Protein AF-A0A9X9M558-F1 (afdb_monomer)

Solvent-accessible surface area (backbone atoms only — not comparable to full-atom values): 21340 Å² total; per-residue (Å²): 109,69,67,60,51,50,54,50,50,53,50,52,51,49,55,50,48,53,51,50,51,54,44,50,54,36,48,49,54,39,53,52,56,47,53,54,50,52,54,50,49,53,53,50,49,52,51,60,71,68,50,74,46,72,89,72,91,48,74,64,57,51,51,52,35,50,52,53,50,54,51,51,54,52,51,51,64,68,45,49,63,54,56,56,48,50,55,52,39,47,51,58,35,47,75,68,45,95,45,72,70,60,46,53,55,52,51,57,50,53,49,53,49,53,50,54,50,51,52,46,51,54,51,51,52,52,42,52,52,41,40,54,51,50,56,63,69,71,53,79,89,80,86,86,81,84,85,82,89,82,88,77,90,79,82,85,87,84,88,78,92,80,84,87,84,90,79,86,71,81,79,79,77,68,63,68,64,56,48,56,54,51,54,53,50,53,48,53,52,40,54,50,50,53,50,51,52,52,52,47,52,54,56,50,45,58,60,75,65,39,72,67,83,79,58,88,50,60,69,87,85,59,62,70,60,50,50,54,52,52,49,51,61,64,48,43,63,62,53,49,53,51,49,53,51,40,48,52,54,46,49,54,52,35,54,49,29,53,75,71,74,42,93,35,62,70,56,53,49,53,50,51,51,52,52,53,51,50,53,54,50,52,50,54,51,49,55,51,52,54,47,51,53,51,45,49,51,41,28,52,50,44,53,54,50,52,51,53,50,51,54,51,52,50,54,53,52,53,59,73,70,52,85,92,79,79,90,51,72,69,58,50,54,52,51,54,48,53,54,49,52,50,52,52,55,58,58,66,43,49,67,57,52,54,52,49,52,56,50,50,52,56,53,53,58,65,72,76,110

Secondary structure (DSSP, 8-state):
-HHHHHHHHHHHHHHHHHHHHHHHHHHHHHHHHHHHHHHHHHHHHHHHHTS--S--SSHHHHHHHHHHHHHHHHHHHHHHHHHHHHHHHHHHHHHH---HHHHHHHHHHHHHHHHHHHHHHHHHHHHHHHHHHHHHHSPPP---------------------------PPPPP-HHHHHHHHHHHHHHHHHHHHHHHHHHHHHHHHHHT-GGGG---SSS--HHHHHHHHHHHHHHHHHHHHHHHHHHHHHHHHHHHHHTT---HHHHHHHHHHHHHHHHHHHHHHHHHHHHHHHHHHHHHHHHHHHHHHHHHHHHHHHHTS-S----HHHHHHHHHHHHHHHHHHHHHHHHHHHHHHHHHHHHHHT--

Nearest PDB structures (foldseek):
  1ez3-assembly1_A  TM=4.288E-01  e=7.092E-01  Rattus norvegicus
  7udb-assembly1_B  TM=4.944E-01  e=1.568E+00  Rattus norvegicus

Mean predicted aligned error: 18.72 Å

InterPro domains:
  IPR002017 Spectrin repeat [PF00435] (193-293)
  IPR002017 Spectrin repeat [PF00435] (297-367)
  IPR018159 Spectrin/alpha-actinin [SM00150] (28-132)
  IPR018159 Spectrin/alpha-actinin [SM00150] (188-293)
  IPR018159 Spectrin/alpha-actinin [cd00176] (193-368)

Organism: Gulo gulo (NCBI:txid48420)

pLDDT: mean 82.55, std 18.07, range [26.67, 98.12]

Radius of gyration: 36.72 Å; Cα contacts (8 Å, |Δi|>4): 139; chains: 1; bounding box: 103×46×117 Å

Structure (mmCIF, N/CA/C/O backbone):
data_AF-A0A9X9M558-F1
#
_entry.id   AF-A0A9X9M558-F1
#
loop_
_atom_site.group_PDB
_atom_site.id
_atom_site.type_symbol
_atom_site.label_atom_id
_atom_site.label_alt_id
_atom_site.label_comp_id
_atom_site.label_asym_id
_atom_site.label_entity_id
_atom_site.label_seq_id
_atom_site.pdbx_PDB_ins_code
_atom_site.Cartn_x
_atom_site.Cartn_y
_atom_site.Cartn_z
_atom_site.occupancy
_atom_site.B_iso_or_equiv
_atom_site.auth_seq_id
_atom_site.auth_comp_id
_atom_site.auth_asym_id
_atom_site.auth_atom_id
_atom_site.pdbx_PDB_model_num
ATOM 1 N N . VAL A 1 1 ? -34.429 27.704 -10.337 1.00 68.56 1 VAL A N 1
ATOM 2 C CA . VAL A 1 1 ? -33.846 27.998 -9.000 1.00 68.56 1 VAL A CA 1
ATOM 3 C C . VAL A 1 1 ? -33.357 26.745 -8.273 1.00 68.56 1 VAL A C 1
ATOM 5 O O . VAL A 1 1 ? -32.168 26.669 -8.003 1.00 68.56 1 VAL A O 1
ATOM 8 N N . LEU A 1 2 ? -34.208 25.760 -7.941 1.00 75.81 2 LEU A N 1
ATOM 9 C CA . LEU A 1 2 ? -33.757 24.517 -7.278 1.00 75.81 2 LEU A CA 1
ATOM 10 C C . LEU A 1 2 ? -32.889 23.634 -8.190 1.00 75.81 2 LEU A C 1
ATOM 12 O O . LEU A 1 2 ? -31.827 23.192 -7.762 1.00 75.81 2 LEU A O 1
ATOM 16 N N . GLY A 1 3 ? -33.292 23.455 -9.453 1.00 80.00 3 GLY A N 1
ATOM 17 C CA . GLY A 1 3 ? -32.504 22.712 -10.446 1.00 80.00 3 GLY A CA 1
ATOM 18 C C . GLY A 1 3 ? -31.113 23.311 -10.682 1.00 80.00 3 GLY A C 1
ATOM 19 O O . GLY A 1 3 ? -30.128 22.586 -10.673 1.00 80.00 3 GLY A O 1
ATOM 20 N N . ASP A 1 4 ? -31.010 24.639 -10.778 1.00 84.50 4 ASP A N 1
ATOM 21 C CA . ASP A 1 4 ? -29.728 25.335 -10.987 1.00 84.50 4 ASP A CA 1
ATOM 22 C C . ASP A 1 4 ? -28.789 25.209 -9.778 1.00 84.50 4 ASP A C 1
ATOM 24 O O . ASP A 1 4 ? -27.574 25.060 -9.929 1.00 84.50 4 ASP A O 1
ATOM 28 N N . ARG A 1 5 ? -29.351 25.234 -8.560 1.00 83.88 5 ARG A N 1
ATOM 29 C CA . ARG A 1 5 ? -28.598 24.975 -7.325 1.00 83.88 5 ARG A CA 1
ATOM 30 C C . ARG A 1 5 ? -28.096 23.535 -7.284 1.00 83.88 5 ARG A C 1
ATOM 32 O O . ARG A 1 5 ? -26.929 23.326 -6.976 1.00 83.88 5 ARG A O 1
ATOM 39 N N . TRP A 1 6 ? -28.938 22.568 -7.647 1.00 76.94 6 TRP A N 1
ATOM 40 C CA . TRP A 1 6 ? -28.555 21.157 -7.696 1.00 76.94 6 TRP A CA 1
ATOM 41 C C . TRP A 1 6 ? -27.460 20.891 -8.736 1.00 76.94 6 TRP A C 1
ATOM 43 O O . TRP A 1 6 ? -26.433 20.309 -8.407 1.00 76.94 6 TRP A O 1
ATOM 53 N N . ALA A 1 7 ? -27.604 21.426 -9.951 1.00 83.50 7 ALA A N 1
ATOM 54 C CA . ALA A 1 7 ? -26.580 21.335 -10.992 1.00 83.50 7 ALA A CA 1
ATOM 55 C C . ALA A 1 7 ? -25.252 21.996 -10.579 1.00 83.50 7 ALA A C 1
ATOM 57 O O . ALA A 1 7 ? -24.176 21.544 -10.965 1.00 83.50 7 ALA A O 1
ATOM 58 N N . SER A 1 8 ? -25.303 23.065 -9.782 1.00 87.38 8 SER A N 1
ATOM 59 C CA . SER A 1 8 ? -24.098 23.711 -9.248 1.00 87.38 8 SER A CA 1
ATOM 60 C C . SER A 1 8 ? -23.417 22.871 -8.167 1.00 87.38 8 SER A C 1
ATOM 62 O O . SER A 1 8 ? -22.192 22.814 -8.148 1.00 87.38 8 SER A O 1
ATOM 64 N N . ILE A 1 9 ? -24.185 22.177 -7.320 1.00 84.75 9 ILE A N 1
ATOM 65 C CA . ILE A 1 9 ? -23.642 21.219 -6.346 1.00 84.75 9 ILE A CA 1
ATOM 66 C C . ILE A 1 9 ? -22.991 20.040 -7.075 1.00 84.75 9 ILE A C 1
ATOM 68 O O . ILE A 1 9 ? -21.848 19.723 -6.775 1.00 84.75 9 ILE A O 1
ATOM 72 N N . CYS A 1 10 ? -23.664 19.442 -8.065 1.00 76.44 10 CYS A N 1
ATOM 73 C CA . CYS A 1 10 ? -23.103 18.331 -8.841 1.00 76.44 10 CYS A CA 1
ATOM 74 C C . CYS A 1 10 ? -21.777 18.711 -9.513 1.00 76.44 10 CYS A C 1
ATOM 76 O O . CYS A 1 10 ? -20.799 17.986 -9.355 1.00 76.44 10 CYS A O 1
ATOM 78 N N . ARG A 1 11 ? -21.720 19.874 -10.180 1.00 86.31 11 ARG A N 1
ATOM 79 C CA . ARG A 1 11 ? -20.477 20.382 -10.785 1.00 86.31 11 ARG A CA 1
ATOM 80 C C . ARG A 1 11 ? -19.382 20.609 -9.748 1.00 86.31 11 ARG A C 1
ATOM 82 O O . ARG A 1 11 ? -18.264 20.161 -9.942 1.00 86.31 11 ARG A O 1
ATOM 89 N N . TRP A 1 12 ? -19.708 21.237 -8.618 1.00 93.44 12 TRP A N 1
ATOM 90 C CA . TRP A 1 12 ? -18.735 21.447 -7.545 1.00 93.44 12 TRP A CA 1
ATOM 91 C C . TRP A 1 12 ? -18.178 20.125 -7.003 1.00 93.44 12 TRP A C 1
ATOM 93 O O . TRP A 1 12 ? -16.981 20.023 -6.746 1.00 93.44 12 TRP A O 1
ATOM 103 N N . THR A 1 13 ? -19.028 19.111 -6.832 1.00 74.50 13 THR A N 1
ATOM 104 C CA . THR A 1 13 ? -18.607 17.784 -6.372 1.00 74.50 13 THR A CA 1
ATOM 105 C C . THR A 1 13 ? -17.692 17.104 -7.388 1.00 74.50 13 THR A C 1
ATOM 107 O O . THR A 1 13 ? -16.673 16.546 -6.988 1.00 74.50 13 THR A O 1
ATOM 110 N N . GLU A 1 14 ? -18.017 17.181 -8.678 1.00 76.25 14 GLU A N 1
ATOM 111 C CA . GLU A 1 14 ? -17.196 16.637 -9.764 1.00 76.25 14 GLU A CA 1
ATOM 112 C C . GLU A 1 14 ? -15.833 17.341 -9.848 1.00 76.25 14 GLU A C 1
ATOM 114 O O . GLU A 1 14 ? -14.796 16.683 -9.767 1.00 76.25 14 GLU A O 1
ATOM 119 N N . ASP A 1 15 ? -15.816 18.676 -9.868 1.00 85.25 15 ASP A N 1
ATOM 120 C CA . ASP A 1 15 ? -14.586 19.478 -9.867 1.00 85.25 15 ASP A CA 1
ATOM 121 C C . ASP A 1 15 ? -13.716 19.167 -8.639 1.00 85.25 15 ASP A C 1
ATOM 123 O O . ASP A 1 15 ? -12.489 19.040 -8.720 1.00 85.25 15 ASP A O 1
ATOM 127 N N . ARG A 1 16 ? -14.351 19.014 -7.468 1.00 84.69 16 ARG A N 1
ATOM 128 C CA . ARG A 1 16 ? -13.657 18.673 -6.224 1.00 84.69 16 ARG A CA 1
ATOM 129 C C . ARG A 1 16 ? -13.074 17.265 -6.271 1.00 84.69 16 ARG A C 1
ATOM 131 O O . ARG A 1 16 ? -11.982 17.070 -5.736 1.00 84.69 16 ARG A O 1
ATOM 138 N N . TRP A 1 17 ? -13.774 16.312 -6.881 1.00 82.50 17 TRP A N 1
ATOM 139 C CA . TRP A 1 17 ? -13.306 14.941 -7.060 1.00 82.50 17 TRP A CA 1
ATOM 140 C C . TRP A 1 17 ? -12.100 14.877 -8.003 1.00 82.50 17 TRP A C 1
ATOM 142 O O . TRP A 1 17 ? -11.081 14.299 -7.624 1.00 82.50 17 TRP A O 1
ATOM 152 N N . VAL A 1 18 ? -12.150 15.562 -9.152 1.00 81.00 18 VAL A N 1
ATOM 153 C CA . VAL A 1 18 ? -11.015 15.659 -10.091 1.00 81.00 18 VAL A CA 1
ATOM 154 C C . VAL A 1 18 ? -9.789 16.269 -9.405 1.00 81.00 18 VAL A C 1
ATOM 156 O O . VAL A 1 18 ? -8.688 15.731 -9.504 1.00 81.00 18 VAL A O 1
ATOM 159 N N . LEU A 1 19 ? -9.976 17.346 -8.633 1.00 86.62 19 LEU A N 1
ATOM 160 C CA . LEU A 1 19 ? -8.891 17.958 -7.861 1.00 86.62 19 LEU A CA 1
ATOM 161 C C . LEU A 1 19 ? -8.289 16.988 -6.831 1.00 86.62 19 LEU A C 1
ATOM 163 O O . LEU A 1 19 ? -7.077 16.966 -6.640 1.00 86.62 19 LEU A O 1
ATOM 167 N N . LEU A 1 20 ? -9.118 16.201 -6.137 1.00 84.94 20 LEU A N 1
ATOM 168 C CA . LEU A 1 20 ? -8.628 15.221 -5.163 1.00 84.94 20 LEU A CA 1
ATOM 169 C C . LEU A 1 20 ? -7.838 14.093 -5.834 1.00 84.94 20 LEU A C 1
ATOM 171 O O . LEU A 1 20 ? -6.818 13.680 -5.285 1.00 84.94 20 LEU A O 1
ATOM 175 N N . GLN A 1 21 ? -8.264 13.630 -7.010 1.00 80.94 21 GLN A N 1
ATOM 176 C CA . GLN A 1 21 ? -7.512 12.641 -7.782 1.00 80.94 21 GLN A CA 1
ATOM 177 C C . GLN A 1 21 ? -6.162 13.183 -8.263 1.00 80.94 21 GLN A C 1
ATOM 179 O O . GLN A 1 21 ? -5.150 12.496 -8.126 1.00 80.94 21 GLN A O 1
ATOM 184 N N . ASP A 1 22 ? -6.123 14.418 -8.767 1.00 86.19 22 ASP A N 1
ATOM 185 C CA . ASP A 1 22 ? -4.879 15.075 -9.183 1.00 86.19 22 ASP A CA 1
ATOM 186 C C . ASP A 1 22 ? -3.894 15.216 -8.008 1.00 86.19 22 ASP A C 1
ATOM 188 O O . ASP A 1 22 ? -2.726 14.831 -8.108 1.00 86.19 22 ASP A O 1
ATOM 192 N N . VAL A 1 23 ? -4.384 15.671 -6.849 1.00 86.94 23 VAL A N 1
ATOM 193 C CA . VAL A 1 23 ? -3.590 15.750 -5.612 1.00 86.94 23 VAL A CA 1
ATOM 194 C C . VAL A 1 23 ? -3.079 14.372 -5.187 1.00 86.94 23 VAL A C 1
ATOM 196 O O . VAL A 1 23 ? -1.909 14.247 -4.827 1.00 86.94 23 VAL A O 1
ATOM 199 N N . LEU A 1 24 ? -3.922 13.335 -5.232 1.00 83.56 24 LEU A N 1
ATOM 200 C CA . LEU A 1 24 ? -3.533 11.972 -4.865 1.00 83.56 24 LEU A CA 1
ATOM 201 C C . LEU A 1 24 ? -2.411 11.447 -5.770 1.00 83.56 24 LEU A C 1
ATOM 203 O O . LEU A 1 24 ? -1.428 10.900 -5.271 1.00 83.56 24 LEU A O 1
ATOM 207 N N . LEU A 1 25 ? -2.524 11.653 -7.082 1.00 88.00 25 LEU A N 1
ATOM 208 C CA . LEU A 1 25 ? -1.517 11.226 -8.052 1.00 88.00 25 LEU A CA 1
ATOM 209 C C . LEU A 1 25 ? -0.175 11.935 -7.826 1.00 88.00 25 LEU A C 1
ATOM 211 O O . LEU A 1 25 ? 0.877 11.290 -7.805 1.00 88.00 25 LEU A O 1
ATOM 215 N N . LYS A 1 26 ? -0.200 13.256 -7.622 1.00 89.25 26 LYS A N 1
ATOM 216 C CA . LYS A 1 26 ? 1.002 14.048 -7.312 1.00 89.25 26 LYS A CA 1
ATOM 217 C C . LYS A 1 26 ? 1.643 13.600 -6.001 1.00 89.25 26 LYS A C 1
ATOM 219 O O . LYS A 1 26 ? 2.861 13.435 -5.936 1.00 89.25 26 LYS A O 1
ATOM 224 N N . TRP A 1 27 ? 0.826 13.315 -4.986 1.00 91.81 27 TRP A N 1
ATOM 225 C CA . TRP A 1 27 ? 1.288 12.799 -3.699 1.00 91.81 27 TRP A CA 1
ATOM 226 C C . TRP A 1 27 ? 1.989 11.448 -3.832 1.00 91.81 27 TRP A C 1
ATOM 228 O O . TRP A 1 27 ? 3.066 11.246 -3.267 1.00 91.81 27 TRP A O 1
ATOM 238 N N . GLN A 1 28 ? 1.393 10.521 -4.582 1.00 87.31 28 GLN A N 1
ATOM 239 C CA . GLN A 1 28 ? 1.962 9.196 -4.819 1.00 87.31 28 GLN A CA 1
ATOM 240 C C . GLN A 1 28 ? 3.313 9.291 -5.529 1.00 87.31 28 GLN A C 1
ATOM 242 O O . GLN A 1 28 ? 4.288 8.727 -5.040 1.00 87.31 28 GLN A O 1
ATOM 247 N N . ARG A 1 29 ? 3.397 10.072 -6.615 1.00 88.69 29 ARG A N 1
ATOM 248 C CA . ARG A 1 29 ? 4.648 10.284 -7.363 1.00 88.69 29 ARG A CA 1
ATOM 249 C C . ARG A 1 29 ? 5.754 10.871 -6.491 1.00 88.69 29 ARG A C 1
ATOM 251 O O . ARG A 1 29 ? 6.890 10.410 -6.553 1.00 88.69 29 ARG A O 1
ATOM 258 N N . PHE A 1 30 ? 5.423 11.866 -5.667 1.00 90.38 30 PHE A N 1
ATOM 259 C CA . PHE A 1 30 ? 6.372 12.437 -4.715 1.00 90.38 30 PHE A CA 1
ATOM 260 C C . PHE A 1 30 ? 6.850 11.387 -3.702 1.00 90.38 30 PHE A C 1
ATOM 262 O O . PHE A 1 30 ? 8.052 11.228 -3.516 1.00 90.38 30 PHE A O 1
ATOM 269 N N . THR A 1 31 ? 5.926 10.639 -3.091 1.00 88.31 31 THR A N 1
ATOM 270 C CA . THR A 1 31 ? 6.239 9.642 -2.048 1.00 88.31 31 THR A CA 1
ATOM 271 C C . THR A 1 31 ? 7.061 8.466 -2.592 1.00 88.31 31 THR A C 1
ATOM 273 O O . THR A 1 31 ? 7.954 7.958 -1.919 1.00 88.31 31 THR A O 1
ATOM 276 N N . GLU A 1 32 ? 6.809 8.034 -3.826 1.00 89.12 32 GLU A N 1
ATOM 277 C CA . GLU A 1 32 ? 7.578 6.961 -4.462 1.00 89.12 32 GLU A CA 1
ATOM 278 C C . GLU A 1 32 ? 9.037 7.378 -4.702 1.00 89.12 32 GLU A C 1
ATOM 280 O O . GLU A 1 32 ? 9.964 6.712 -4.232 1.00 89.12 32 GLU A O 1
ATOM 285 N N . GLU A 1 33 ? 9.252 8.521 -5.360 1.00 89.69 33 GLU A N 1
ATOM 286 C CA . GLU A 1 33 ? 10.595 9.073 -5.578 1.00 89.69 33 GLU A CA 1
ATOM 287 C C . GLU A 1 33 ? 11.306 9.356 -4.249 1.00 89.69 33 GLU A C 1
ATOM 289 O O . GLU A 1 33 ? 12.504 9.097 -4.101 1.00 89.69 33 GLU A O 1
ATOM 294 N N . GLN A 1 34 ? 10.548 9.828 -3.257 1.00 90.56 34 GLN A N 1
ATOM 295 C CA . GLN A 1 34 ? 11.010 10.072 -1.899 1.00 90.56 34 GLN A CA 1
ATOM 296 C C . GLN A 1 34 ? 11.592 8.796 -1.272 1.00 90.56 34 GLN A C 1
ATOM 298 O O . GLN A 1 34 ? 12.735 8.799 -0.797 1.00 90.56 34 GLN A O 1
ATOM 303 N N . CYS A 1 35 ? 10.823 7.705 -1.251 1.00 91.94 35 CYS A N 1
ATOM 304 C CA . CYS A 1 35 ? 11.255 6.434 -0.677 1.00 91.94 35 CYS A CA 1
ATOM 305 C C . CYS A 1 35 ? 12.500 5.885 -1.386 1.00 91.94 35 CYS A C 1
ATOM 307 O O . CYS A 1 35 ? 13.457 5.478 -0.720 1.00 91.94 35 CYS A O 1
ATOM 309 N N . LEU A 1 36 ? 12.514 5.922 -2.721 1.00 92.19 36 LEU A N 1
ATOM 310 C CA . LEU A 1 36 ? 13.630 5.431 -3.530 1.00 92.19 36 LEU A CA 1
ATOM 311 C C . LEU A 1 36 ? 14.921 6.214 -3.270 1.00 92.19 36 LEU A C 1
ATOM 313 O O . LEU A 1 36 ? 15.993 5.621 -3.138 1.00 92.19 36 LEU A O 1
ATOM 317 N N . PHE A 1 37 ? 14.839 7.542 -3.178 1.00 93.75 37 PHE A N 1
ATOM 318 C CA . PHE A 1 37 ? 16.007 8.367 -2.884 1.00 93.75 37 PHE A CA 1
ATOM 319 C C . PHE A 1 37 ? 16.487 8.187 -1.441 1.00 93.75 37 PHE A C 1
ATOM 321 O O . PHE A 1 37 ? 17.693 8.126 -1.217 1.00 93.75 37 PHE A O 1
ATOM 328 N N . SER A 1 38 ? 15.575 8.022 -0.475 1.00 94.75 38 SER A N 1
ATOM 329 C CA . SER A 1 38 ? 15.938 7.775 0.931 1.00 94.75 38 SER A CA 1
ATOM 330 C C . SER A 1 38 ? 16.719 6.474 1.090 1.00 94.75 38 SER A C 1
ATOM 332 O O . SER A 1 38 ? 17.771 6.456 1.726 1.00 94.75 38 SER A O 1
ATOM 334 N N . ALA A 1 39 ? 16.220 5.392 0.483 1.00 93.44 39 ALA A N 1
ATOM 335 C CA . ALA A 1 39 ? 16.871 4.087 0.515 1.00 93.44 39 ALA A CA 1
ATOM 336 C C . ALA A 1 39 ? 18.257 4.140 -0.142 1.00 93.44 39 ALA A C 1
ATOM 338 O O . ALA A 1 39 ? 19.228 3.636 0.421 1.00 93.44 39 ALA A O 1
ATOM 339 N N . TRP A 1 40 ? 18.358 4.815 -1.291 1.00 96.81 40 TRP A N 1
ATOM 340 C CA . TRP A 1 40 ? 19.627 5.029 -1.979 1.00 96.81 40 TRP A CA 1
ATOM 341 C C . TRP A 1 40 ? 20.615 5.840 -1.131 1.00 96.81 40 TRP A C 1
ATOM 343 O O . TRP A 1 40 ? 21.777 5.458 -1.030 1.00 96.81 40 TRP A O 1
ATOM 353 N N . LEU A 1 41 ? 20.174 6.924 -0.480 1.00 95.19 41 LEU A N 1
ATOM 354 C CA . LEU A 1 41 ? 21.033 7.713 0.406 1.00 95.19 41 LEU A CA 1
ATOM 355 C C . LEU A 1 41 ? 21.594 6.849 1.535 1.00 95.19 41 LEU A C 1
ATOM 357 O O . LEU A 1 41 ? 22.801 6.858 1.751 1.00 95.19 41 LEU A O 1
ATOM 361 N N . SER A 1 42 ? 20.742 6.063 2.197 1.00 95.25 42 SER A N 1
ATOM 362 C CA . SER A 1 42 ? 21.168 5.167 3.277 1.00 95.25 42 SER A CA 1
ATOM 363 C C . SER A 1 42 ? 22.194 4.137 2.793 1.00 95.25 42 SER A C 1
ATOM 365 O O . SER A 1 42 ? 23.211 3.917 3.447 1.00 95.25 42 SER A O 1
ATOM 367 N N . GLU A 1 43 ? 21.980 3.548 1.612 1.00 96.44 43 GLU A N 1
ATOM 368 C CA . GLU A 1 43 ? 22.932 2.616 0.997 1.00 96.44 43 GLU A CA 1
ATOM 369 C C . GLU A 1 43 ? 24.298 3.278 0.746 1.00 96.44 43 GLU A C 1
ATOM 371 O O . GLU A 1 43 ? 25.345 2.687 1.026 1.00 96.44 43 GLU A O 1
ATOM 376 N N . LYS A 1 44 ? 24.311 4.513 0.227 1.00 94.31 44 LYS A N 1
ATOM 377 C CA . LYS A 1 44 ? 25.555 5.231 -0.086 1.00 94.31 44 LYS A CA 1
ATOM 378 C C . LYS A 1 44 ? 26.263 5.750 1.159 1.00 94.31 44 LYS A C 1
ATOM 380 O O . LYS A 1 44 ? 27.488 5.665 1.218 1.00 94.31 44 LYS A O 1
ATOM 385 N N . GLU A 1 45 ? 25.526 6.216 2.162 1.00 95.06 45 GLU A N 1
ATOM 386 C CA . GLU A 1 45 ? 26.063 6.551 3.484 1.00 95.06 45 GLU A CA 1
ATOM 387 C C . GLU A 1 45 ? 26.785 5.342 4.095 1.00 95.06 45 GLU A C 1
ATOM 389 O O . GLU A 1 45 ? 27.948 5.451 4.493 1.00 95.06 45 GLU A O 1
ATOM 394 N N . ASP A 1 46 ? 26.159 4.163 4.068 1.00 94.06 46 ASP A N 1
ATOM 395 C CA . ASP A 1 46 ? 26.774 2.916 4.527 1.00 94.06 46 ASP A CA 1
ATOM 396 C C . ASP A 1 46 ? 27.987 2.502 3.690 1.00 94.06 46 ASP A C 1
ATOM 398 O O . ASP A 1 46 ? 28.985 2.021 4.235 1.00 94.06 46 ASP A O 1
ATOM 402 N N . ALA A 1 47 ? 27.930 2.680 2.369 1.00 92.81 47 ALA A N 1
ATOM 403 C CA . ALA A 1 47 ? 29.047 2.374 1.485 1.0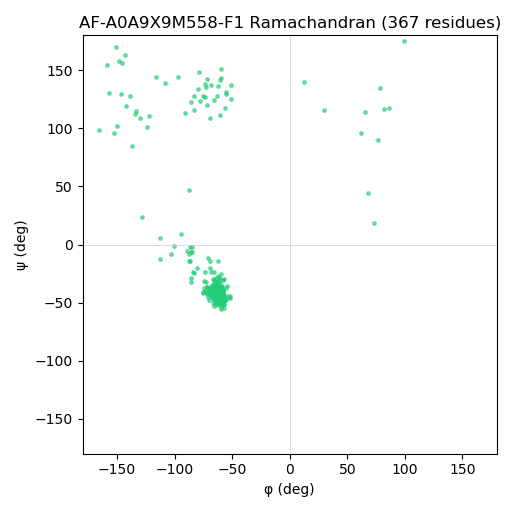0 92.81 47 ALA A CA 1
ATOM 404 C C . ALA A 1 47 ? 30.266 3.256 1.792 1.00 92.81 47 ALA A C 1
ATOM 406 O O . ALA A 1 47 ? 31.370 2.725 1.919 1.00 92.81 47 ALA A O 1
ATOM 407 N N . VAL A 1 48 ? 30.073 4.568 1.986 1.00 92.75 48 VAL A N 1
ATOM 408 C CA . VAL A 1 48 ? 31.146 5.492 2.396 1.00 92.75 48 VAL A CA 1
ATOM 409 C C . VAL A 1 48 ? 31.700 5.106 3.769 1.00 92.75 48 VAL A C 1
ATOM 411 O O . VAL A 1 48 ? 32.914 5.117 3.959 1.00 92.75 48 VAL A O 1
ATOM 414 N N . ASN A 1 49 ? 30.846 4.704 4.716 1.00 90.06 49 ASN A N 1
ATOM 415 C CA . ASN A 1 49 ? 31.268 4.275 6.057 1.00 90.06 49 ASN A CA 1
ATOM 416 C C . ASN A 1 49 ? 32.179 3.039 6.047 1.00 90.06 49 ASN A C 1
ATOM 418 O O . ASN A 1 49 ? 32.989 2.872 6.956 1.00 90.06 49 ASN A O 1
ATOM 422 N N . LYS A 1 50 ? 32.038 2.171 5.040 1.00 90.06 50 LYS A N 1
ATOM 423 C CA . LYS A 1 50 ? 32.799 0.920 4.898 1.00 90.06 50 LYS A CA 1
ATOM 424 C C . LYS A 1 50 ? 34.117 1.087 4.136 1.00 90.06 50 LYS A C 1
ATOM 426 O O . LYS A 1 50 ? 34.860 0.113 4.008 1.00 90.06 50 LYS A O 1
ATOM 431 N N . ILE A 1 51 ? 34.408 2.270 3.591 1.00 88.75 51 ILE A N 1
ATOM 432 C CA . ILE A 1 51 ? 35.676 2.515 2.897 1.00 88.75 51 ILE A CA 1
ATOM 433 C C . ILE A 1 51 ? 36.797 2.618 3.928 1.00 88.75 51 ILE A C 1
ATOM 435 O O . ILE A 1 51 ? 36.737 3.411 4.863 1.00 88.75 51 ILE A O 1
ATOM 439 N N . HIS A 1 52 ? 37.843 1.821 3.725 1.00 82.81 52 HIS A N 1
ATOM 440 C CA . HIS A 1 52 ? 39.061 1.895 4.520 1.00 82.81 52 HIS A CA 1
ATOM 441 C C . HIS A 1 52 ? 39.818 3.170 4.150 1.00 82.81 52 HIS A C 1
ATOM 443 O O . HIS A 1 52 ? 40.163 3.341 2.977 1.00 82.81 52 HIS A O 1
ATOM 449 N N . THR A 1 53 ? 40.040 4.068 5.113 1.00 82.25 53 THR A N 1
ATOM 450 C CA . THR A 1 53 ? 40.652 5.389 4.873 1.00 82.25 53 THR A CA 1
ATOM 451 C C . THR A 1 53 ? 42.039 5.566 5.491 1.00 82.25 53 THR A C 1
ATOM 453 O O . THR A 1 53 ? 42.729 6.524 5.145 1.00 82.25 53 THR A O 1
ATOM 456 N N . THR A 1 54 ? 42.483 4.668 6.375 1.00 80.50 54 THR A N 1
ATOM 457 C CA . THR A 1 54 ? 43.777 4.751 7.079 1.00 80.50 54 THR A CA 1
ATOM 458 C C . THR A 1 54 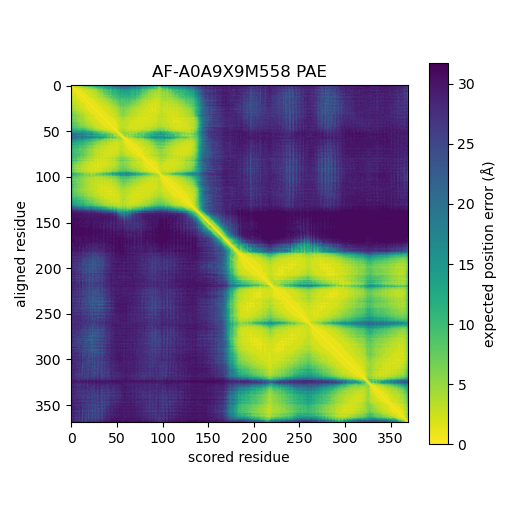? 44.344 3.358 7.355 1.00 80.50 54 THR A C 1
ATOM 460 O O . THR A 1 54 ? 43.591 2.402 7.420 1.00 80.50 54 THR A O 1
ATOM 463 N N . GLY A 1 55 ? 45.659 3.215 7.563 1.00 77.44 55 GLY A N 1
ATOM 464 C CA . GLY A 1 55 ? 46.248 1.926 7.968 1.00 77.44 55 GLY A CA 1
ATOM 465 C C . GLY A 1 55 ? 46.178 0.844 6.884 1.00 77.44 55 GLY A C 1
ATOM 466 O O . GLY A 1 55 ? 45.782 -0.288 7.159 1.00 77.44 55 GLY A O 1
ATOM 467 N N . PHE A 1 56 ? 46.508 1.208 5.644 1.00 82.62 56 PHE A N 1
ATOM 468 C CA . PHE A 1 56 ? 46.578 0.280 4.513 1.00 82.62 56 PHE A CA 1
ATOM 469 C C . PHE A 1 56 ? 47.742 -0.696 4.676 1.00 82.62 56 PHE A C 1
ATOM 471 O O . PHE A 1 56 ? 48.842 -0.288 5.053 1.00 82.62 56 PHE A O 1
ATOM 478 N N . LYS A 1 57 ? 47.503 -1.975 4.378 1.00 78.81 57 LYS A N 1
ATOM 479 C CA . LYS A 1 57 ? 48.519 -3.035 4.459 1.00 78.81 57 LYS A CA 1
ATOM 480 C C . LYS A 1 57 ? 49.355 -3.139 3.189 1.00 78.81 57 LYS A C 1
ATOM 482 O O . LYS A 1 57 ? 50.531 -3.483 3.262 1.00 78.81 57 LYS A O 1
ATOM 487 N N . ASP A 1 58 ? 48.754 -2.835 2.042 1.00 79.56 58 ASP A N 1
ATOM 488 C CA . ASP A 1 58 ? 49.403 -2.880 0.736 1.00 79.56 58 ASP A CA 1
ATOM 489 C C . ASP A 1 58 ? 48.795 -1.868 -0.253 1.00 79.56 58 ASP A C 1
ATOM 491 O O . ASP A 1 58 ? 47.760 -1.240 -0.010 1.00 79.56 58 ASP A O 1
ATOM 495 N N . GLN A 1 59 ? 49.461 -1.698 -1.397 1.00 78.75 59 GLN A N 1
ATOM 496 C CA . GLN A 1 59 ? 49.029 -0.794 -2.464 1.00 78.75 59 GLN A CA 1
ATOM 497 C C . GLN A 1 59 ? 47.702 -1.232 -3.117 1.00 78.75 59 GLN A C 1
ATOM 499 O O . GLN A 1 59 ? 46.984 -0.395 -3.668 1.00 78.75 59 GLN A O 1
ATOM 504 N N . SER A 1 60 ? 47.344 -2.518 -3.049 1.00 82.50 60 SER A N 1
ATOM 505 C CA . SER A 1 60 ? 46.092 -3.033 -3.614 1.00 82.50 60 SER A CA 1
ATOM 506 C C . SER A 1 60 ? 44.875 -2.585 -2.796 1.00 82.50 60 SER A C 1
ATOM 508 O O . SER A 1 60 ? 43.852 -2.220 -3.378 1.00 82.50 60 SER A O 1
ATOM 510 N N . GLU A 1 61 ? 45.000 -2.511 -1.465 1.00 84.00 61 GLU A N 1
ATOM 511 C CA . GLU A 1 61 ? 43.957 -1.987 -0.576 1.00 84.00 61 GLU A CA 1
ATOM 512 C C . GLU A 1 61 ? 43.696 -0.499 -0.847 1.00 84.00 61 GLU A C 1
ATOM 514 O O . GLU A 1 61 ? 42.543 -0.070 -0.915 1.00 84.00 61 GLU A O 1
ATOM 519 N N . VAL A 1 62 ? 44.758 0.278 -1.085 1.00 83.56 62 VAL A N 1
ATOM 520 C CA . VAL A 1 62 ? 44.664 1.696 -1.463 1.00 83.56 62 VAL A CA 1
ATOM 521 C C . VAL A 1 62 ? 43.941 1.862 -2.803 1.00 83.56 62 VAL A C 1
ATOM 523 O O . VAL A 1 62 ? 43.018 2.672 -2.913 1.00 83.56 62 VAL A O 1
ATOM 526 N N . LEU A 1 63 ? 44.312 1.072 -3.817 1.00 83.12 63 LEU A N 1
ATOM 527 C CA . LEU A 1 63 ? 43.671 1.100 -5.137 1.00 83.12 63 LEU A CA 1
ATOM 528 C C . LEU A 1 63 ? 42.193 0.685 -5.071 1.00 83.12 63 LEU A C 1
ATOM 530 O O . LEU A 1 63 ? 41.350 1.331 -5.690 1.00 83.12 63 LEU A O 1
ATOM 534 N N . SER A 1 64 ? 41.864 -0.337 -4.280 1.00 87.00 64 SER A N 1
ATOM 535 C CA . SER A 1 64 ? 40.486 -0.776 -4.019 1.00 87.00 64 SER A CA 1
ATOM 536 C C . SER A 1 64 ? 39.651 0.327 -3.354 1.00 87.00 64 SER A C 1
ATOM 538 O O . SER A 1 64 ? 38.531 0.607 -3.791 1.00 87.00 64 SER A O 1
ATOM 540 N N . SER A 1 65 ? 40.197 1.020 -2.349 1.00 86.69 65 SER A N 1
ATOM 541 C CA . SER A 1 65 ? 39.530 2.166 -1.717 1.00 86.69 65 SER A CA 1
ATOM 542 C C . SER A 1 65 ? 39.341 3.347 -2.680 1.00 86.69 65 SER A C 1
ATOM 544 O O . SER A 1 65 ? 38.264 3.946 -2.697 1.00 86.69 65 SER A O 1
ATOM 546 N N . LEU A 1 66 ? 40.327 3.650 -3.534 1.00 87.25 66 LEU A N 1
ATOM 547 C CA . LEU A 1 66 ? 40.211 4.685 -4.573 1.00 87.25 66 LEU A CA 1
ATOM 548 C C . LEU A 1 66 ? 39.144 4.347 -5.623 1.00 87.25 66 LEU A C 1
ATOM 550 O O . LEU A 1 66 ? 38.354 5.215 -5.994 1.00 87.25 66 LEU A O 1
ATOM 554 N N . GLN A 1 67 ? 39.074 3.091 -6.073 1.00 88.00 67 GLN A N 1
ATOM 555 C CA . GLN A 1 67 ? 38.049 2.634 -7.016 1.00 88.00 67 GLN A CA 1
ATOM 556 C C . GLN A 1 67 ? 36.639 2.764 -6.426 1.00 88.00 67 GLN A C 1
ATOM 558 O O . GLN A 1 67 ? 35.737 3.270 -7.096 1.00 88.00 67 GLN A O 1
ATOM 563 N N . LYS A 1 68 ? 36.451 2.377 -5.156 1.00 91.62 68 LYS A N 1
ATOM 564 C CA . LYS A 1 68 ? 35.172 2.542 -4.445 1.00 91.62 68 LYS A CA 1
ATOM 565 C C . LYS A 1 68 ? 34.779 4.015 -4.314 1.00 91.62 68 LYS A C 1
ATOM 567 O O . LYS A 1 68 ? 33.626 4.351 -4.567 1.00 91.62 68 LYS A O 1
ATOM 572 N N . LEU A 1 69 ? 35.724 4.902 -3.984 1.00 90.69 69 LEU A N 1
ATOM 573 C CA . LEU A 1 69 ? 35.470 6.347 -3.932 1.00 90.69 69 LEU A CA 1
ATOM 574 C C . LEU A 1 69 ? 35.072 6.924 -5.294 1.00 90.69 69 LEU A C 1
ATOM 576 O O . LEU A 1 69 ? 34.121 7.700 -5.373 1.00 90.69 69 LEU A O 1
ATOM 580 N N . ALA A 1 70 ? 35.777 6.552 -6.364 1.00 88.44 70 ALA A N 1
ATOM 581 C CA . ALA A 1 70 ? 35.479 7.027 -7.713 1.00 88.44 70 ALA A CA 1
ATOM 582 C C . ALA A 1 70 ? 34.088 6.573 -8.187 1.00 88.44 70 ALA A C 1
ATOM 584 O O . ALA A 1 70 ? 33.341 7.365 -8.773 1.00 88.44 70 ALA A O 1
ATOM 585 N N . ALA A 1 71 ? 33.713 5.327 -7.882 1.00 90.69 71 ALA A N 1
ATOM 586 C CA . ALA A 1 71 ? 32.374 4.809 -8.139 1.00 90.69 71 ALA A CA 1
ATOM 587 C C . ALA A 1 71 ? 31.304 5.604 -7.371 1.00 90.69 71 ALA A C 1
ATOM 589 O O . ALA A 1 71 ? 30.347 6.076 -7.978 1.00 90.69 71 ALA A O 1
ATOM 590 N N . LEU A 1 72 ? 31.504 5.848 -6.069 1.00 92.62 72 LEU A N 1
ATOM 591 C CA . LEU A 1 72 ? 30.561 6.632 -5.263 1.00 92.62 72 LEU A CA 1
ATOM 592 C C . LEU A 1 72 ? 30.433 8.078 -5.748 1.00 92.62 72 LEU A C 1
ATOM 594 O O . LEU A 1 72 ? 29.321 8.589 -5.838 1.00 92.62 72 LEU A O 1
ATOM 598 N N . LYS A 1 73 ? 31.538 8.726 -6.132 1.00 91.50 73 LYS A N 1
ATOM 599 C CA . LYS A 1 73 ? 31.505 10.081 -6.700 1.00 91.50 73 LYS A CA 1
ATOM 600 C C . LYS A 1 73 ? 30.691 10.131 -7.996 1.00 91.50 73 LYS A C 1
ATOM 602 O O . LYS A 1 73 ? 29.910 11.054 -8.201 1.00 91.50 73 LYS A O 1
ATOM 607 N N . THR A 1 74 ? 30.846 9.116 -8.844 1.00 91.94 74 THR A N 1
ATOM 608 C CA . THR A 1 74 ? 30.084 8.982 -10.093 1.00 91.94 74 THR A CA 1
ATOM 609 C C . THR A 1 74 ? 28.596 8.756 -9.824 1.00 91.94 74 THR A C 1
ATOM 611 O O . THR A 1 74 ? 27.750 9.341 -10.498 1.00 91.94 74 THR A O 1
ATOM 614 N N . ASP A 1 75 ? 28.267 7.926 -8.834 1.00 91.69 75 ASP A N 1
ATOM 615 C CA . ASP A 1 75 ? 26.885 7.662 -8.438 1.00 91.69 75 ASP A CA 1
ATOM 616 C C . ASP A 1 75 ? 26.203 8.917 -7.882 1.00 91.69 75 ASP A C 1
ATOM 618 O O . ASP A 1 75 ? 25.055 9.187 -8.235 1.00 91.69 75 ASP A O 1
ATOM 622 N N . LEU A 1 76 ? 26.905 9.700 -7.055 1.00 91.75 76 LEU A N 1
ATOM 623 C CA . LEU A 1 76 ? 26.401 10.975 -6.540 1.00 91.75 76 LEU A CA 1
ATOM 624 C C . LEU A 1 76 ? 26.131 11.962 -7.677 1.00 91.75 76 LEU A C 1
ATOM 626 O O . LEU A 1 76 ? 25.038 12.516 -7.751 1.00 91.75 76 LEU A O 1
ATOM 630 N N . GLU A 1 77 ? 27.059 12.132 -8.618 1.00 90.62 77 GLU A N 1
ATOM 631 C CA . GLU A 1 77 ? 26.843 13.062 -9.733 1.00 90.62 77 GLU A CA 1
ATOM 632 C C . GLU A 1 77 ? 25.589 12.692 -10.545 1.00 90.62 77 GLU A C 1
ATOM 634 O O . GLU A 1 77 ? 24.749 13.540 -10.844 1.00 90.62 77 GLU A O 1
ATOM 639 N N . LYS A 1 78 ? 25.385 11.395 -10.808 1.00 90.12 78 LYS A N 1
ATOM 640 C CA . LYS A 1 78 ? 24.190 10.896 -11.509 1.00 90.12 78 LYS A CA 1
ATOM 641 C C . LYS A 1 78 ? 22.896 11.082 -10.718 1.00 90.12 78 LYS A C 1
ATOM 643 O O . LYS A 1 78 ? 21.829 11.182 -11.324 1.00 90.12 78 LYS A O 1
ATOM 648 N N . LYS A 1 79 ? 22.958 11.072 -9.384 1.00 92.81 79 LYS A N 1
ATOM 649 C CA . LYS A 1 79 ? 21.773 11.148 -8.519 1.00 92.81 79 LYS A CA 1
ATOM 650 C C . LYS A 1 79 ? 21.339 12.586 -8.216 1.00 92.81 79 LYS A C 1
ATOM 652 O O . LYS A 1 79 ? 20.196 12.787 -7.812 1.00 92.81 79 LYS A O 1
ATOM 657 N N . LYS A 1 80 ? 22.182 13.589 -8.486 1.00 90.88 80 LYS A N 1
ATOM 658 C CA . LYS A 1 80 ? 21.872 15.015 -8.276 1.00 90.88 80 LYS A CA 1
ATOM 659 C C . LYS A 1 80 ? 20.558 15.449 -8.941 1.00 90.88 80 LYS A C 1
ATOM 661 O O . LYS A 1 80 ? 19.704 16.029 -8.281 1.00 90.88 80 LYS A O 1
ATOM 666 N N . GLN A 1 81 ? 20.330 15.039 -10.191 1.00 91.19 81 GLN A N 1
ATOM 667 C CA . GLN A 1 81 ? 19.084 15.318 -10.925 1.00 91.19 81 GLN A CA 1
ATOM 668 C C . GLN A 1 81 ? 17.820 14.760 -10.240 1.00 91.19 81 GLN A C 1
ATOM 670 O O . GLN A 1 81 ? 16.718 15.263 -10.448 1.00 91.19 81 GLN A O 1
ATOM 675 N N . THR A 1 82 ? 17.947 13.704 -9.427 1.00 90.81 82 THR A N 1
ATOM 676 C CA . THR A 1 82 ? 16.814 13.144 -8.679 1.00 90.81 82 THR A CA 1
ATOM 677 C C . THR A 1 82 ? 16.408 14.060 -7.524 1.00 90.81 82 THR A C 1
ATOM 679 O O . THR A 1 82 ? 15.219 14.150 -7.231 1.00 90.81 82 THR A O 1
ATOM 682 N N . MET A 1 83 ? 17.352 14.788 -6.914 1.00 91.50 83 MET A N 1
ATOM 683 C CA . MET A 1 83 ? 17.031 15.818 -5.919 1.00 91.50 83 MET A CA 1
ATOM 684 C C . MET A 1 83 ? 16.239 16.964 -6.562 1.00 91.50 83 MET A C 1
ATOM 686 O O . MET A 1 83 ? 15.194 17.356 -6.049 1.00 91.50 83 MET A O 1
ATOM 690 N N . ASP A 1 84 ? 16.671 17.432 -7.737 1.00 92.00 84 ASP A N 1
ATOM 691 C CA . ASP A 1 84 ? 15.957 18.475 -8.486 1.00 92.00 84 ASP A CA 1
ATOM 692 C C . ASP A 1 84 ? 14.538 18.018 -8.865 1.00 92.00 84 ASP A C 1
ATOM 694 O O . ASP A 1 84 ? 13.563 18.763 -8.718 1.00 92.00 84 ASP A O 1
ATOM 698 N N . LYS A 1 85 ? 14.397 16.749 -9.275 1.00 93.31 85 LYS A N 1
ATOM 699 C CA . LYS A 1 85 ? 13.098 16.119 -9.535 1.00 93.31 85 LYS A CA 1
ATOM 700 C C . LYS A 1 85 ? 12.211 16.117 -8.286 1.00 93.31 85 LYS A C 1
ATOM 702 O O . LYS A 1 85 ? 11.050 16.509 -8.388 1.00 93.31 85 LYS A O 1
ATOM 707 N N . LEU A 1 86 ? 12.729 15.736 -7.116 1.00 94.25 86 LEU A N 1
ATOM 708 C CA . LEU A 1 86 ? 11.978 15.761 -5.853 1.00 94.25 86 LEU A CA 1
ATOM 709 C C . LEU A 1 86 ? 11.494 17.169 -5.492 1.00 94.25 86 LEU A C 1
ATOM 711 O O . LEU A 1 86 ? 10.331 17.333 -5.123 1.00 94.25 86 LEU A O 1
ATOM 715 N N . CYS A 1 87 ? 12.341 18.186 -5.667 1.00 93.25 87 CYS A N 1
ATOM 716 C CA . CYS A 1 87 ? 11.955 19.583 -5.477 1.00 93.25 87 CYS A CA 1
ATOM 717 C C . CYS A 1 87 ? 10.824 19.993 -6.432 1.00 93.25 87 CYS A C 1
ATOM 719 O O . CYS A 1 87 ? 9.853 20.613 -6.001 1.00 93.25 87 CYS A O 1
ATOM 721 N N . SER A 1 88 ? 10.907 19.608 -7.711 1.00 94.69 88 SER A N 1
ATOM 722 C CA . SER A 1 88 ? 9.864 19.915 -8.700 1.00 94.69 88 SER A CA 1
ATOM 723 C C . SER A 1 88 ? 8.527 19.227 -8.394 1.00 94.69 88 SER A C 1
ATOM 725 O O . SER A 1 88 ? 7.482 19.871 -8.456 1.00 94.69 88 SER A O 1
ATOM 727 N N . LEU A 1 89 ? 8.556 17.951 -7.986 1.00 93.31 89 LEU A N 1
ATOM 728 C CA . LEU A 1 89 ? 7.365 17.193 -7.594 1.00 93.31 89 LEU A CA 1
ATOM 729 C C . LEU A 1 89 ? 6.723 17.771 -6.333 1.00 93.31 89 LEU A C 1
ATOM 731 O O . LEU A 1 89 ? 5.500 17.855 -6.257 1.00 93.31 89 LEU A O 1
ATOM 735 N N . ASN A 1 90 ? 7.540 18.198 -5.366 1.00 92.94 90 ASN A N 1
ATOM 736 C CA . ASN A 1 90 ? 7.044 18.881 -4.182 1.00 92.94 90 ASN A CA 1
ATOM 737 C C . ASN A 1 90 ? 6.330 20.183 -4.564 1.00 92.94 90 ASN A C 1
ATOM 739 O O . ASN A 1 90 ? 5.198 20.394 -4.155 1.00 92.94 90 ASN A O 1
ATOM 743 N N . GLN A 1 91 ? 6.934 21.026 -5.406 1.00 93.19 91 GLN A N 1
ATOM 744 C CA . GLN A 1 91 ? 6.301 22.277 -5.839 1.00 93.19 91 GLN A CA 1
ATOM 745 C C . GLN A 1 91 ? 4.988 22.047 -6.602 1.00 93.19 91 GLN A C 1
ATOM 747 O O . GLN A 1 91 ? 4.000 22.731 -6.337 1.00 93.19 91 GLN A O 1
ATOM 752 N N . ASP A 1 92 ? 4.941 21.057 -7.496 1.00 91.56 92 ASP A N 1
ATOM 753 C CA . ASP A 1 92 ? 3.709 20.687 -8.204 1.00 91.56 92 ASP A CA 1
ATOM 754 C C . ASP A 1 92 ? 2.611 20.231 -7.223 1.00 91.56 92 ASP A C 1
ATOM 756 O O . ASP A 1 92 ? 1.467 20.690 -7.285 1.00 91.56 92 ASP A O 1
ATOM 760 N N . LEU A 1 93 ? 2.972 19.413 -6.233 1.00 90.56 93 LEU A N 1
ATOM 761 C CA . LEU A 1 93 ? 2.060 18.956 -5.187 1.00 90.56 93 LEU A CA 1
ATOM 762 C C . LEU A 1 93 ? 1.570 20.100 -4.284 1.00 90.56 93 LEU A C 1
ATOM 764 O O . LEU A 1 93 ? 0.373 20.193 -4.007 1.00 90.56 93 LEU A O 1
ATOM 768 N N . LEU A 1 94 ? 2.459 21.004 -3.865 1.00 90.88 94 LEU A N 1
ATOM 769 C CA . LEU A 1 94 ? 2.110 22.179 -3.063 1.00 90.88 94 LEU A CA 1
ATOM 770 C C . LEU A 1 94 ? 1.220 23.159 -3.825 1.00 90.88 94 LEU A C 1
ATOM 772 O O . LEU A 1 94 ? 0.322 23.750 -3.233 1.00 90.88 94 LEU A O 1
ATOM 776 N N . SER A 1 95 ? 1.403 23.291 -5.140 1.00 90.06 95 SER A N 1
ATOM 777 C CA . SER A 1 95 ? 0.531 24.134 -5.964 1.00 90.06 95 SER A CA 1
ATOM 778 C C . SER A 1 95 ? -0.926 23.642 -5.967 1.00 90.06 95 SER A C 1
ATOM 780 O O . SER A 1 95 ? -1.859 24.448 -6.006 1.00 90.06 95 SER A O 1
ATOM 782 N N . ALA A 1 96 ? -1.128 22.323 -5.857 1.00 85.94 96 ALA A N 1
ATOM 783 C CA . ALA A 1 96 ? -2.443 21.693 -5.774 1.00 85.94 96 ALA A CA 1
ATOM 784 C C . ALA A 1 96 ? -2.992 21.644 -4.331 1.00 85.94 96 ALA A C 1
ATOM 786 O O . ALA A 1 96 ? -4.208 21.686 -4.112 1.00 85.94 96 ALA A O 1
ATOM 787 N N . LEU A 1 97 ? -2.109 21.588 -3.328 1.00 85.06 97 LEU A N 1
ATOM 788 C CA . LEU A 1 97 ? -2.454 21.533 -1.908 1.00 85.06 97 LEU A CA 1
ATOM 789 C C . LEU A 1 97 ? -2.555 22.923 -1.273 1.00 85.06 97 LEU A C 1
ATOM 791 O O . LEU A 1 97 ? -1.568 23.588 -0.989 1.00 85.06 97 LEU A O 1
ATOM 795 N N . LYS A 1 98 ? -3.762 23.314 -0.864 1.00 78.56 98 LYS A N 1
ATOM 796 C CA . LYS A 1 98 ? -3.980 24.528 -0.054 1.00 78.56 98 LYS A CA 1
ATOM 797 C C . LYS A 1 98 ? -3.857 24.250 1.452 1.00 78.56 98 LYS A C 1
ATOM 799 O O . LYS A 1 98 ? -4.740 24.625 2.218 1.00 78.56 98 LYS A O 1
ATOM 804 N N . ASN A 1 99 ? -2.811 23.533 1.876 1.00 84.38 99 ASN A N 1
ATOM 805 C CA . ASN A 1 99 ? -2.594 23.172 3.282 1.00 84.38 99 ASN A CA 1
ATOM 806 C C . ASN A 1 99 ? -1.169 23.508 3.747 1.00 84.38 99 ASN A C 1
ATOM 808 O O . ASN A 1 99 ? -0.205 22.830 3.398 1.00 84.38 99 ASN A O 1
ATOM 812 N N . THR A 1 100 ? -1.063 24.525 4.600 1.00 85.75 100 THR A N 1
ATOM 813 C CA . THR A 1 100 ? 0.209 25.059 5.103 1.00 85.75 100 THR A CA 1
ATOM 814 C C . THR A 1 100 ? 0.980 24.080 5.994 1.00 85.75 100 THR A C 1
ATOM 816 O O . THR A 1 100 ? 2.203 24.047 5.936 1.00 85.75 100 THR A O 1
ATOM 819 N N . LEU A 1 101 ? 0.298 23.256 6.796 1.00 86.12 101 LEU A N 1
ATOM 820 C CA . LEU A 1 101 ? 0.964 22.295 7.691 1.00 86.12 101 LEU A CA 1
ATOM 821 C C . LEU A 1 101 ? 1.639 21.171 6.903 1.00 86.12 101 LEU A C 1
ATOM 823 O O . LEU A 1 101 ? 2.735 20.721 7.231 1.00 86.12 101 LEU A O 1
ATOM 827 N N . VAL A 1 102 ? 0.964 20.719 5.850 1.00 84.50 102 VAL A N 1
ATOM 828 C CA . VAL A 1 102 ? 1.492 19.701 4.945 1.00 84.50 102 VAL A CA 1
ATOM 829 C C . VAL A 1 102 ? 2.692 20.245 4.172 1.00 84.50 102 VAL A C 1
ATOM 831 O O . VAL A 1 102 ? 3.700 19.548 4.080 1.00 84.50 102 VAL A O 1
ATOM 834 N N . ALA A 1 103 ? 2.617 21.499 3.715 1.00 88.44 103 ALA A N 1
ATOM 835 C CA . ALA A 1 103 ? 3.728 22.180 3.057 1.00 88.44 103 ALA A CA 1
ATOM 836 C C . ALA A 1 103 ? 4.981 22.238 3.937 1.00 88.44 103 ALA A C 1
ATOM 838 O O . ALA A 1 103 ? 6.034 21.747 3.540 1.00 88.44 103 ALA A O 1
ATOM 839 N N . GLN A 1 104 ? 4.833 22.711 5.177 1.00 89.88 104 GLN A N 1
ATOM 840 C CA . GLN A 1 104 ? 5.931 22.780 6.145 1.00 89.88 104 GLN A CA 1
ATOM 841 C C . GLN A 1 104 ? 6.570 21.412 6.404 1.00 89.88 104 GLN A C 1
ATOM 843 O O . GLN A 1 104 ? 7.790 21.294 6.509 1.00 89.88 104 GLN A O 1
ATOM 848 N N . LYS A 1 105 ? 5.757 20.352 6.498 1.00 89.44 105 LYS A N 1
ATOM 849 C CA . LYS A 1 105 ? 6.266 18.992 6.704 1.00 89.44 105 LYS A CA 1
ATOM 850 C C . LYS A 1 105 ? 7.076 18.496 5.503 1.00 89.44 105 LYS A C 1
ATOM 852 O O . LYS A 1 105 ? 8.074 17.809 5.702 1.00 89.44 105 LYS A O 1
ATOM 857 N N . MET A 1 106 ? 6.646 18.809 4.282 1.00 89.50 106 MET A N 1
ATOM 858 C CA . MET A 1 106 ? 7.363 18.430 3.061 1.00 89.50 106 MET A CA 1
ATOM 859 C C . MET A 1 106 ? 8.664 19.214 2.890 1.00 89.50 106 MET A C 1
ATOM 861 O O . MET A 1 106 ? 9.683 18.624 2.541 1.00 89.50 106 MET A O 1
ATOM 865 N N . GLU A 1 107 ? 8.653 20.512 3.189 1.00 90.25 107 GLU A N 1
ATOM 866 C CA . GLU A 1 107 ? 9.850 21.361 3.177 1.00 90.25 107 GLU A CA 1
ATOM 867 C C . GLU A 1 107 ? 10.897 20.854 4.173 1.00 90.25 107 GLU A C 1
ATOM 869 O O . GLU A 1 107 ? 12.017 20.546 3.774 1.00 90.25 107 GLU A O 1
ATOM 874 N N . ALA A 1 108 ? 10.506 20.620 5.432 1.00 92.31 108 ALA A N 1
ATOM 875 C CA . ALA A 1 108 ? 11.401 20.056 6.447 1.00 92.31 108 ALA A CA 1
ATOM 876 C C . ALA A 1 108 ? 11.989 18.695 6.033 1.00 92.31 108 ALA A C 1
ATOM 878 O O . ALA A 1 108 ? 13.089 18.313 6.439 1.00 92.31 108 ALA A O 1
ATOM 879 N N . TRP A 1 109 ? 11.245 17.939 5.229 1.00 92.56 109 TRP A N 1
ATOM 880 C CA . TRP A 1 109 ? 11.690 16.656 4.721 1.00 92.56 109 TRP A CA 1
ATOM 881 C C . TRP A 1 109 ? 12.730 16.804 3.595 1.00 92.56 109 TRP A C 1
ATOM 883 O O . TRP A 1 109 ? 13.744 16.104 3.610 1.00 92.56 109 TRP A O 1
ATOM 893 N N . LEU A 1 110 ? 12.535 17.745 2.666 1.00 93.00 110 LEU A N 1
ATOM 894 C CA . LEU A 1 110 ? 13.546 18.088 1.658 1.00 93.00 110 LEU A CA 1
ATOM 895 C C . LEU A 1 110 ? 14.818 18.659 2.300 1.00 93.00 110 LEU A C 1
ATOM 897 O O . LEU A 1 110 ? 15.920 18.307 1.880 1.00 93.00 110 LEU A O 1
ATOM 901 N N . ASP A 1 111 ? 14.683 19.453 3.361 1.00 94.06 111 ASP A N 1
ATOM 902 C CA . ASP A 1 111 ? 15.825 19.972 4.119 1.00 94.06 111 ASP A CA 1
ATOM 903 C C . ASP A 1 111 ? 16.645 18.844 4.756 1.00 94.06 111 ASP A C 1
ATOM 905 O O . ASP A 1 111 ? 17.876 18.849 4.689 1.00 94.06 111 ASP A O 1
ATOM 909 N N . ASN A 1 112 ? 15.988 17.827 5.327 1.00 94.94 112 ASN A N 1
ATOM 910 C CA . ASN A 1 112 ? 16.683 16.648 5.853 1.00 94.94 112 ASN A CA 1
ATOM 911 C C . ASN A 1 112 ? 17.515 15.946 4.769 1.00 94.94 112 ASN A C 1
ATOM 913 O O . ASN A 1 112 ? 18.630 15.489 5.018 1.00 94.94 112 ASN A O 1
ATOM 917 N N . PHE A 1 113 ? 16.977 15.874 3.559 1.00 93.94 113 PHE A N 1
ATOM 918 C CA . PHE A 1 113 ? 17.643 15.288 2.409 1.00 93.94 113 PHE A CA 1
ATOM 919 C C . PHE A 1 113 ? 18.832 16.094 1.913 1.00 93.94 113 PHE A C 1
ATOM 921 O O . PHE A 1 113 ? 19.882 15.505 1.659 1.00 93.94 113 PHE A O 1
ATOM 928 N N . ALA A 1 114 ? 18.695 17.416 1.832 1.00 94.50 114 ALA A N 1
ATOM 929 C CA . ALA A 1 114 ? 19.808 18.306 1.529 1.00 94.50 114 ALA A CA 1
ATOM 930 C C . ALA A 1 114 ? 20.934 18.139 2.564 1.00 94.50 114 ALA A C 1
ATOM 932 O O . ALA A 1 114 ? 22.084 17.916 2.198 1.00 94.50 114 ALA A O 1
ATOM 933 N N . GLN A 1 115 ? 20.596 18.099 3.856 1.00 96.19 115 GLN A N 1
ATOM 934 C CA . GLN A 1 115 ? 21.575 17.882 4.925 1.00 96.19 115 GLN A CA 1
ATOM 935 C C . GLN A 1 115 ? 22.286 16.526 4.823 1.00 96.19 115 GLN A C 1
ATOM 937 O O . GLN A 1 115 ? 23.507 16.451 4.961 1.00 96.19 115 GLN A O 1
ATOM 942 N N . ARG A 1 116 ? 21.544 15.435 4.594 1.00 96.25 116 ARG A N 1
ATOM 943 C CA . ARG A 1 116 ? 22.129 14.095 4.407 1.00 96.25 116 ARG A CA 1
ATOM 944 C C . ARG A 1 116 ? 23.051 14.049 3.196 1.00 96.25 116 ARG A C 1
ATOM 946 O O . ARG A 1 116 ? 24.154 13.513 3.286 1.00 96.25 116 ARG A O 1
ATOM 953 N N . TRP A 1 117 ? 22.620 14.653 2.093 1.00 95.31 117 TRP A N 1
ATOM 954 C CA . TRP A 1 117 ? 23.413 14.781 0.880 1.00 95.31 117 TRP A CA 1
ATOM 955 C C . TRP A 1 117 ? 24.728 15.525 1.131 1.00 95.31 117 TRP A C 1
ATOM 957 O O . TRP A 1 117 ? 25.796 15.004 0.810 1.00 95.31 117 TRP A O 1
ATOM 967 N N . ASP A 1 118 ? 24.671 16.695 1.766 1.00 94.94 118 ASP A N 1
ATOM 968 C CA . ASP A 1 118 ? 25.854 17.504 2.067 1.00 94.94 118 ASP A CA 1
ATOM 969 C C . ASP A 1 118 ? 26.822 16.767 2.997 1.00 94.94 118 ASP A C 1
ATOM 971 O O . ASP A 1 118 ? 28.027 16.722 2.742 1.00 94.94 118 ASP A O 1
ATOM 975 N N . ASN A 1 119 ? 26.301 16.111 4.037 1.00 94.94 119 ASN A N 1
ATOM 976 C CA . ASN A 1 119 ? 27.103 15.287 4.940 1.00 94.94 119 ASN A CA 1
ATOM 977 C C . ASN A 1 119 ? 27.805 14.142 4.197 1.00 94.94 119 ASN A C 1
ATOM 979 O O . ASN A 1 119 ? 28.973 13.844 4.465 1.00 94.94 119 ASN A O 1
ATOM 983 N N . LEU A 1 120 ? 27.108 13.501 3.256 1.00 93.75 120 LEU A N 1
ATOM 984 C CA . LEU A 1 120 ? 27.662 12.432 2.434 1.00 93.75 120 LEU A CA 1
ATOM 985 C C . LEU A 1 120 ? 28.789 12.949 1.531 1.00 93.75 120 LEU A C 1
ATOM 987 O O . LEU A 1 120 ? 29.858 12.336 1.488 1.00 93.75 120 LEU A O 1
ATOM 991 N N . VAL A 1 121 ? 28.581 14.089 0.863 1.00 93.88 121 VAL A N 1
ATOM 992 C CA . VAL A 1 121 ? 29.591 14.752 0.021 1.00 93.88 121 VAL A CA 1
ATOM 993 C C . VAL A 1 121 ? 30.827 15.113 0.844 1.00 93.88 121 VAL A C 1
ATOM 995 O O . VAL A 1 121 ? 31.933 14.699 0.497 1.00 93.88 121 VAL A O 1
ATOM 998 N N . GLN A 1 122 ? 30.653 15.787 1.983 1.00 92.62 122 GLN A N 1
ATOM 999 C CA . GLN A 1 122 ? 31.761 16.166 2.868 1.00 92.62 122 GLN A CA 1
ATOM 1000 C C . GLN A 1 122 ? 32.540 14.945 3.369 1.00 92.62 122 GLN A C 1
ATOM 1002 O O . GLN A 1 122 ? 33.774 14.946 3.428 1.00 92.62 122 GLN A O 1
ATOM 1007 N N . LYS A 1 123 ? 31.834 13.866 3.725 1.00 92.81 123 LYS A N 1
ATOM 1008 C CA . LYS A 1 123 ? 32.471 12.627 4.177 1.00 92.81 123 LYS A CA 1
ATOM 1009 C C . LYS A 1 123 ? 33.262 11.952 3.059 1.00 92.81 123 LYS A C 1
ATOM 1011 O O . LYS A 1 123 ? 34.353 11.432 3.313 1.00 92.81 123 LYS A O 1
ATOM 1016 N N . LEU A 1 124 ? 32.741 11.975 1.835 1.00 92.31 124 LEU A N 1
ATOM 1017 C CA . LEU A 1 124 ? 33.420 11.453 0.655 1.00 92.31 124 LEU A CA 1
ATOM 1018 C C . LEU A 1 124 ? 34.699 12.249 0.356 1.00 92.31 124 LEU A C 1
ATOM 1020 O O . LEU A 1 124 ? 35.756 11.651 0.153 1.00 92.31 124 LEU A O 1
ATOM 1024 N N . GLU A 1 125 ? 34.635 13.581 0.406 1.00 91.19 125 GLU A N 1
ATOM 1025 C CA . GLU A 1 125 ? 35.791 14.469 0.225 1.00 91.19 125 GLU A CA 1
ATOM 1026 C C . GLU A 1 125 ? 36.868 14.228 1.285 1.00 91.19 125 GLU A C 1
ATOM 1028 O O . GLU A 1 125 ? 38.043 14.049 0.954 1.00 91.19 125 GLU A O 1
ATOM 1033 N N . LYS A 1 126 ? 36.469 14.126 2.559 1.00 90.25 126 LYS A N 1
ATOM 1034 C CA . LYS A 1 126 ? 37.382 13.802 3.661 1.00 90.25 126 LYS A CA 1
ATOM 1035 C C . LYS A 1 126 ? 38.057 12.444 3.461 1.00 90.25 126 LYS A C 1
ATOM 1037 O O . LYS A 1 126 ? 39.269 12.333 3.640 1.00 90.25 126 LYS A O 1
ATOM 1042 N N . SER A 1 127 ? 37.294 11.427 3.062 1.00 89.19 127 SER A N 1
ATOM 1043 C CA . SER A 1 127 ? 37.815 10.080 2.790 1.00 89.19 127 SER A CA 1
ATOM 1044 C C . SER A 1 127 ? 38.800 10.092 1.616 1.00 89.19 127 SER A C 1
ATOM 1046 O O . SER A 1 127 ? 39.867 9.486 1.693 1.00 89.19 127 SER A O 1
ATOM 1048 N N . SER A 1 128 ? 38.489 10.850 0.560 1.00 88.94 128 SER A N 1
ATOM 1049 C CA . SER A 1 128 ? 39.374 11.056 -0.591 1.00 88.94 128 SER A CA 1
ATOM 1050 C C . SER A 1 128 ? 40.685 11.735 -0.197 1.00 88.94 128 SER A C 1
ATOM 1052 O O . SER A 1 128 ? 41.752 11.302 -0.636 1.00 88.94 128 SER A O 1
ATOM 1054 N N . ALA A 1 129 ? 40.634 12.768 0.648 1.00 87.69 129 ALA A N 1
ATOM 1055 C CA . ALA A 1 129 ? 41.824 13.458 1.137 1.00 87.69 129 ALA A CA 1
ATOM 1056 C C . ALA A 1 129 ? 42.710 12.539 1.998 1.00 87.69 129 ALA A C 1
ATOM 1058 O O . ALA A 1 129 ? 43.924 12.506 1.807 1.00 87.69 129 ALA A O 1
ATOM 1059 N N . GLN A 1 130 ? 42.109 11.746 2.893 1.00 87.06 130 GLN A N 1
ATOM 1060 C CA . GLN A 1 130 ? 42.825 10.789 3.748 1.00 87.06 130 GLN A CA 1
ATOM 1061 C C . GLN A 1 130 ? 43.530 9.696 2.938 1.00 87.06 130 GLN A C 1
ATOM 1063 O O . GLN A 1 130 ? 44.709 9.421 3.162 1.00 87.06 130 GLN A O 1
ATOM 1068 N N . ILE A 1 131 ? 42.841 9.122 1.949 1.00 85.12 131 ILE A N 1
ATOM 1069 C CA . ILE A 1 131 ? 43.423 8.102 1.069 1.00 85.12 131 ILE A CA 1
ATOM 1070 C C . ILE A 1 131 ? 44.543 8.703 0.213 1.00 85.12 131 ILE A C 1
ATOM 1072 O O . ILE A 1 131 ? 45.601 8.094 0.079 1.00 85.12 131 ILE A O 1
ATOM 1076 N N . SER A 1 132 ? 44.366 9.927 -0.295 1.00 84.38 132 SER A N 1
ATOM 1077 C CA . SER A 1 132 ? 45.407 10.626 -1.065 1.00 84.38 132 SER A CA 1
ATOM 1078 C C . SER A 1 132 ? 46.668 10.887 -0.231 1.00 84.38 132 SER A C 1
ATOM 1080 O O . SER A 1 132 ? 47.776 10.706 -0.724 1.00 84.38 132 SER A O 1
ATOM 1082 N N . GLN A 1 133 ? 46.526 11.250 1.048 1.00 80.94 133 GLN A N 1
ATOM 1083 C CA . GLN A 1 133 ? 47.665 11.414 1.963 1.00 80.94 133 GLN A CA 1
ATOM 1084 C C . GLN A 1 133 ? 48.375 10.081 2.253 1.00 80.94 133 GLN A C 1
ATOM 1086 O O . GLN A 1 133 ? 49.607 10.026 2.308 1.00 80.94 133 GLN A O 1
ATOM 1091 N N . ALA A 1 134 ? 47.613 8.995 2.405 1.00 73.94 134 ALA A N 1
ATOM 1092 C CA . ALA A 1 134 ? 48.163 7.660 2.620 1.00 73.94 134 ALA A CA 1
ATOM 1093 C C . ALA A 1 134 ? 48.951 7.143 1.402 1.00 73.94 134 ALA A C 1
ATOM 1095 O O . ALA A 1 134 ? 50.004 6.535 1.584 1.00 73.94 134 ALA A O 1
ATOM 1096 N N . VAL A 1 135 ? 48.504 7.452 0.176 1.00 72.38 135 VAL A N 1
ATOM 1097 C CA . VAL A 1 135 ? 49.250 7.178 -1.070 1.00 72.38 135 VAL A CA 1
ATOM 1098 C C . VAL A 1 135 ? 50.612 7.877 -1.056 1.00 72.38 135 VAL A C 1
ATOM 1100 O O . VAL A 1 135 ? 51.625 7.243 -1.340 1.00 72.38 135 VAL A O 1
ATOM 1103 N N . THR A 1 136 ? 50.658 9.157 -0.672 1.00 65.31 136 THR A N 1
ATOM 1104 C CA . THR A 1 136 ? 51.905 9.941 -0.605 1.00 65.31 136 THR A CA 1
ATOM 1105 C C . THR A 1 136 ? 52.871 9.419 0.463 1.00 65.31 136 THR A C 1
ATOM 1107 O O . THR A 1 136 ? 54.082 9.500 0.290 1.00 65.31 136 THR A O 1
ATOM 1110 N N . THR A 1 137 ? 52.352 8.855 1.558 1.00 59.66 137 THR A N 1
ATOM 1111 C CA . THR A 1 137 ? 53.165 8.333 2.676 1.00 59.66 137 THR A CA 1
ATOM 1112 C C . THR A 1 137 ? 53.682 6.911 2.406 1.00 59.66 137 THR A C 1
ATOM 1114 O O . THR A 1 137 ? 54.711 6.513 2.943 1.00 59.66 137 THR A O 1
ATOM 1117 N N . ALA A 1 138 ? 52.993 6.147 1.551 1.00 53.97 138 ALA A N 1
ATOM 1118 C CA . ALA A 1 138 ? 53.380 4.799 1.134 1.00 53.97 138 ALA A CA 1
ATOM 1119 C C . ALA A 1 138 ? 54.377 4.770 -0.048 1.00 53.97 138 ALA A C 1
ATOM 1121 O O . ALA A 1 138 ? 54.811 3.688 -0.443 1.00 53.97 138 ALA A O 1
ATOM 1122 N N . GLN A 1 139 ? 54.770 5.925 -0.608 1.00 46.84 139 GLN A N 1
ATOM 1123 C CA . GLN A 1 139 ? 55.899 6.011 -1.541 1.00 46.84 139 GLN A CA 1
ATOM 1124 C C . GLN A 1 139 ? 57.230 6.173 -0.784 1.00 46.84 139 GLN A C 1
ATOM 1126 O O . GLN A 1 139 ? 57.411 7.174 -0.089 1.00 46.84 139 GLN A O 1
ATOM 1131 N N . PRO A 1 140 ? 58.223 5.284 -0.972 1.00 43.78 140 PRO A N 1
ATOM 1132 C CA . PRO A 1 140 ? 59.604 5.607 -0.655 1.00 43.78 140 PRO A CA 1
ATOM 1133 C C . PRO A 1 140 ? 60.140 6.595 -1.698 1.00 43.78 140 PRO A C 1
ATOM 1135 O O . PRO A 1 140 ? 59.955 6.421 -2.904 1.00 43.78 140 PRO A O 1
ATOM 1138 N N . SER A 1 141 ? 60.842 7.619 -1.226 1.00 38.91 141 SER A N 1
ATOM 1139 C CA . SER A 1 141 ? 61.650 8.532 -2.031 1.00 38.91 141 SER A CA 1
ATOM 1140 C C . SER A 1 141 ? 62.616 7.788 -2.961 1.00 38.91 141 SER A C 1
ATOM 1142 O O . SER A 1 141 ? 63.472 7.044 -2.485 1.00 38.91 141 SER A O 1
ATOM 1144 N N . LEU A 1 142 ? 62.554 8.086 -4.262 1.00 32.72 142 LEU A N 1
ATOM 1145 C CA . LEU A 1 142 ? 63.690 7.951 -5.176 1.00 32.72 142 LEU A CA 1
ATOM 1146 C C . LEU A 1 142 ? 63.769 9.176 -6.111 1.00 32.72 142 LEU A C 1
ATOM 1148 O O . LEU A 1 142 ? 63.260 9.194 -7.225 1.00 32.72 142 LEU A O 1
ATOM 1152 N N . THR A 1 143 ? 64.405 10.235 -5.620 1.00 33.91 143 THR A N 1
ATOM 1153 C CA . THR A 1 143 ? 65.202 11.209 -6.396 1.00 33.91 143 THR A CA 1
ATOM 1154 C C . THR A 1 143 ? 66.578 10.561 -6.640 1.00 33.91 143 THR A C 1
ATOM 1156 O O . THR A 1 143 ? 67.108 10.008 -5.685 1.00 33.91 143 THR A O 1
ATOM 1159 N N . GLN A 1 144 ? 67.261 10.517 -7.791 1.00 37.22 144 GLN A N 1
ATOM 1160 C CA . GLN A 1 144 ? 67.355 11.303 -9.034 1.00 37.22 144 GLN A CA 1
ATOM 1161 C C . GLN A 1 144 ? 67.951 10.407 -10.148 1.00 37.22 144 GLN A C 1
ATOM 1163 O O . GLN A 1 144 ? 68.762 9.541 -9.834 1.00 37.22 144 GLN A O 1
ATOM 1168 N N . THR A 1 145 ? 67.663 10.692 -11.426 1.00 30.42 145 THR A N 1
ATOM 1169 C CA . THR A 1 145 ? 68.620 10.700 -12.569 1.00 30.42 145 THR A CA 1
ATOM 1170 C C . THR A 1 145 ? 67.929 11.432 -13.740 1.00 30.42 145 THR A C 1
ATOM 1172 O O . THR A 1 145 ? 66.977 10.918 -14.310 1.00 30.42 145 THR A O 1
ATOM 1175 N N . THR A 1 146 ? 68.235 12.723 -13.929 1.00 30.80 146 THR A N 1
ATOM 1176 C CA . THR A 1 146 ? 68.903 13.303 -15.125 1.00 30.80 146 THR A CA 1
ATOM 1177 C C . THR A 1 146 ? 67.973 13.446 -16.346 1.00 30.80 146 THR A C 1
ATOM 1179 O O . THR A 1 146 ? 67.683 12.475 -17.024 1.00 30.80 146 THR A O 1
ATOM 1182 N N . VAL A 1 147 ? 67.289 14.590 -16.494 1.00 28.78 147 VAL A N 1
ATOM 1183 C CA . VAL A 1 147 ? 67.667 15.793 -17.286 1.00 28.78 147 VAL A CA 1
ATOM 1184 C C . VAL A 1 147 ? 67.260 15.715 -18.771 1.00 28.78 147 VAL A C 1
ATOM 1186 O O . VAL A 1 147 ? 67.777 14.909 -19.531 1.00 28.78 147 VAL A O 1
ATOM 1189 N N . MET A 1 148 ? 66.387 16.673 -19.113 1.00 28.14 148 MET A N 1
ATOM 1190 C CA . MET A 1 148 ? 66.134 17.359 -20.392 1.00 28.14 148 MET A CA 1
ATOM 1191 C C . MET A 1 148 ? 65.598 16.600 -21.614 1.00 28.14 148 MET A C 1
ATOM 1193 O O . MET A 1 148 ? 66.275 15.817 -22.265 1.00 28.14 148 MET A O 1
ATOM 1197 N N . GLU A 1 149 ? 64.371 16.997 -21.967 1.00 33.47 149 GLU A N 1
ATOM 1198 C CA . GLU A 1 149 ? 63.991 17.589 -23.258 1.00 33.47 149 GLU A CA 1
ATOM 1199 C C . GLU A 1 149 ? 64.796 17.182 -24.500 1.00 33.47 149 GLU A C 1
ATOM 1201 O O . GLU A 1 149 ? 65.905 17.655 -24.739 1.00 33.47 149 GLU A O 1
ATOM 1206 N N . THR A 1 150 ? 64.122 16.516 -25.438 1.00 30.77 150 THR A N 1
ATOM 1207 C CA . THR A 1 150 ? 64.156 17.008 -26.818 1.00 30.77 150 THR A CA 1
ATOM 1208 C C . THR A 1 150 ? 62.797 16.827 -27.479 1.00 30.77 150 THR A C 1
ATOM 1210 O O . THR A 1 150 ? 62.247 15.737 -27.599 1.00 30.77 150 THR A O 1
ATOM 1213 N N . VAL A 1 151 ? 62.264 17.973 -27.873 1.00 32.12 151 VAL A N 1
ATOM 1214 C CA . VAL A 1 151 ? 61.134 18.194 -28.762 1.00 32.12 151 VAL A CA 1
ATOM 1215 C C . VAL A 1 151 ? 61.382 17.479 -30.090 1.00 32.12 151 VAL A C 1
ATOM 1217 O O . VAL A 1 151 ? 62.416 17.701 -30.715 1.00 32.12 151 VAL A O 1
ATOM 1220 N N . THR A 1 152 ? 60.422 16.703 -30.595 1.00 28.33 152 THR A N 1
ATOM 1221 C CA . THR A 1 152 ? 60.273 16.549 -32.051 1.00 28.33 152 THR A CA 1
ATOM 1222 C C . THR A 1 152 ? 58.815 16.298 -32.420 1.00 28.33 152 THR A C 1
ATOM 1224 O O . THR A 1 152 ? 58.268 15.211 -32.269 1.00 28.33 152 THR A O 1
ATOM 1227 N N . MET A 1 153 ? 58.192 17.368 -32.906 1.00 29.97 153 MET A N 1
ATOM 1228 C CA . MET A 1 153 ? 57.069 17.341 -33.835 1.00 29.97 153 MET A CA 1
ATOM 1229 C C . MET A 1 153 ? 57.441 16.533 -35.084 1.00 29.97 153 MET A C 1
ATOM 1231 O O . MET A 1 153 ? 58.436 16.885 -35.705 1.00 29.97 153 MET A O 1
ATOM 1235 N N . VAL A 1 154 ? 56.624 15.564 -35.507 1.00 26.67 154 VAL A N 1
ATOM 1236 C CA . VAL A 1 154 ? 56.456 15.175 -36.927 1.00 26.67 154 VAL A CA 1
ATOM 1237 C C . VAL A 1 154 ? 55.035 14.600 -37.062 1.00 26.67 154 VAL A C 1
ATOM 1239 O O . VAL A 1 154 ? 54.734 13.552 -36.505 1.00 26.67 154 VAL A O 1
ATOM 1242 N N . THR A 1 155 ? 54.042 15.383 -37.481 1.00 26.83 155 THR A N 1
ATOM 1243 C CA . THR A 1 155 ? 53.622 15.645 -38.875 1.00 26.83 155 THR A CA 1
ATOM 1244 C C . THR A 1 155 ? 53.151 14.397 -39.634 1.00 26.83 155 THR A C 1
ATOM 1246 O O . THR A 1 155 ? 53.924 13.635 -40.193 1.00 26.83 155 THR A O 1
ATOM 1249 N N . THR A 1 156 ? 51.830 14.236 -39.623 1.00 28.84 156 THR A N 1
ATOM 1250 C CA . THR A 1 156 ? 50.906 13.972 -40.738 1.00 28.84 156 THR A CA 1
ATOM 1251 C C . THR A 1 156 ? 51.454 13.568 -42.122 1.00 28.84 156 THR A C 1
ATOM 1253 O O . THR A 1 156 ? 52.282 14.264 -42.697 1.00 28.84 156 THR A O 1
ATOM 1256 N N . ARG A 1 157 ? 50.714 12.613 -42.719 1.00 28.39 157 ARG A N 1
ATOM 1257 C CA . ARG A 1 157 ? 50.565 12.233 -44.145 1.00 28.39 157 ARG A CA 1
ATOM 1258 C C . ARG A 1 157 ? 51.643 11.328 -44.741 1.00 28.39 157 ARG A C 1
ATOM 1260 O O . ARG A 1 157 ? 52.726 11.787 -45.050 1.00 28.39 157 ARG A O 1
ATOM 1267 N N . GLU A 1 158 ? 51.209 10.132 -45.142 1.00 27.52 158 GLU A N 1
ATOM 1268 C CA . GLU A 1 158 ? 51.138 9.816 -46.573 1.00 27.52 158 GLU A CA 1
ATOM 1269 C C . GLU A 1 158 ? 50.130 8.697 -46.872 1.00 27.52 158 GLU A C 1
ATOM 1271 O O . GLU A 1 158 ? 50.087 7.650 -46.230 1.00 27.52 158 GLU A O 1
ATOM 1276 N N . GLN A 1 159 ? 49.274 8.982 -47.853 1.00 29.72 159 GLN A N 1
ATOM 1277 C CA . GLN A 1 159 ? 48.456 8.020 -48.572 1.00 29.72 159 GLN A CA 1
ATOM 1278 C C . GLN A 1 159 ? 49.367 7.282 -49.552 1.00 29.72 159 GLN A C 1
ATOM 1280 O O . GLN A 1 159 ? 49.975 7.943 -50.388 1.00 29.72 159 GLN A O 1
ATOM 1285 N N . ILE A 1 160 ? 49.375 5.947 -49.545 1.00 32.50 160 ILE A N 1
ATOM 1286 C CA . ILE A 1 160 ? 49.694 5.177 -50.752 1.00 32.50 160 ILE A CA 1
ATOM 1287 C C . ILE A 1 160 ? 48.668 4.057 -50.923 1.00 32.50 160 ILE A C 1
ATOM 1289 O O . ILE A 1 160 ? 48.534 3.130 -50.131 1.00 32.50 160 ILE A O 1
ATOM 1293 N N . LEU A 1 161 ? 47.933 4.228 -52.013 1.00 33.16 161 LEU A N 1
ATOM 1294 C CA . LEU A 1 161 ? 47.072 3.305 -52.722 1.00 33.16 161 LEU A CA 1
ATOM 1295 C C . LEU A 1 161 ? 47.851 2.045 -53.146 1.00 33.16 161 LEU A C 1
ATOM 1297 O O . LEU A 1 161 ? 48.718 2.151 -54.007 1.00 33.16 161 LEU A O 1
ATOM 1301 N N . VAL A 1 162 ? 47.488 0.856 -52.650 1.00 32.00 162 VAL A N 1
ATOM 13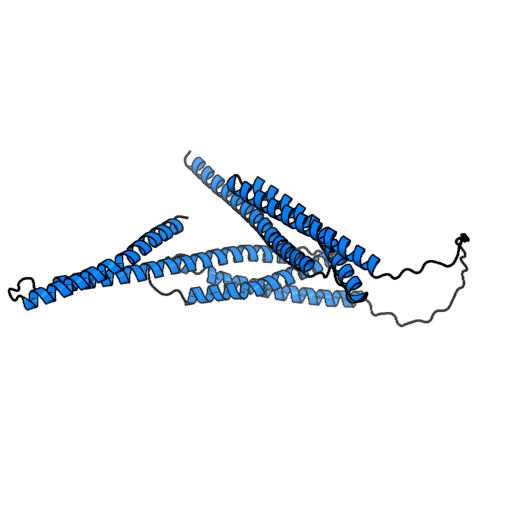02 C CA . VAL A 1 162 ? 47.723 -0.409 -53.373 1.00 32.00 162 VAL A CA 1
ATOM 1303 C C . VAL A 1 162 ? 46.500 -1.321 -53.238 1.00 32.00 162 VAL A C 1
ATOM 1305 O O . VAL A 1 162 ? 45.968 -1.559 -52.159 1.00 32.00 162 VAL A O 1
ATOM 1308 N N . LYS A 1 163 ? 46.038 -1.766 -54.405 1.00 31.12 163 LYS A N 1
ATOM 1309 C CA . LYS A 1 163 ? 44.903 -2.643 -54.695 1.00 31.12 163 LYS A CA 1
ATOM 1310 C C . LYS A 1 163 ? 45.235 -4.127 -54.440 1.00 31.12 163 LYS A C 1
ATOM 1312 O O . LYS A 1 163 ? 46.318 -4.558 -54.808 1.00 31.12 163 LYS A O 1
ATOM 1317 N N . HIS A 1 164 ? 44.190 -4.871 -54.042 1.00 31.53 164 HIS A N 1
ATOM 1318 C CA . HIS A 1 164 ? 43.967 -6.337 -54.146 1.00 31.53 164 HIS A CA 1
ATOM 1319 C C . HIS A 1 164 ? 44.718 -7.185 -53.091 1.00 31.53 164 HIS A C 1
ATOM 1321 O O . HIS A 1 164 ? 45.873 -6.924 -52.805 1.00 31.53 164 HIS A O 1
ATOM 1327 N N . ALA A 1 165 ? 44.121 -8.182 -52.427 1.00 29.92 165 ALA A N 1
ATOM 1328 C CA . ALA A 1 165 ? 43.198 -9.189 -52.942 1.00 29.92 165 ALA A CA 1
ATOM 1329 C C . ALA A 1 165 ? 42.108 -9.625 -51.938 1.00 29.92 165 ALA A C 1
ATOM 1331 O O . ALA A 1 165 ? 42.232 -9.505 -50.724 1.00 29.92 165 ALA A O 1
ATOM 1332 N N . GLN A 1 166 ? 41.032 -10.114 -52.541 1.00 31.84 166 GLN A N 1
ATOM 1333 C CA . GLN A 1 166 ? 39.790 -10.647 -52.003 1.00 31.84 166 GLN A CA 1
ATOM 1334 C C . GLN A 1 166 ? 40.012 -12.083 -51.504 1.00 31.84 166 GLN A C 1
ATOM 1336 O O . GLN A 1 166 ? 40.412 -12.942 -52.284 1.00 31.84 166 GLN A O 1
ATOM 1341 N N . GLU A 1 167 ? 39.719 -12.344 -50.231 1.00 33.69 167 GLU A N 1
ATOM 1342 C CA . GLU A 1 167 ? 39.490 -13.692 -49.707 1.00 33.69 167 GLU A CA 1
ATOM 1343 C C . GLU A 1 167 ? 38.096 -13.673 -49.063 1.00 33.69 167 GLU A C 1
ATOM 1345 O O . GLU A 1 167 ? 37.865 -13.062 -48.018 1.00 33.69 167 GLU A O 1
ATOM 1350 N N . GLU A 1 168 ? 37.121 -14.206 -49.802 1.00 30.69 168 GLU A N 1
ATOM 1351 C CA . GLU A 1 168 ? 35.709 -14.228 -49.424 1.00 30.69 168 GLU A CA 1
ATOM 1352 C C . GLU A 1 168 ? 35.485 -15.166 -48.236 1.00 30.69 168 GLU A C 1
ATOM 1354 O O . GLU A 1 168 ? 35.515 -16.390 -48.359 1.00 30.69 168 GLU A O 1
ATOM 1359 N N . LEU A 1 169 ? 35.192 -14.574 -47.080 1.00 43.78 169 LEU A N 1
ATOM 1360 C CA . LEU A 1 169 ? 34.434 -15.237 -46.026 1.00 43.78 169 LEU A CA 1
ATOM 1361 C C . LEU A 1 169 ? 32.966 -15.363 -46.474 1.00 43.78 169 LEU A C 1
ATOM 1363 O O . LEU A 1 169 ? 32.436 -14.428 -47.085 1.00 43.78 169 LEU A O 1
ATOM 1367 N N . PRO A 1 170 ? 32.276 -16.477 -46.165 1.00 46.59 170 PRO A N 1
ATOM 1368 C CA . PRO A 1 170 ? 30.881 -16.650 -46.546 1.00 46.59 170 PRO A CA 1
ATOM 1369 C C . PRO A 1 170 ? 30.020 -15.543 -45.912 1.00 46.59 170 PRO A C 1
ATOM 1371 O O . PRO A 1 170 ? 30.262 -15.156 -44.763 1.00 46.59 170 PRO A O 1
ATOM 1374 N N . PRO A 1 171 ? 29.008 -15.017 -46.626 1.00 50.31 171 PRO A N 1
ATOM 1375 C CA . PRO A 1 171 ? 28.206 -13.911 -46.127 1.00 50.31 171 PRO A CA 1
ATOM 1376 C C . PRO A 1 171 ? 27.463 -14.322 -44.844 1.00 50.31 171 PRO A C 1
ATOM 1378 O O . PRO A 1 171 ? 26.879 -15.411 -44.794 1.00 50.31 171 PRO A O 1
ATOM 1381 N N . PRO A 1 172 ? 27.434 -13.468 -43.801 1.00 51.62 172 PRO A N 1
ATOM 1382 C CA . PRO A 1 172 ? 26.598 -13.714 -42.635 1.00 51.62 172 PRO A CA 1
ATOM 1383 C C . PRO A 1 172 ? 25.121 -13.786 -43.070 1.00 51.62 172 PRO A C 1
ATOM 1385 O O . PRO A 1 172 ? 24.703 -13.057 -43.975 1.00 51.62 172 PRO A O 1
ATOM 1388 N N . PRO A 1 173 ? 24.303 -14.658 -42.455 1.00 48.56 173 PRO A N 1
ATOM 1389 C CA . PRO A 1 173 ? 22.912 -14.841 -42.858 1.00 48.56 173 PRO A CA 1
ATOM 1390 C C . PRO A 1 173 ? 22.108 -13.531 -42.729 1.00 48.56 173 PRO A C 1
ATOM 1392 O O . PRO A 1 173 ? 22.407 -12.708 -41.860 1.00 48.56 173 PRO A O 1
ATOM 1395 N N . PRO A 1 174 ? 21.060 -13.328 -43.553 1.00 49.19 174 PRO A N 1
ATOM 1396 C CA . PRO A 1 174 ? 20.354 -12.052 -43.669 1.00 49.19 174 PRO A CA 1
ATOM 1397 C C . PRO A 1 174 ? 19.728 -11.618 -42.333 1.00 49.19 174 PRO A C 1
ATOM 1399 O O . PRO A 1 174 ? 18.747 -12.209 -41.874 1.00 49.19 174 PRO A O 1
ATOM 1402 N N . GLN A 1 175 ? 20.268 -10.549 -41.734 1.00 55.62 175 GLN A N 1
ATOM 1403 C CA . GLN A 1 175 ? 19.857 -9.998 -40.431 1.00 55.62 175 GLN A CA 1
ATOM 1404 C C . GLN A 1 175 ? 18.352 -9.681 -40.358 1.00 55.62 175 GLN A C 1
ATOM 1406 O O . GLN A 1 175 ? 17.713 -9.960 -39.346 1.00 55.62 175 GLN A O 1
ATOM 1411 N N . LYS A 1 176 ? 17.752 -9.221 -41.467 1.00 54.75 176 LYS A N 1
ATOM 1412 C CA . LYS A 1 176 ? 16.317 -8.893 -41.545 1.00 54.75 176 LYS A CA 1
ATOM 1413 C C . LYS A 1 176 ? 15.397 -10.082 -41.239 1.00 54.75 176 LYS A C 1
ATOM 1415 O O . LYS A 1 176 ? 14.371 -9.894 -40.605 1.00 54.75 176 LYS A O 1
ATOM 1420 N N . LYS A 1 177 ? 15.754 -11.313 -41.637 1.00 48.56 177 LYS A N 1
ATOM 1421 C CA . LYS A 1 177 ? 14.918 -12.499 -41.355 1.00 48.56 177 LYS A CA 1
ATOM 1422 C C . LYS A 1 177 ? 14.996 -12.939 -39.891 1.00 48.56 177 LYS A C 1
ATOM 1424 O O . LYS A 1 177 ? 14.016 -13.464 -39.381 1.00 48.56 177 LYS A O 1
ATOM 1429 N N . ARG A 1 178 ? 16.139 -12.738 -39.222 1.00 53.31 178 ARG A N 1
ATOM 1430 C CA . ARG A 1 178 ? 16.292 -13.053 -37.790 1.00 53.31 178 ARG A CA 1
ATOM 1431 C C . ARG A 1 178 ? 15.563 -12.040 -36.910 1.00 53.31 178 ARG A C 1
ATOM 1433 O O . ARG A 1 178 ? 14.912 -12.471 -35.969 1.00 53.31 178 ARG A O 1
ATOM 1440 N N . GLN A 1 179 ? 15.617 -10.753 -37.260 1.00 58.62 179 GLN A N 1
ATOM 1441 C CA . GLN A 1 179 ? 14.902 -9.695 -36.542 1.00 58.62 179 GLN A CA 1
ATOM 1442 C C . GLN A 1 179 ? 13.386 -9.958 -36.556 1.00 58.62 179 GLN A C 1
ATOM 1444 O O . GLN A 1 179 ? 12.815 -10.218 -35.508 1.00 58.62 179 GLN A O 1
ATOM 1449 N N . ILE A 1 180 ? 12.786 -10.125 -37.742 1.00 59.31 180 ILE A N 1
ATOM 1450 C CA . ILE A 1 180 ? 11.335 -10.357 -37.903 1.00 59.31 180 ILE A CA 1
ATOM 1451 C C . ILE A 1 180 ? 10.816 -11.569 -37.095 1.00 59.31 180 ILE A C 1
ATOM 1453 O O . ILE A 1 180 ? 9.705 -11.542 -36.563 1.00 59.31 180 ILE A O 1
ATOM 1457 N N . ILE A 1 181 ? 11.598 -12.653 -36.994 1.00 59.06 181 ILE A N 1
ATOM 1458 C CA . ILE A 1 181 ? 11.217 -13.850 -36.219 1.00 59.06 181 ILE A CA 1
ATOM 1459 C C . ILE A 1 181 ? 11.272 -13.569 -34.711 1.00 59.06 181 ILE A C 1
ATOM 1461 O O . ILE A 1 181 ? 10.368 -13.976 -33.983 1.00 59.06 181 ILE A O 1
ATOM 1465 N N . VAL A 1 182 ? 12.310 -12.866 -34.250 1.00 58.91 182 VAL A N 1
ATOM 1466 C CA . VAL A 1 182 ? 12.457 -12.454 -32.847 1.00 58.91 182 VAL A CA 1
ATOM 1467 C C . VAL A 1 182 ? 11.336 -11.486 -32.453 1.00 58.91 182 VAL A C 1
ATOM 1469 O O . VAL A 1 182 ? 10.738 -11.656 -31.395 1.00 58.91 182 VAL A O 1
ATOM 1472 N N . ASP A 1 183 ? 10.956 -10.564 -33.334 1.00 65.81 183 ASP A N 1
ATOM 1473 C CA . A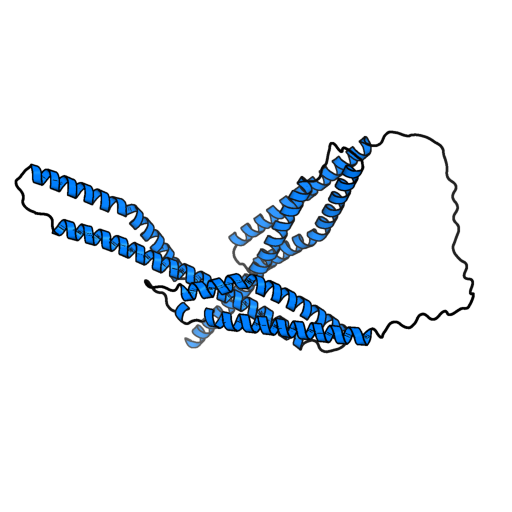SP A 1 183 ? 9.883 -9.590 -33.091 1.00 65.81 183 ASP A CA 1
ATOM 1474 C C . ASP A 1 183 ? 8.507 -10.260 -32.997 1.00 65.81 183 ASP A C 1
ATOM 1476 O O . ASP A 1 183 ? 7.679 -9.905 -32.155 1.00 65.81 183 ASP A O 1
ATOM 1480 N N . SER A 1 184 ? 8.270 -11.278 -33.834 1.00 74.44 184 SER A N 1
ATOM 1481 C CA . SER A 1 184 ? 7.057 -12.097 -33.773 1.00 74.44 184 SER A CA 1
ATOM 1482 C C . SER A 1 184 ? 6.957 -12.869 -32.454 1.00 74.44 184 SER A C 1
ATOM 1484 O O . SER A 1 184 ? 5.863 -12.990 -31.902 1.00 74.44 184 SER A O 1
ATOM 1486 N N . GLU A 1 185 ? 8.077 -13.360 -31.924 1.00 79.94 185 GLU A N 1
ATOM 1487 C CA . GLU A 1 185 ? 8.111 -14.102 -30.662 1.00 79.94 185 GLU A CA 1
ATOM 1488 C C . GLU A 1 185 ? 7.956 -13.183 -29.439 1.00 79.94 185 GLU A C 1
ATOM 1490 O O . GLU A 1 185 ? 7.203 -13.503 -28.518 1.00 79.94 185 GLU A O 1
ATOM 1495 N N . ILE A 1 186 ? 8.598 -12.008 -29.444 1.00 81.00 186 ILE A N 1
ATOM 1496 C CA . ILE A 1 186 ? 8.439 -10.997 -28.385 1.00 81.00 186 ILE A CA 1
ATOM 1497 C C . ILE A 1 186 ? 6.990 -10.504 -28.342 1.00 81.00 186 ILE A C 1
ATOM 1499 O O . ILE A 1 186 ? 6.414 -10.401 -27.259 1.00 81.00 186 ILE A O 1
ATOM 1503 N N . ARG A 1 187 ? 6.367 -10.271 -29.505 1.00 85.81 187 ARG A N 1
ATOM 1504 C CA . ARG A 1 187 ? 4.950 -9.896 -29.589 1.00 85.81 187 ARG A CA 1
ATOM 1505 C C . ARG A 1 187 ? 4.035 -10.978 -29.021 1.00 85.81 187 ARG A C 1
ATOM 1507 O O . ARG A 1 187 ? 3.194 -10.668 -28.188 1.00 85.81 187 ARG A O 1
ATOM 1514 N N . LYS A 1 188 ? 4.227 -12.245 -29.402 1.00 89.31 188 LYS A N 1
ATOM 1515 C CA . LYS A 1 188 ? 3.428 -13.357 -28.854 1.00 89.31 188 LYS A CA 1
ATOM 1516 C C . LYS A 1 188 ? 3.559 -13.463 -27.339 1.00 89.31 188 LYS A C 1
ATOM 1518 O O . LYS A 1 188 ? 2.560 -13.662 -26.656 1.00 89.31 188 LYS A O 1
ATOM 1523 N N . ARG A 1 189 ? 4.778 -13.325 -26.807 1.00 88.50 189 ARG A N 1
ATOM 1524 C CA . ARG A 1 189 ? 5.017 -13.334 -25.357 1.00 88.50 189 ARG A CA 1
ATOM 1525 C C . ARG A 1 189 ? 4.291 -12.181 -24.665 1.00 88.50 189 ARG A C 1
ATOM 1527 O O . ARG A 1 189 ? 3.634 -12.414 -23.657 1.00 88.50 189 ARG A O 1
ATOM 1534 N N . LEU A 1 190 ? 4.367 -10.976 -25.230 1.00 88.38 190 LEU A N 1
ATOM 1535 C CA . LEU A 1 190 ? 3.648 -9.813 -24.718 1.00 88.38 190 LEU A CA 1
ATOM 1536 C C . LEU A 1 190 ? 2.132 -10.048 -24.700 1.00 88.38 190 LEU A C 1
ATOM 1538 O O . LEU A 1 190 ? 1.496 -9.792 -23.682 1.00 88.38 190 LEU A O 1
ATOM 1542 N N . ASP A 1 191 ? 1.561 -10.576 -25.784 1.00 90.00 191 ASP A N 1
ATOM 1543 C CA . ASP A 1 191 ? 0.123 -10.855 -25.878 1.00 90.00 191 ASP A CA 1
ATOM 1544 C C . ASP A 1 191 ? -0.327 -11.877 -24.818 1.00 90.00 191 ASP A C 1
ATOM 1546 O O . ASP A 1 191 ? -1.375 -11.708 -24.184 1.00 90.00 191 ASP A O 1
ATOM 1550 N N . VAL A 1 192 ? 0.483 -12.916 -24.576 1.00 92.81 192 VAL A N 1
ATOM 1551 C CA . VAL A 1 192 ? 0.250 -13.903 -23.509 1.00 92.81 192 VAL A CA 1
ATOM 1552 C C . VAL A 1 192 ? 0.285 -13.237 -22.133 1.00 92.81 192 VAL A C 1
ATOM 1554 O O . VAL A 1 192 ? -0.623 -13.453 -21.329 1.00 92.81 192 VAL A O 1
ATOM 1557 N N . ASP A 1 193 ? 1.290 -12.404 -21.866 1.00 90.50 193 ASP A N 1
ATOM 1558 C CA . ASP A 1 193 ? 1.452 -11.740 -20.573 1.00 90.50 193 ASP A CA 1
ATOM 1559 C C . ASP A 1 193 ? 0.329 -10.724 -20.301 1.00 90.50 193 ASP A C 1
ATOM 1561 O O . ASP A 1 193 ? -0.239 -10.723 -19.206 1.00 90.50 193 ASP A O 1
ATOM 1565 N N . ILE A 1 194 ? -0.056 -9.922 -21.300 1.00 87.06 194 ILE A N 1
ATOM 1566 C CA . ILE A 1 194 ? -1.197 -8.993 -21.232 1.00 87.06 194 ILE A CA 1
ATOM 1567 C C . ILE A 1 194 ? -2.495 -9.759 -20.952 1.00 87.06 194 ILE A C 1
ATOM 1569 O O . ILE A 1 194 ? -3.267 -9.380 -20.068 1.00 87.06 194 ILE A O 1
ATOM 1573 N N . THR A 1 195 ? -2.730 -10.862 -21.667 1.00 93.50 195 THR A N 1
ATOM 1574 C CA . THR A 1 195 ? -3.939 -11.682 -21.500 1.00 93.50 195 THR A CA 1
ATOM 1575 C C . THR A 1 195 ? -4.004 -12.308 -20.110 1.00 93.50 195 THR A C 1
ATOM 1577 O O . THR A 1 195 ? -5.062 -12.302 -19.472 1.00 93.50 195 THR A O 1
ATOM 1580 N N . GLU A 1 196 ? -2.884 -12.831 -19.609 1.00 95.19 196 GLU A N 1
ATOM 1581 C CA . GLU A 1 196 ? -2.808 -13.398 -18.265 1.00 95.19 196 GLU A CA 1
ATOM 1582 C C . GLU A 1 196 ? -3.102 -12.338 -17.197 1.00 95.19 196 GLU A C 1
ATOM 1584 O O . GLU A 1 196 ? -3.901 -12.588 -16.291 1.00 95.19 196 GLU A O 1
ATOM 1589 N N . LEU A 1 197 ? -2.497 -11.151 -17.317 1.00 92.88 197 LEU A N 1
ATOM 1590 C CA . LEU A 1 197 ? -2.703 -10.047 -16.381 1.00 92.88 197 LEU A CA 1
ATOM 1591 C C . LEU A 1 197 ? -4.158 -9.577 -16.392 1.00 92.88 197 LEU A C 1
ATOM 1593 O O . LEU A 1 197 ? -4.773 -9.505 -15.330 1.00 92.88 197 LEU A O 1
ATOM 1597 N N . HIS A 1 198 ? -4.759 -9.360 -17.563 1.00 94.81 198 HIS A N 1
ATOM 1598 C CA . HIS A 1 198 ? -6.181 -9.027 -17.658 1.00 94.81 198 HIS A CA 1
ATOM 1599 C C . HIS A 1 198 ? -7.082 -10.109 -17.061 1.00 94.81 198 HIS A C 1
ATOM 1601 O O . HIS A 1 198 ? -8.040 -9.792 -16.354 1.00 94.81 198 HIS A O 1
ATOM 1607 N N . SER A 1 199 ? -6.785 -11.384 -17.313 1.00 95.81 199 SER A N 1
ATOM 1608 C CA . SER A 1 199 ? -7.565 -12.506 -16.779 1.00 95.81 199 SER A CA 1
ATOM 1609 C C . SER A 1 199 ? -7.452 -12.607 -15.260 1.00 95.81 199 SER A C 1
ATOM 1611 O O . SER A 1 199 ? -8.424 -12.935 -14.578 1.00 95.81 199 SER A O 1
ATOM 1613 N N . TRP A 1 200 ? -6.270 -12.332 -14.709 1.00 98.12 200 TRP A N 1
ATOM 1614 C CA . TRP A 1 200 ? -6.064 -12.264 -13.268 1.00 98.12 200 TRP A CA 1
ATOM 1615 C C . TRP A 1 200 ? -6.816 -11.081 -12.656 1.00 98.12 200 TRP A C 1
ATOM 1617 O O . TRP A 1 200 ? -7.611 -11.304 -11.748 1.00 98.12 200 TRP A O 1
ATOM 1627 N N . ILE A 1 201 ? -6.661 -9.870 -13.206 1.00 96.06 201 ILE A N 1
ATOM 1628 C CA . ILE A 1 201 ? -7.373 -8.672 -12.737 1.00 96.06 201 ILE A CA 1
ATOM 1629 C C . ILE A 1 201 ? -8.886 -8.915 -12.759 1.00 96.06 201 ILE A C 1
ATOM 1631 O O . ILE A 1 201 ? -9.541 -8.709 -11.750 1.00 96.06 201 ILE A O 1
ATOM 1635 N N . THR A 1 202 ? -9.434 -9.452 -13.853 1.00 96.75 202 THR A N 1
ATOM 1636 C CA . THR A 1 202 ? -10.882 -9.710 -13.988 1.00 96.75 202 THR A CA 1
ATOM 1637 C C . THR A 1 202 ? -11.409 -10.660 -12.911 1.00 96.75 202 THR A C 1
ATOM 1639 O O . THR A 1 202 ? -12.449 -10.408 -12.305 1.00 96.75 202 THR A O 1
ATOM 1642 N N . ARG A 1 203 ? -10.698 -11.764 -12.647 1.00 97.00 203 ARG A N 1
ATOM 1643 C CA . ARG A 1 203 ? -11.104 -12.722 -11.607 1.00 97.00 203 ARG A CA 1
ATOM 1644 C C . ARG A 1 203 ? -10.974 -12.125 -10.208 1.00 97.00 203 ARG A C 1
ATOM 1646 O O . ARG A 1 203 ? -11.843 -12.357 -9.373 1.00 97.00 203 ARG A O 1
ATOM 1653 N N . SER A 1 204 ? -9.918 -11.355 -9.963 1.00 97.12 204 SER A N 1
ATOM 1654 C CA . SER A 1 204 ? -9.701 -10.670 -8.691 1.00 97.12 204 SER A CA 1
ATOM 1655 C C . SER A 1 204 ? -10.759 -9.588 -8.452 1.00 97.12 204 SER A C 1
ATOM 1657 O O . SER A 1 204 ? -11.352 -9.547 -7.380 1.00 97.12 204 SER A O 1
ATOM 1659 N N . GLU A 1 205 ? -11.081 -8.768 -9.453 1.00 96.69 205 GLU A N 1
ATOM 1660 C CA . GLU A 1 205 ? -12.153 -7.764 -9.398 1.00 96.69 205 GLU A CA 1
ATOM 1661 C C . GLU A 1 205 ? -13.507 -8.397 -9.086 1.00 96.69 205 GLU A C 1
ATOM 1663 O O . GLU A 1 205 ? -14.225 -7.875 -8.241 1.00 96.69 205 GLU A O 1
ATOM 1668 N N . ALA A 1 206 ? -13.836 -9.549 -9.677 1.00 96.81 206 ALA A N 1
ATOM 1669 C CA . ALA A 1 206 ? -15.081 -10.253 -9.369 1.00 96.81 206 ALA A CA 1
ATOM 1670 C C . ALA A 1 206 ? -15.195 -10.625 -7.877 1.00 96.81 206 ALA A C 1
ATOM 1672 O O . ALA A 1 206 ? -16.281 -10.562 -7.302 1.00 96.81 206 ALA A O 1
ATOM 1673 N N . VAL A 1 207 ? -14.076 -10.968 -7.227 1.00 96.75 207 VAL A N 1
ATOM 1674 C CA . VAL A 1 207 ? -14.034 -11.175 -5.771 1.00 96.75 207 VAL A CA 1
ATOM 1675 C C . VAL A 1 207 ? -14.192 -9.845 -5.035 1.00 96.75 207 VAL A C 1
ATOM 1677 O O . VAL A 1 207 ? -15.002 -9.752 -4.115 1.00 96.75 207 VAL A O 1
ATOM 1680 N N . LEU A 1 208 ? -13.448 -8.810 -5.435 1.00 96.25 208 LEU A N 1
ATOM 1681 C CA . LEU A 1 208 ? -13.436 -7.497 -4.778 1.00 96.25 208 LEU A CA 1
ATOM 1682 C C . LEU A 1 208 ? -14.741 -6.702 -4.959 1.00 96.25 208 LEU A C 1
ATOM 1684 O O . LEU A 1 208 ? -15.025 -5.797 -4.179 1.00 96.25 208 LEU A O 1
ATOM 1688 N N . GLN A 1 209 ? -15.550 -7.028 -5.961 1.00 95.44 209 GLN A N 1
ATOM 1689 C CA . GLN A 1 209 ? -16.870 -6.444 -6.205 1.00 95.44 209 GLN A CA 1
ATOM 1690 C C . GLN A 1 209 ? -18.008 -7.269 -5.585 1.00 95.44 209 GLN A C 1
ATOM 1692 O O . GLN A 1 209 ? -19.178 -6.984 -5.835 1.00 95.44 209 GLN A O 1
ATOM 1697 N N . SER A 1 210 ? -17.686 -8.272 -4.759 1.00 93.88 210 SER A N 1
ATOM 1698 C CA . SER A 1 210 ? -18.686 -9.057 -4.036 1.00 93.88 210 SER A CA 1
ATOM 1699 C C . SER A 1 210 ? -19.671 -8.152 -3.271 1.00 93.88 210 SER A C 1
ATOM 1701 O O . SER A 1 210 ? -19.239 -7.209 -2.597 1.00 93.88 210 SER A O 1
ATOM 1703 N N . PRO A 1 211 ? -20.986 -8.448 -3.290 1.00 93.19 211 PRO A N 1
ATOM 1704 C CA . PRO A 1 211 ? -21.984 -7.680 -2.540 1.00 93.19 211 PRO A CA 1
ATOM 1705 C C . PRO A 1 211 ? -21.757 -7.728 -1.022 1.00 93.19 211 PRO A C 1
ATOM 1707 O O . PRO A 1 211 ? -22.311 -6.913 -0.289 1.00 93.19 211 PRO A O 1
ATOM 1710 N N . GLU A 1 212 ? -20.919 -8.646 -0.534 1.00 90.12 212 GLU A N 1
ATOM 1711 C CA . GLU A 1 212 ? -20.536 -8.712 0.876 1.00 90.12 212 GLU A CA 1
ATOM 1712 C C . GLU A 1 212 ? -19.882 -7.423 1.389 1.00 90.12 212 GLU A C 1
ATOM 1714 O O . GLU A 1 212 ? -20.078 -7.077 2.552 1.00 90.12 212 GLU A O 1
ATOM 1719 N N . PHE A 1 213 ? -19.180 -6.675 0.529 1.00 90.12 213 PHE A N 1
ATOM 1720 C CA . PHE A 1 213 ? -18.555 -5.399 0.898 1.00 90.12 213 PHE A CA 1
ATOM 1721 C C . PHE A 1 213 ? -19.562 -4.261 1.130 1.00 90.12 213 PHE A C 1
ATOM 1723 O O . PHE A 1 213 ? -19.191 -3.216 1.656 1.00 90.12 213 PHE A O 1
ATOM 1730 N N . ALA A 1 214 ? -20.835 -4.443 0.766 1.00 90.44 214 ALA A N 1
ATOM 1731 C CA . ALA A 1 214 ? -21.886 -3.457 1.016 1.00 90.44 214 ALA A CA 1
ATOM 1732 C C . ALA A 1 214 ? -22.547 -3.613 2.399 1.00 90.44 214 ALA A C 1
ATOM 1734 O O . ALA A 1 214 ? -23.357 -2.773 2.788 1.00 90.44 214 ALA A O 1
ATOM 1735 N N . ILE A 1 215 ? -22.242 -4.688 3.138 1.00 88.38 215 ILE A N 1
ATOM 1736 C CA . ILE A 1 215 ? -22.979 -5.067 4.348 1.00 88.38 215 ILE A CA 1
ATOM 1737 C C . ILE A 1 215 ? -22.040 -5.133 5.550 1.00 88.38 215 ILE A C 1
ATOM 1739 O O . ILE A 1 215 ? -21.258 -6.072 5.690 1.00 88.38 215 ILE A O 1
ATOM 1743 N N . TYR A 1 216 ? -22.194 -4.193 6.483 1.00 89.50 216 TYR A N 1
ATOM 1744 C CA . TYR A 1 216 ? -21.521 -4.258 7.779 1.00 89.50 216 TYR A CA 1
ATOM 1745 C C . TYR A 1 216 ? -22.292 -5.148 8.750 1.00 89.50 216 TYR A C 1
ATOM 1747 O O . TYR A 1 216 ? -23.491 -4.960 8.971 1.00 89.50 216 TYR A O 1
ATOM 1755 N N . ARG A 1 217 ? -21.602 -6.117 9.352 1.00 89.25 217 ARG A N 1
ATOM 1756 C CA . ARG A 1 217 ? -22.207 -7.094 10.273 1.00 89.25 217 ARG A CA 1
ATOM 1757 C C . ARG A 1 217 ? -21.630 -6.938 11.672 1.00 89.25 217 ARG A C 1
ATOM 1759 O O . ARG A 1 217 ? -20.446 -6.665 11.834 1.00 89.25 217 ARG A O 1
ATOM 1766 N N . LYS A 1 218 ? -22.462 -7.132 12.689 1.00 92.12 218 LYS A N 1
ATOM 1767 C CA . LYS A 1 218 ? -22.027 -7.123 14.095 1.00 92.12 218 LYS A CA 1
ATOM 1768 C C . LYS A 1 218 ? -21.469 -8.478 14.529 1.00 92.12 218 LYS A C 1
ATOM 1770 O O . LYS A 1 218 ? -20.669 -8.552 15.449 1.00 92.12 218 LYS A O 1
ATOM 1775 N N . GLU A 1 219 ? -21.886 -9.526 13.829 1.00 86.12 219 GLU A N 1
ATOM 1776 C CA . GLU A 1 219 ? -21.687 -10.927 14.178 1.00 86.12 219 GLU A CA 1
ATOM 1777 C C . GLU A 1 219 ? -21.437 -11.744 12.899 1.00 86.12 219 GLU A C 1
ATOM 1779 O O . GLU A 1 219 ? -21.765 -11.305 11.790 1.00 86.12 219 GLU A O 1
ATOM 1784 N N . GLY A 1 220 ? -20.892 -12.951 13.055 1.00 84.81 220 GLY A N 1
ATOM 1785 C CA . GLY A 1 220 ? -20.668 -13.896 11.960 1.00 84.81 220 GLY A CA 1
ATOM 1786 C C . GLY A 1 220 ? -19.240 -13.914 11.410 1.00 84.81 220 GLY A C 1
ATOM 1787 O O . GLY A 1 220 ? -18.368 -13.150 11.823 1.00 84.81 220 GLY A O 1
ATOM 1788 N N . ASN A 1 221 ? -18.999 -14.838 10.479 1.00 83.25 221 ASN A N 1
ATOM 1789 C CA . ASN A 1 221 ? -17.685 -15.101 9.901 1.00 83.25 221 ASN A CA 1
ATOM 1790 C C . ASN A 1 221 ? -17.609 -14.599 8.451 1.00 83.25 221 ASN A C 1
ATOM 1792 O O . ASN A 1 221 ? -18.535 -14.801 7.671 1.00 83.25 221 ASN A O 1
ATOM 1796 N N . PHE A 1 222 ? -16.483 -13.989 8.091 1.00 91.44 222 PHE A N 1
ATOM 1797 C CA . PHE A 1 222 ? -16.142 -13.578 6.725 1.00 91.44 222 PHE A CA 1
ATOM 1798 C C . PHE A 1 222 ? -14.748 -14.097 6.321 1.00 91.44 222 PHE A C 1
ATOM 1800 O O . PHE A 1 222 ? -14.090 -13.528 5.451 1.00 91.44 222 PHE A O 1
ATOM 1807 N N . SER A 1 223 ? -14.279 -15.170 6.974 1.00 92.94 223 SER A N 1
ATOM 1808 C CA . SER A 1 223 ? -12.959 -15.777 6.760 1.00 92.94 223 SER A CA 1
ATOM 1809 C C . SER A 1 223 ? -12.723 -16.136 5.299 1.00 92.94 223 SER A C 1
ATOM 1811 O O . SER A 1 223 ? -11.671 -15.793 4.777 1.00 92.94 223 SER A O 1
ATOM 1813 N N . ASP A 1 224 ? -13.702 -16.735 4.620 1.00 94.75 224 ASP A N 1
ATOM 1814 C CA . ASP A 1 224 ? -13.561 -17.133 3.215 1.00 94.75 224 ASP A CA 1
ATOM 1815 C C . ASP A 1 224 ? -13.317 -15.921 2.304 1.00 94.75 224 ASP A C 1
ATOM 1817 O O . ASP A 1 224 ? -12.458 -15.951 1.422 1.00 94.75 224 ASP A O 1
ATOM 1821 N N . LEU A 1 225 ? -14.050 -14.824 2.529 1.00 95.12 225 LEU A N 1
ATOM 1822 C CA . LEU A 1 225 ? -13.852 -13.573 1.798 1.00 95.12 225 LEU A CA 1
ATOM 1823 C C . LEU A 1 225 ? -12.484 -12.965 2.128 1.00 95.12 225 LEU A C 1
ATOM 1825 O O . LEU A 1 225 ? -11.735 -12.595 1.224 1.00 95.12 225 LEU A O 1
ATOM 1829 N N . LYS A 1 226 ? -12.134 -12.907 3.417 1.00 95.00 226 LYS A N 1
ATOM 1830 C CA . LYS A 1 226 ? -10.846 -12.396 3.902 1.00 95.00 226 LYS A CA 1
ATOM 1831 C C . LYS A 1 226 ? -9.670 -13.177 3.313 1.00 95.00 226 LYS A C 1
ATOM 1833 O O . LYS A 1 226 ? -8.686 -12.574 2.897 1.00 95.00 226 LYS A O 1
ATOM 1838 N N . GLU A 1 227 ? -9.769 -14.500 3.243 1.00 97.12 227 GLU A N 1
ATOM 1839 C CA . GLU A 1 227 ? -8.746 -15.370 2.669 1.00 97.12 227 GLU A CA 1
ATOM 1840 C C . GLU A 1 227 ? -8.574 -15.119 1.171 1.00 97.12 227 GLU A C 1
ATOM 1842 O O . GLU A 1 227 ? -7.443 -14.940 0.716 1.00 97.12 227 GLU A O 1
ATOM 1847 N N . LYS A 1 228 ? -9.679 -15.020 0.419 1.00 97.62 228 LYS A N 1
ATOM 1848 C CA . LYS A 1 228 ? -9.638 -14.701 -1.015 1.00 97.62 228 LYS A CA 1
ATOM 1849 C C . LYS A 1 228 ? -8.980 -13.344 -1.277 1.00 97.62 228 LYS A C 1
ATOM 1851 O O . LYS A 1 228 ? -8.110 -13.256 -2.139 1.00 97.62 228 LYS A O 1
ATOM 1856 N N . VAL A 1 229 ? -9.329 -12.302 -0.517 1.00 97.75 229 VAL A N 1
ATOM 1857 C CA . VAL A 1 229 ? -8.706 -10.970 -0.658 1.00 97.75 229 VAL A CA 1
ATOM 1858 C C . VAL A 1 229 ? -7.224 -10.998 -0.280 1.00 97.75 229 VAL A C 1
ATOM 1860 O O . VAL A 1 229 ? -6.393 -10.456 -1.004 1.00 97.75 229 VAL A O 1
ATOM 1863 N N . ASN A 1 230 ? -6.859 -11.684 0.804 1.00 93.94 230 ASN A N 1
ATOM 1864 C CA . ASN A 1 230 ? -5.459 -11.821 1.207 1.00 93.94 230 ASN A CA 1
ATOM 1865 C C . ASN A 1 230 ? -4.632 -12.640 0.204 1.00 93.94 230 ASN A C 1
ATOM 1867 O O . ASN A 1 230 ? -3.431 -12.414 0.072 1.00 93.94 230 ASN A O 1
ATOM 1871 N N . ALA A 1 231 ? -5.236 -13.606 -0.493 1.00 96.44 231 ALA A N 1
ATOM 1872 C CA . ALA A 1 231 ? -4.580 -14.318 -1.587 1.00 96.44 231 ALA A CA 1
ATOM 1873 C C . ALA A 1 231 ? -4.269 -13.376 -2.756 1.00 96.44 231 ALA A C 1
ATOM 1875 O O . ALA A 1 231 ? -3.139 -13.366 -3.241 1.00 96.44 231 ALA A O 1
ATOM 1876 N N . ILE A 1 232 ? -5.229 -12.524 -3.127 1.00 95.44 232 ILE A N 1
ATOM 1877 C CA . ILE A 1 232 ? -5.042 -11.493 -4.153 1.00 95.44 232 ILE A CA 1
ATOM 1878 C C . ILE A 1 232 ? -3.905 -10.533 -3.764 1.00 95.44 232 ILE A C 1
ATOM 1880 O O . ILE A 1 232 ? -3.019 -10.282 -4.581 1.00 95.44 232 ILE A O 1
ATOM 1884 N N . GLU A 1 233 ? -3.871 -10.045 -2.518 1.00 93.69 233 GLU A N 1
ATOM 1885 C CA . GLU A 1 233 ? -2.800 -9.145 -2.050 1.00 93.69 233 GLU A CA 1
ATOM 1886 C C . GLU A 1 233 ? -1.420 -9.827 -2.060 1.00 93.69 233 GLU A C 1
ATOM 1888 O O . GLU A 1 233 ? -0.428 -9.197 -2.420 1.00 93.69 233 GLU A O 1
ATOM 1893 N N . ARG A 1 234 ? -1.335 -11.131 -1.752 1.00 94.38 234 ARG A N 1
ATOM 1894 C CA . ARG A 1 234 ? -0.074 -11.893 -1.857 1.00 94.38 234 ARG A CA 1
ATOM 1895 C C . ARG A 1 234 ? 0.408 -12.043 -3.300 1.00 94.38 234 ARG A C 1
ATOM 1897 O O . ARG A 1 234 ? 1.605 -11.940 -3.556 1.00 94.38 234 ARG A O 1
ATOM 1904 N N . GLU A 1 235 ? -0.501 -12.294 -4.239 1.00 93.06 235 GLU A N 1
ATOM 1905 C CA . GLU A 1 235 ? -0.168 -12.460 -5.661 1.00 93.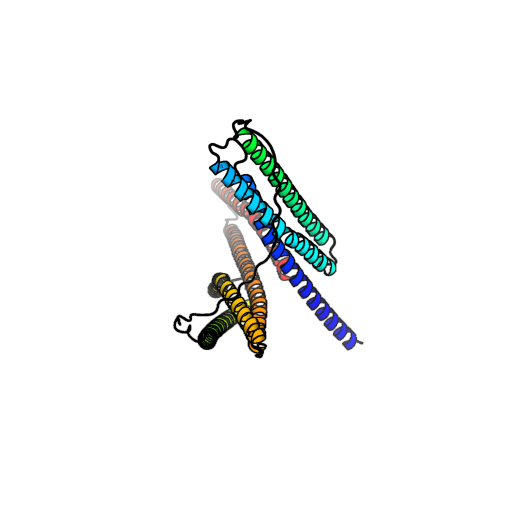06 235 GLU A CA 1
ATOM 1906 C C . GLU A 1 235 ? 0.195 -11.135 -6.352 1.00 93.06 235 GLU A C 1
ATOM 1908 O O . GLU A 1 235 ? 0.927 -11.131 -7.345 1.00 93.06 235 GLU A O 1
ATOM 1913 N N . LYS A 1 236 ? -0.268 -10.001 -5.813 1.00 89.25 236 LYS A N 1
ATOM 1914 C CA . LYS A 1 236 ? -0.089 -8.656 -6.376 1.00 89.25 236 LYS A CA 1
ATOM 1915 C C . LYS A 1 236 ? 1.359 -8.313 -6.716 1.00 89.25 236 LYS A C 1
ATOM 1917 O O . LYS A 1 236 ? 1.599 -7.776 -7.791 1.00 89.25 236 LYS A O 1
ATOM 1922 N N . ALA A 1 237 ? 2.321 -8.620 -5.843 1.00 82.75 237 ALA A N 1
ATOM 1923 C CA . ALA A 1 237 ? 3.728 -8.275 -6.075 1.00 82.75 237 ALA A CA 1
ATOM 1924 C C . ALA A 1 237 ? 4.299 -8.977 -7.320 1.00 82.75 237 ALA A C 1
ATOM 1926 O O . ALA A 1 237 ? 4.967 -8.353 -8.145 1.00 82.75 237 ALA A O 1
ATOM 1927 N N . GLU A 1 238 ? 3.974 -10.259 -7.495 1.00 91.44 238 GLU A N 1
ATOM 1928 C CA . GLU A 1 238 ? 4.403 -11.031 -8.662 1.00 91.44 238 GLU A CA 1
ATOM 1929 C C . GLU A 1 238 ? 3.713 -10.541 -9.942 1.00 91.44 238 GLU A C 1
ATOM 1931 O O . GLU A 1 238 ? 4.351 -10.391 -10.986 1.00 91.44 238 GLU A O 1
ATOM 1936 N N . LYS A 1 239 ? 2.416 -10.216 -9.867 1.00 93.12 239 LYS A N 1
ATOM 1937 C CA . LYS A 1 239 ? 1.679 -9.658 -11.010 1.00 93.12 239 LYS A CA 1
ATOM 1938 C C . LYS A 1 239 ? 2.148 -8.253 -11.384 1.00 93.12 239 LYS A C 1
ATOM 1940 O O . LYS A 1 239 ? 2.235 -7.955 -12.571 1.00 93.12 239 LYS A O 1
ATOM 1945 N N . PHE A 1 240 ? 2.540 -7.432 -10.412 1.00 87.38 240 PHE A N 1
ATOM 1946 C CA . PHE A 1 240 ? 3.123 -6.116 -10.661 1.00 87.38 240 PHE A CA 1
ATOM 1947 C C . PHE A 1 240 ? 4.465 -6.215 -11.388 1.00 87.38 240 PHE A C 1
ATOM 1949 O O . PHE A 1 240 ? 4.684 -5.527 -12.382 1.00 87.38 240 PHE A O 1
ATOM 1956 N N . ARG A 1 241 ? 5.343 -7.124 -10.948 1.00 86.62 241 ARG A N 1
ATOM 1957 C CA . ARG A 1 241 ? 6.613 -7.396 -11.635 1.00 86.62 241 ARG A CA 1
ATOM 1958 C C . ARG A 1 241 ? 6.371 -7.815 -13.088 1.00 86.62 241 ARG A C 1
ATOM 1960 O O . ARG A 1 241 ? 6.998 -7.286 -14.001 1.00 86.62 241 ARG A O 1
ATOM 1967 N N . LYS A 1 242 ? 5.406 -8.711 -13.309 1.00 91.38 242 LYS A N 1
ATOM 1968 C CA . LYS A 1 242 ? 5.011 -9.154 -14.649 1.00 91.38 242 LYS A CA 1
ATOM 1969 C C . LYS A 1 242 ? 4.432 -8.018 -15.508 1.00 91.38 242 LYS A C 1
ATOM 1971 O O . LYS A 1 242 ? 4.745 -7.941 -16.692 1.00 91.38 242 LYS A O 1
ATOM 1976 N N . LEU A 1 243 ? 3.654 -7.105 -14.924 1.00 89.75 243 LEU A N 1
ATOM 1977 C CA . LEU A 1 243 ? 3.163 -5.895 -15.596 1.00 89.75 243 LEU A CA 1
ATOM 1978 C C . LEU A 1 243 ? 4.309 -4.963 -16.019 1.00 89.75 243 LEU A C 1
ATOM 1980 O O . LEU A 1 243 ? 4.285 -4.431 -17.130 1.00 89.75 243 LEU A O 1
ATOM 1984 N N . GLN A 1 244 ? 5.321 -4.780 -15.167 1.00 86.62 244 GLN A N 1
ATOM 1985 C CA . GLN A 1 244 ? 6.509 -3.985 -15.497 1.00 86.62 244 GLN A CA 1
ATOM 1986 C C . GLN A 1 244 ? 7.322 -4.617 -16.633 1.00 86.62 244 GLN A C 1
ATOM 1988 O O . GLN A 1 244 ? 7.794 -3.908 -17.524 1.00 86.62 244 GLN A O 1
ATOM 1993 N N . ASP A 1 245 ? 7.476 -5.943 -16.627 1.00 83.12 245 ASP A N 1
ATOM 1994 C CA . ASP A 1 245 ? 8.133 -6.688 -17.705 1.00 83.12 245 ASP A CA 1
ATOM 1995 C C . ASP A 1 245 ? 7.373 -6.514 -19.029 1.00 83.12 245 ASP A C 1
ATOM 1997 O O . ASP A 1 245 ? 7.963 -6.085 -20.023 1.00 83.12 245 ASP A O 1
ATOM 2001 N N . ALA A 1 246 ? 6.054 -6.735 -19.020 1.00 85.31 246 ALA A N 1
ATOM 2002 C CA . ALA A 1 246 ? 5.191 -6.543 -20.184 1.00 85.31 246 ALA A CA 1
ATOM 2003 C C . ALA A 1 246 ? 5.229 -5.096 -20.704 1.00 85.31 246 ALA A C 1
ATOM 2005 O O . ALA A 1 246 ? 5.341 -4.877 -21.908 1.00 85.31 246 ALA A O 1
ATOM 2006 N N . SER A 1 247 ? 5.222 -4.100 -19.813 1.00 83.75 247 SER A N 1
ATOM 2007 C CA . SER A 1 247 ? 5.297 -2.682 -20.193 1.00 83.75 247 SER A CA 1
ATOM 2008 C C . SER A 1 247 ? 6.629 -2.337 -20.868 1.00 83.75 247 SER A C 1
ATOM 2010 O O . SER A 1 247 ? 6.644 -1.624 -21.871 1.00 83.75 247 SER A O 1
ATOM 2012 N N . ARG A 1 248 ? 7.751 -2.888 -20.380 1.00 84.25 248 ARG A N 1
ATOM 2013 C CA . ARG A 1 248 ? 9.069 -2.732 -21.023 1.00 84.25 248 ARG A CA 1
ATOM 2014 C C . ARG A 1 248 ? 9.121 -3.409 -22.391 1.00 84.25 248 ARG A C 1
ATOM 2016 O O . ARG A 1 248 ? 9.640 -2.819 -23.336 1.00 84.25 248 ARG A O 1
ATOM 2023 N N . SER A 1 249 ? 8.565 -4.614 -22.518 1.00 85.88 249 SER A N 1
ATOM 2024 C CA . SER A 1 249 ? 8.471 -5.316 -23.804 1.00 85.88 249 SER A CA 1
ATOM 2025 C C . SER A 1 249 ? 7.580 -4.578 -24.807 1.00 85.88 249 SER A C 1
ATOM 2027 O O . SER A 1 249 ? 7.951 -4.468 -25.973 1.00 85.88 249 SER A O 1
ATOM 2029 N N . ALA A 1 250 ? 6.449 -4.023 -24.362 1.00 86.25 250 ALA A N 1
ATOM 2030 C CA . ALA A 1 250 ? 5.578 -3.191 -25.187 1.00 86.25 250 ALA A CA 1
ATOM 2031 C C . ALA A 1 250 ? 6.305 -1.936 -25.683 1.00 86.25 250 ALA A C 1
ATOM 2033 O O . ALA A 1 250 ? 6.254 -1.641 -26.874 1.00 86.25 250 ALA A O 1
ATOM 2034 N N . GLN A 1 251 ? 7.035 -1.245 -24.803 1.00 84.75 251 GLN A N 1
ATOM 2035 C CA . GLN A 1 251 ? 7.810 -0.058 -25.163 1.00 84.75 251 GLN A CA 1
ATOM 2036 C C . GLN A 1 251 ? 8.899 -0.372 -26.201 1.00 84.75 251 GLN A C 1
ATOM 2038 O O . GLN A 1 251 ? 8.997 0.325 -27.207 1.00 84.75 251 GLN A O 1
ATOM 2043 N N . ALA A 1 252 ? 9.663 -1.452 -26.006 1.00 85.88 252 ALA A N 1
ATOM 2044 C CA . ALA A 1 252 ? 10.697 -1.871 -26.954 1.00 85.88 252 ALA A CA 1
ATOM 2045 C C . ALA A 1 252 ? 10.116 -2.206 -28.341 1.00 85.88 252 ALA A C 1
ATOM 2047 O O . ALA A 1 252 ? 10.672 -1.803 -29.362 1.00 85.88 252 ALA A O 1
ATOM 2048 N N . LEU A 1 253 ? 8.969 -2.898 -28.386 1.00 87.38 253 LEU A N 1
ATOM 2049 C CA . LEU A 1 253 ? 8.268 -3.187 -29.641 1.00 87.38 253 LEU A CA 1
ATOM 2050 C C . LEU A 1 253 ? 7.740 -1.916 -30.313 1.00 87.38 253 LEU A C 1
ATOM 2052 O O . LEU A 1 253 ? 7.837 -1.791 -31.531 1.00 87.38 253 LEU A O 1
ATOM 2056 N N . VAL A 1 254 ? 7.197 -0.971 -29.541 1.00 88.06 254 VAL A N 1
ATOM 2057 C CA . VAL A 1 254 ? 6.720 0.316 -30.064 1.00 88.06 254 VAL A CA 1
ATOM 2058 C C . VAL A 1 254 ? 7.871 1.103 -30.684 1.00 88.06 254 VAL A C 1
ATOM 2060 O O . VAL A 1 254 ? 7.752 1.544 -31.824 1.00 88.06 254 VAL A O 1
ATOM 2063 N N . GLU A 1 255 ? 8.998 1.237 -29.983 1.00 86.19 255 GLU A 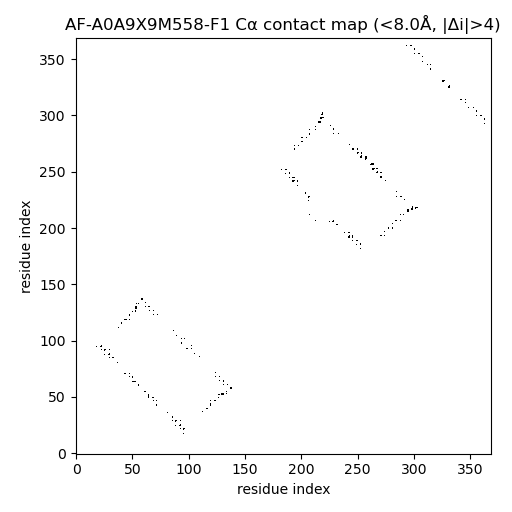N 1
ATOM 2064 C CA . GLU A 1 255 ? 10.187 1.932 -30.491 1.00 86.19 255 GLU A CA 1
ATOM 2065 C C . GLU A 1 255 ? 10.702 1.303 -31.786 1.00 86.19 255 GLU A C 1
ATOM 2067 O O . GLU A 1 255 ? 10.989 2.007 -32.755 1.00 86.19 255 GLU A O 1
ATOM 2072 N N . GLN A 1 256 ? 10.763 -0.028 -31.838 1.00 83.44 256 GLN A N 1
ATOM 2073 C CA . GLN A 1 256 ? 11.191 -0.736 -33.034 1.00 83.44 256 GLN A CA 1
ATOM 2074 C C . GLN A 1 256 ? 10.238 -0.511 -34.215 1.00 83.44 256 GLN A C 1
ATOM 2076 O O . GLN A 1 256 ? 10.685 -0.175 -35.309 1.00 83.44 256 GLN A O 1
ATOM 2081 N N . MET A 1 257 ? 8.930 -0.655 -34.006 1.00 85.69 257 MET A N 1
ATOM 2082 C CA . MET A 1 257 ? 7.941 -0.459 -35.067 1.00 85.69 257 MET A CA 1
ATOM 2083 C C . MET A 1 257 ? 7.932 0.975 -35.591 1.00 85.69 257 MET A C 1
ATOM 2085 O O . MET A 1 257 ? 7.818 1.178 -36.798 1.00 85.69 257 MET A O 1
ATOM 2089 N N . VAL A 1 258 ? 8.117 1.962 -34.709 1.00 85.56 258 VAL A N 1
ATOM 2090 C CA . VAL A 1 258 ? 8.270 3.370 -35.095 1.00 85.56 258 VAL A CA 1
ATOM 2091 C C . VAL A 1 258 ? 9.524 3.564 -35.953 1.00 85.56 258 VAL A C 1
ATOM 2093 O O . VAL A 1 258 ? 9.448 4.223 -36.990 1.00 85.56 258 VAL A O 1
ATOM 2096 N N . ASN A 1 259 ? 10.650 2.941 -35.587 1.00 83.81 259 ASN A N 1
ATOM 2097 C CA . ASN A 1 259 ? 11.884 2.974 -36.384 1.00 83.81 259 ASN A CA 1
ATOM 2098 C C . ASN A 1 259 ? 11.727 2.293 -37.757 1.00 83.81 259 ASN A C 1
ATOM 2100 O O . ASN A 1 259 ? 12.391 2.677 -38.719 1.00 83.81 259 ASN A O 1
ATOM 2104 N N . GLU A 1 260 ? 10.842 1.302 -37.862 1.00 84.62 260 GLU A N 1
ATOM 2105 C CA . GLU A 1 260 ? 10.498 0.604 -39.108 1.00 84.62 260 GLU A CA 1
ATOM 2106 C C . GLU A 1 260 ? 9.379 1.299 -39.912 1.00 84.62 260 GLU A C 1
ATOM 2108 O O . GLU A 1 260 ? 9.044 0.853 -41.011 1.00 84.62 260 GLU A O 1
ATOM 2113 N N . GLY A 1 261 ? 8.811 2.400 -39.404 1.00 82.31 261 GLY A N 1
ATOM 2114 C CA . GLY A 1 261 ? 7.726 3.148 -40.049 1.00 82.31 261 GLY A CA 1
ATOM 2115 C C . GLY A 1 261 ? 6.357 2.455 -40.001 1.00 82.31 261 GLY A C 1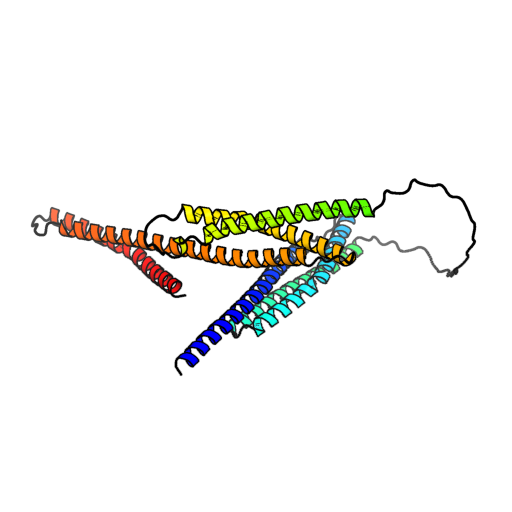
ATOM 2116 O O . GLY A 1 261 ? 5.470 2.791 -40.786 1.00 82.31 261 GLY A O 1
ATOM 2117 N N . VAL A 1 262 ? 6.177 1.481 -39.106 1.00 85.81 262 VAL A N 1
ATOM 2118 C CA . VAL A 1 262 ? 4.938 0.714 -38.917 1.00 85.81 262 VAL A CA 1
ATOM 2119 C C . VAL A 1 262 ? 4.118 1.313 -37.768 1.00 85.81 262 VAL A C 1
ATOM 2121 O O . VAL A 1 262 ? 4.667 1.762 -36.765 1.00 85.81 262 VAL A O 1
ATOM 2124 N N . ASN A 1 263 ? 2.785 1.303 -37.885 1.00 84.00 263 ASN A N 1
ATOM 2125 C CA . ASN A 1 263 ? 1.899 1.772 -36.815 1.00 84.00 263 ASN A CA 1
ATOM 2126 C C . ASN A 1 263 ? 2.007 0.864 -35.569 1.00 84.00 263 ASN A C 1
ATOM 2128 O O . ASN A 1 263 ? 1.769 -0.342 -35.657 1.00 84.00 263 ASN A O 1
ATOM 2132 N N . ALA A 1 264 ? 2.322 1.464 -34.417 1.00 89.12 264 ALA A N 1
ATOM 2133 C CA . ALA A 1 264 ? 2.453 0.797 -33.120 1.00 89.12 264 ALA A CA 1
ATOM 2134 C C . ALA A 1 264 ? 1.368 1.191 -32.092 1.00 89.12 264 ALA A C 1
ATOM 2136 O O . ALA A 1 264 ? 1.426 0.760 -30.936 1.00 89.12 264 ALA A O 1
ATOM 2137 N N . ASP A 1 265 ? 0.374 1.988 -32.497 1.00 87.50 265 ASP A N 1
ATOM 2138 C CA . ASP A 1 265 ? -0.644 2.581 -31.622 1.00 87.50 265 ASP A CA 1
ATOM 2139 C C . ASP A 1 265 ? -1.439 1.516 -30.868 1.00 87.50 265 ASP A C 1
ATOM 2141 O O . ASP A 1 265 ? -1.736 1.688 -29.691 1.00 87.50 265 ASP A O 1
ATOM 2145 N N . SER A 1 266 ? -1.730 0.379 -31.508 1.00 87.19 266 SER A N 1
ATOM 2146 C CA . SER A 1 266 ? -2.500 -0.698 -30.878 1.00 87.19 266 SER A CA 1
ATOM 2147 C C . SER A 1 266 ? -1.778 -1.315 -29.675 1.00 87.19 266 SER A C 1
ATOM 2149 O O . SER A 1 266 ? -2.413 -1.614 -28.669 1.00 87.19 266 SER A O 1
ATOM 2151 N N . ILE A 1 267 ? -0.452 -1.501 -29.757 1.00 85.12 267 ILE A N 1
ATOM 2152 C CA . ILE A 1 267 ? 0.349 -2.040 -28.644 1.00 85.12 267 ILE A CA 1
ATOM 2153 C C . ILE A 1 267 ? 0.448 -1.005 -27.533 1.00 85.12 267 ILE A C 1
ATOM 2155 O O . ILE A 1 267 ? 0.269 -1.335 -26.361 1.00 85.12 267 ILE A O 1
ATOM 2159 N N . LYS A 1 268 ? 0.722 0.247 -27.912 1.00 85.12 268 LYS A N 1
ATOM 2160 C CA . LYS A 1 268 ? 0.807 1.358 -26.971 1.00 85.12 268 LYS A CA 1
ATOM 2161 C C . LYS A 1 268 ? -0.497 1.496 -26.181 1.00 85.12 268 LYS A C 1
ATOM 2163 O O . LYS A 1 268 ? -0.466 1.456 -24.955 1.00 85.12 268 LYS A O 1
ATOM 2168 N N . GLN A 1 269 ? -1.632 1.545 -26.875 1.00 88.12 269 GLN A N 1
ATOM 2169 C CA . GLN A 1 269 ? -2.953 1.660 -26.264 1.00 88.12 269 GLN A CA 1
ATOM 2170 C C . GLN A 1 269 ? -3.278 0.463 -25.361 1.00 88.12 269 GLN A C 1
ATOM 2172 O O . GLN A 1 269 ? -3.772 0.664 -24.255 1.00 88.12 269 GLN A O 1
ATOM 2177 N N . ALA A 1 270 ? -2.986 -0.771 -25.787 1.00 83.31 270 ALA A N 1
ATOM 2178 C CA . ALA A 1 270 ? -3.225 -1.960 -24.965 1.00 83.31 270 ALA A CA 1
ATOM 2179 C C . ALA A 1 270 ? -2.400 -1.940 -23.664 1.00 83.31 270 ALA A C 1
ATOM 2181 O O . ALA A 1 270 ? -2.920 -2.240 -22.589 1.00 83.31 270 ALA A O 1
ATOM 2182 N N . SER A 1 271 ? -1.129 -1.532 -23.746 1.00 80.75 271 SER A N 1
ATOM 2183 C CA . SER A 1 271 ? -0.255 -1.372 -22.579 1.00 80.75 271 SER A CA 1
ATOM 2184 C C . SER A 1 271 ? -0.750 -0.267 -21.638 1.00 80.75 271 SER A C 1
ATOM 2186 O O . SER A 1 271 ? -0.833 -0.471 -20.426 1.00 80.75 271 SER A O 1
ATOM 2188 N N . GLU A 1 272 ? -1.136 0.894 -22.176 1.00 87.06 272 GLU A N 1
ATOM 2189 C CA . GLU A 1 272 ? -1.684 2.014 -21.397 1.00 87.06 272 GLU A CA 1
ATOM 2190 C C . GLU A 1 272 ? -2.996 1.630 -20.699 1.00 87.06 272 GLU A C 1
ATOM 2192 O O . GLU A 1 272 ? -3.154 1.885 -19.507 1.00 87.06 272 GLU A O 1
ATOM 2197 N N . GLN A 1 273 ? -3.909 0.949 -21.397 1.00 91.12 273 GLN A N 1
ATOM 2198 C CA . GLN A 1 273 ? -5.166 0.460 -20.823 1.00 91.12 273 GLN A CA 1
ATOM 2199 C C . GLN A 1 273 ? -4.937 -0.532 -19.681 1.00 91.12 273 GLN A C 1
ATOM 2201 O O . GLN A 1 273 ? -5.593 -0.435 -18.642 1.00 91.12 273 GLN A O 1
ATOM 2206 N N . LEU A 1 274 ? -4.005 -1.474 -19.847 1.00 86.19 274 LEU A N 1
ATOM 2207 C CA . LEU A 1 274 ? -3.664 -2.428 -18.797 1.00 86.19 274 LEU A CA 1
ATOM 2208 C C . LEU A 1 274 ? -3.073 -1.725 -17.564 1.00 86.19 274 LEU A C 1
ATOM 2210 O O . LEU A 1 274 ? -3.446 -2.061 -16.441 1.00 86.19 274 LEU A O 1
ATOM 2214 N N . ASN A 1 275 ? -2.204 -0.730 -17.765 1.00 81.62 275 ASN A N 1
ATOM 2215 C CA . ASN A 1 275 ? -1.632 0.068 -16.678 1.00 81.62 275 ASN A CA 1
ATOM 2216 C C . ASN A 1 275 ? -2.697 0.900 -15.944 1.00 81.62 275 ASN A C 1
ATOM 2218 O O . ASN A 1 275 ? -2.733 0.887 -14.715 1.00 81.62 275 ASN A O 1
ATOM 2222 N N . SER A 1 276 ? -3.605 1.562 -16.666 1.00 89.94 276 SER A N 1
ATOM 2223 C CA . SER A 1 276 ? -4.722 2.299 -16.055 1.00 89.94 276 SER A CA 1
ATOM 2224 C C . SER A 1 276 ? -5.615 1.379 -15.225 1.00 89.94 276 SER A C 1
ATOM 2226 O O . SER A 1 276 ? -5.885 1.654 -14.057 1.00 89.94 276 SER A O 1
ATOM 2228 N N . ARG A 1 277 ? -5.990 0.222 -15.783 1.00 93.44 277 ARG A N 1
ATOM 2229 C CA . ARG A 1 277 ? -6.803 -0.768 -15.072 1.00 93.44 277 ARG A CA 1
ATOM 2230 C C . ARG A 1 277 ? -6.093 -1.324 -13.836 1.00 93.44 277 ARG A C 1
ATOM 2232 O O . ARG A 1 277 ? -6.732 -1.571 -12.820 1.00 93.44 277 ARG A O 1
ATOM 2239 N N . TRP A 1 278 ? -4.773 -1.507 -13.889 1.00 90.94 278 TRP A N 1
ATOM 2240 C CA . TRP A 1 278 ? -3.989 -1.927 -12.726 1.00 90.94 278 TRP A CA 1
ATOM 2241 C C . TRP A 1 278 ? -4.054 -0.913 -11.573 1.00 90.94 278 TRP A C 1
ATOM 2243 O O . TRP A 1 278 ? -4.143 -1.313 -10.410 1.00 90.94 278 TRP A O 1
ATOM 2253 N N . ILE A 1 279 ? -4.029 0.388 -11.880 1.00 87.31 279 ILE A N 1
ATOM 2254 C CA . ILE A 1 279 ? -4.137 1.458 -10.877 1.00 87.31 279 ILE A CA 1
ATOM 2255 C C . ILE A 1 279 ? -5.510 1.412 -10.198 1.00 87.31 279 ILE A C 1
ATOM 2257 O O . ILE A 1 279 ? -5.582 1.369 -8.968 1.00 87.31 279 ILE A O 1
ATOM 2261 N N . GLU A 1 280 ? -6.585 1.350 -10.986 1.00 91.44 280 GLU A N 1
ATOM 2262 C CA . GLU A 1 280 ? -7.961 1.233 -10.480 1.00 91.44 280 GLU A CA 1
ATOM 2263 C C . GLU A 1 280 ? -8.141 -0.028 -9.624 1.00 91.44 280 GLU A C 1
ATOM 2265 O O . GLU A 1 280 ? -8.690 0.020 -8.521 1.00 91.44 280 GLU A O 1
ATOM 2270 N N . PHE A 1 281 ? -7.593 -1.153 -10.083 1.00 91.69 281 PHE A N 1
ATOM 2271 C CA . PHE A 1 281 ? -7.577 -2.404 -9.337 1.00 91.69 281 PHE A CA 1
ATOM 2272 C C . PHE A 1 281 ? -6.856 -2.271 -7.985 1.00 91.69 281 PHE A C 1
ATOM 2274 O O . PHE A 1 281 ? -7.363 -2.738 -6.963 1.00 91.69 281 PHE A O 1
ATOM 2281 N N . CYS A 1 282 ? -5.686 -1.622 -7.951 1.00 89.62 282 CYS A N 1
ATOM 2282 C CA . CYS A 1 282 ? -4.938 -1.402 -6.712 1.00 89.62 282 CYS A CA 1
ATOM 2283 C C . CYS A 1 282 ? -5.714 -0.535 -5.718 1.00 89.62 282 CYS A C 1
ATOM 2285 O O . CYS A 1 282 ? -5.672 -0.803 -4.514 1.00 89.62 282 CYS A O 1
ATOM 2287 N N . GLN A 1 283 ? -6.427 0.479 -6.213 1.00 90.75 283 GLN A N 1
ATOM 2288 C CA . GLN A 1 283 ? -7.305 1.299 -5.388 1.00 90.75 283 GLN A CA 1
ATOM 2289 C C . GLN A 1 283 ? -8.437 0.452 -4.793 1.00 90.75 283 GLN A C 1
ATOM 2291 O O . GLN A 1 283 ? -8.595 0.424 -3.573 1.00 90.75 283 GLN A O 1
ATOM 2296 N N . LEU A 1 284 ? -9.156 -0.303 -5.628 1.00 94.19 284 LEU A N 1
ATOM 2297 C CA . LEU A 1 284 ? -10.245 -1.174 -5.185 1.00 94.19 284 LEU A CA 1
ATOM 2298 C C . LEU A 1 284 ? -9.773 -2.188 -4.131 1.00 94.19 284 LEU A C 1
ATOM 2300 O O . LEU A 1 284 ? -10.435 -2.389 -3.113 1.00 94.19 284 LEU A O 1
ATOM 2304 N N . LEU A 1 285 ? -8.616 -2.817 -4.344 1.00 93.69 285 LEU A N 1
ATOM 2305 C CA . LEU A 1 285 ? -8.037 -3.771 -3.398 1.00 93.69 285 LEU A CA 1
ATOM 2306 C C . LEU A 1 285 ? -7.713 -3.117 -2.048 1.00 93.69 285 LEU A C 1
ATOM 2308 O O . LEU A 1 285 ? -8.048 -3.677 -1.005 1.00 93.69 285 LEU A O 1
ATOM 2312 N N . SER A 1 286 ? -7.124 -1.918 -2.062 1.00 93.12 286 SER A N 1
ATOM 2313 C CA . SER A 1 286 ? -6.846 -1.142 -0.847 1.00 93.12 286 SER A CA 1
ATOM 2314 C C . SER A 1 286 ? -8.131 -0.808 -0.080 1.00 93.12 286 SER A C 1
ATOM 2316 O O . SER A 1 286 ? -8.224 -1.045 1.125 1.00 93.12 286 SER A O 1
ATOM 2318 N N . GLU A 1 287 ? -9.168 -0.347 -0.784 1.00 93.31 287 GLU A N 1
ATOM 2319 C CA . GLU A 1 287 ? -10.488 -0.090 -0.200 1.00 93.31 287 GLU A CA 1
ATOM 2320 C C . GLU A 1 287 ? -11.078 -1.355 0.442 1.00 93.31 287 GLU A C 1
ATOM 2322 O O . GLU A 1 287 ? -11.620 -1.295 1.548 1.00 93.31 287 GLU A O 1
ATOM 2327 N N . ARG A 1 288 ? -10.933 -2.521 -0.203 1.00 95.31 288 ARG A N 1
ATOM 2328 C CA . ARG A 1 288 ? -11.428 -3.797 0.341 1.00 95.31 288 ARG A CA 1
ATOM 2329 C C . ARG A 1 288 ? -10.629 -4.281 1.545 1.00 95.31 288 ARG A C 1
ATOM 2331 O O 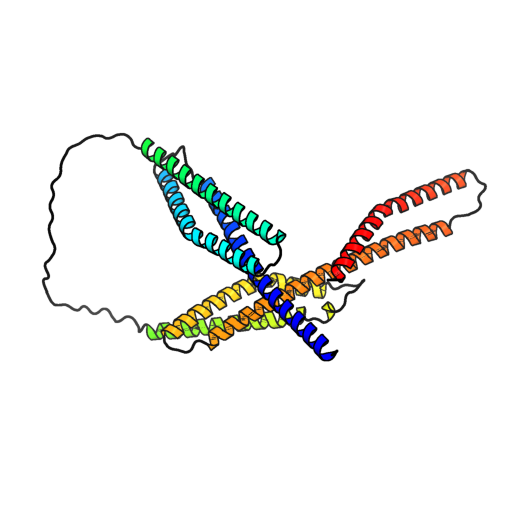. ARG A 1 288 ? -11.234 -4.792 2.484 1.00 95.31 288 ARG A O 1
ATOM 2338 N N . LEU A 1 289 ? -9.312 -4.095 1.570 1.00 92.25 289 LEU A N 1
ATOM 2339 C CA . LEU A 1 289 ? -8.483 -4.417 2.737 1.00 92.25 289 LEU A CA 1
ATOM 2340 C C . LEU A 1 289 ? -8.858 -3.552 3.947 1.00 92.25 289 LEU A C 1
ATOM 2342 O O . LEU A 1 289 ? -9.077 -4.086 5.036 1.00 92.25 289 LEU A O 1
ATOM 2346 N N . ASN A 1 290 ? -9.028 -2.244 3.740 1.00 92.44 290 ASN A N 1
ATOM 2347 C CA . ASN A 1 290 ? -9.481 -1.322 4.784 1.00 92.44 290 ASN A CA 1
ATOM 2348 C C . ASN A 1 290 ? -10.872 -1.701 5.303 1.00 92.44 290 ASN A C 1
ATOM 2350 O O . ASN A 1 290 ? -11.117 -1.701 6.512 1.00 92.44 290 ASN A O 1
ATOM 2354 N N . TRP A 1 291 ? -11.776 -2.077 4.395 1.00 94.56 291 TRP A N 1
ATOM 2355 C CA . TRP A 1 291 ? -13.098 -2.569 4.765 1.00 94.56 291 TRP A CA 1
ATOM 2356 C C . TRP A 1 291 ? -13.017 -3.836 5.626 1.00 94.56 291 TRP A C 1
ATOM 2358 O O . TRP A 1 291 ? -13.682 -3.907 6.658 1.00 94.56 291 TRP A O 1
ATOM 2368 N N . LEU A 1 292 ? -12.182 -4.816 5.254 1.00 93.50 292 LEU A N 1
ATOM 2369 C CA . LEU A 1 292 ? 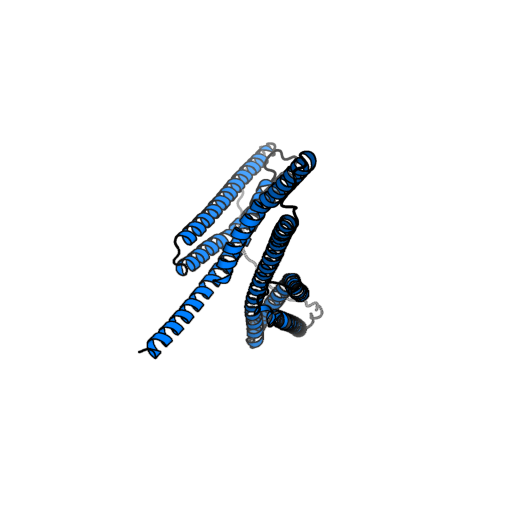-12.014 -6.058 6.019 1.00 93.50 292 LEU A CA 1
ATOM 2370 C C . LEU A 1 292 ? -11.482 -5.790 7.427 1.00 93.50 292 LEU A C 1
ATOM 2372 O O . LEU A 1 292 ? -11.945 -6.409 8.386 1.00 93.50 292 LEU A O 1
ATOM 2376 N N . GLU A 1 293 ? -10.522 -4.875 7.563 1.00 92.44 293 GLU A N 1
ATOM 2377 C CA . GLU A 1 293 ? -10.003 -4.461 8.865 1.00 92.44 293 GLU A CA 1
ATOM 2378 C C . GLU A 1 293 ? -11.105 -3.814 9.713 1.00 92.44 293 GLU A C 1
ATOM 2380 O O . GLU A 1 293 ? -11.308 -4.179 10.873 1.00 92.44 293 GLU A O 1
ATOM 2385 N N . TYR A 1 294 ? -11.871 -2.896 9.125 1.00 92.62 294 TYR A N 1
ATOM 2386 C CA . TYR A 1 294 ? -12.962 -2.223 9.819 1.00 92.62 294 TYR A CA 1
ATOM 2387 C C . TYR A 1 294 ? -14.064 -3.202 10.256 1.00 92.62 294 TYR A C 1
ATOM 2389 O O . TYR A 1 294 ? -14.463 -3.203 11.421 1.00 92.62 294 TYR A O 1
ATOM 2397 N N . GLN A 1 295 ? -14.483 -4.107 9.371 1.00 92.81 295 GLN A N 1
ATOM 2398 C CA . GLN A 1 295 ? -15.455 -5.160 9.665 1.00 92.81 295 GLN A CA 1
ATOM 2399 C C . GLN A 1 295 ? -14.956 -6.114 10.769 1.00 92.81 295 GLN A C 1
ATOM 2401 O O . GLN A 1 295 ? -15.721 -6.482 11.665 1.00 92.81 295 GLN A O 1
ATOM 2406 N N . ASN A 1 296 ? -13.663 -6.468 10.769 1.00 93.38 296 ASN A N 1
ATOM 2407 C CA . ASN A 1 296 ? -13.036 -7.249 11.843 1.00 93.38 296 ASN A CA 1
ATOM 2408 C C . ASN A 1 296 ? -13.117 -6.527 13.195 1.00 93.38 296 ASN A C 1
ATOM 2410 O O . ASN A 1 296 ? -13.407 -7.144 14.222 1.00 93.38 296 ASN A O 1
ATOM 2414 N N . ASN A 1 297 ? -12.858 -5.219 13.194 1.00 93.25 297 ASN A N 1
ATOM 2415 C CA . ASN A 1 297 ? -12.892 -4.394 14.397 1.00 93.25 297 ASN A CA 1
ATOM 2416 C C . ASN A 1 297 ? -14.316 -4.262 14.952 1.00 93.25 297 ASN A C 1
ATOM 2418 O O . ASN A 1 297 ? -14.484 -4.314 16.170 1.00 93.25 297 ASN A O 1
ATOM 2422 N N . ILE A 1 298 ? -15.331 -4.165 14.082 1.00 93.19 298 ILE A N 1
ATOM 2423 C CA . ILE A 1 298 ? -16.748 -4.206 14.472 1.00 93.19 298 ILE A CA 1
ATOM 2424 C C . ILE A 1 298 ? -17.072 -5.531 15.167 1.00 93.19 298 ILE A C 1
ATOM 2426 O O . ILE A 1 298 ? -17.568 -5.519 16.291 1.00 93.19 298 ILE A O 1
ATOM 2430 N N . ILE A 1 299 ? -16.767 -6.669 14.537 1.00 93.25 299 ILE A N 1
ATOM 2431 C CA . ILE A 1 299 ? -17.075 -7.990 15.110 1.00 93.25 299 ILE A CA 1
ATOM 2432 C C . ILE A 1 299 ? -16.347 -8.188 16.445 1.00 93.25 299 ILE A C 1
ATOM 2434 O O . ILE A 1 299 ? -16.941 -8.631 17.424 1.00 93.25 299 ILE A O 1
ATOM 2438 N N . THR A 1 300 ? -15.072 -7.800 16.519 1.00 93.50 300 THR A N 1
ATOM 2439 C CA . THR A 1 300 ? -14.288 -7.892 17.761 1.00 93.50 300 THR A CA 1
ATOM 2440 C C . THR A 1 300 ? -14.911 -7.058 18.879 1.00 93.50 300 THR A C 1
ATOM 2442 O O . THR A 1 300 ? -15.020 -7.534 20.008 1.00 93.50 300 THR A O 1
ATOM 2445 N N . PHE A 1 301 ? -15.354 -5.837 18.565 1.00 94.62 301 PHE A N 1
ATOM 2446 C CA . PHE A 1 301 ? -16.040 -4.960 19.511 1.00 94.62 301 PHE A CA 1
ATOM 2447 C C . PHE A 1 301 ? -17.335 -5.591 20.038 1.00 94.62 301 PHE A C 1
ATOM 2449 O O . PHE A 1 301 ? -17.532 -5.649 21.250 1.00 94.62 301 PHE A O 1
ATOM 2456 N N . TYR A 1 302 ? -18.203 -6.093 19.154 1.00 95.19 302 TYR A N 1
ATOM 2457 C CA . TYR A 1 302 ? -19.479 -6.684 19.570 1.00 95.19 302 TYR A CA 1
ATOM 2458 C C . TYR A 1 302 ? -19.296 -7.983 20.361 1.00 95.19 302 TYR A C 1
ATOM 2460 O O . TYR A 1 302 ? -20.000 -8.177 21.347 1.00 95.19 302 TYR A O 1
ATOM 2468 N N . ASN A 1 303 ? -18.305 -8.814 20.025 1.00 94.50 303 ASN A N 1
ATOM 2469 C CA . ASN A 1 303 ? -17.973 -10.003 20.817 1.00 94.50 303 ASN A CA 1
ATOM 2470 C C . ASN A 1 303 ? -17.536 -9.640 22.248 1.00 94.50 303 ASN A C 1
ATOM 2472 O O . ASN A 1 303 ? -17.960 -10.271 23.214 1.00 94.50 303 ASN A O 1
ATOM 2476 N N . GLN A 1 304 ? -16.698 -8.610 22.398 1.00 95.00 304 GLN A N 1
ATOM 2477 C CA . GLN A 1 304 ? -16.263 -8.128 23.713 1.00 95.00 304 GLN A CA 1
ATOM 2478 C C . GLN A 1 304 ? -17.418 -7.500 24.502 1.00 95.00 304 GLN A C 1
ATOM 2480 O O . GLN A 1 304 ? -17.537 -7.729 25.705 1.00 95.00 304 GLN A O 1
ATOM 2485 N N . LEU A 1 305 ? -18.287 -6.740 23.830 1.00 95.50 305 LEU A N 1
ATOM 2486 C CA . LEU A 1 305 ? -19.487 -6.176 24.442 1.00 95.50 305 LEU A CA 1
ATOM 2487 C C . LEU A 1 305 ? -20.410 -7.285 24.962 1.00 95.50 305 LEU A C 1
ATOM 2489 O O . LEU A 1 305 ? -20.790 -7.254 26.128 1.00 95.50 305 LEU A O 1
ATOM 2493 N N . GLN A 1 306 ? -20.687 -8.297 24.137 1.00 95.50 306 GLN A N 1
ATOM 2494 C CA . GLN A 1 306 ? -21.504 -9.449 24.515 1.00 95.50 306 GLN A CA 1
ATOM 2495 C C . GLN A 1 306 ? -20.910 -10.200 25.715 1.00 95.50 306 GLN A C 1
ATOM 2497 O O . GLN A 1 306 ? -21.641 -10.600 26.620 1.00 95.50 306 GLN A O 1
ATOM 2502 N N . GLN A 1 307 ? -19.582 -10.361 25.765 1.00 95.00 307 GLN A N 1
ATOM 2503 C CA . GLN A 1 307 ? -18.911 -10.984 26.905 1.00 95.00 307 GLN A CA 1
ATOM 2504 C C . GLN A 1 307 ? -19.148 -10.195 28.203 1.00 95.00 307 GLN A C 1
ATOM 2506 O O . GLN A 1 307 ? -19.487 -10.789 29.226 1.00 95.00 307 GLN A O 1
ATOM 2511 N N . LEU A 1 308 ? -19.012 -8.865 28.173 1.00 95.38 308 LEU A N 1
ATOM 2512 C CA . LEU A 1 308 ? -19.258 -8.020 29.347 1.00 95.38 308 LEU A CA 1
ATOM 2513 C C . LEU A 1 308 ? -20.728 -7.996 29.766 1.00 95.38 308 LEU A C 1
ATOM 2515 O O . LEU A 1 308 ? -21.020 -8.026 30.965 1.00 95.38 308 LEU A O 1
ATOM 2519 N N . GLU A 1 309 ? -21.649 -7.966 28.804 1.00 95.62 309 GLU A N 1
ATOM 2520 C CA . GLU A 1 309 ? -23.084 -8.092 29.064 1.00 95.62 309 GLU A CA 1
ATOM 2521 C C . GLU A 1 309 ? -23.370 -9.413 29.780 1.00 95.62 309 GLU A C 1
ATOM 2523 O O . GLU A 1 309 ? -23.991 -9.413 30.840 1.00 95.62 309 GLU A O 1
ATOM 2528 N N . GLN A 1 310 ? -22.818 -10.527 29.291 1.00 96.00 310 GLN A N 1
ATOM 2529 C CA . GLN A 1 310 ? -23.014 -11.834 29.910 1.00 96.00 310 GLN A CA 1
ATOM 2530 C C . GLN A 1 310 ? -22.427 -11.921 31.325 1.00 96.00 310 GLN A C 1
ATOM 2532 O O . GLN A 1 310 ? -23.063 -12.495 32.213 1.00 96.00 310 GLN A O 1
ATOM 2537 N N . MET A 1 311 ? -21.254 -11.330 31.573 1.00 94.38 311 MET A N 1
ATOM 2538 C CA . MET A 1 311 ? -20.671 -11.259 32.921 1.00 94.38 311 MET A CA 1
ATOM 2539 C C . MET A 1 311 ? -21.546 -10.432 33.869 1.00 94.38 311 MET A C 1
ATOM 2541 O O . MET A 1 311 ? -21.808 -10.856 34.993 1.00 94.38 311 MET A O 1
ATOM 2545 N N . THR A 1 312 ? -22.070 -9.300 33.397 1.00 92.75 312 THR A N 1
ATOM 2546 C CA . THR A 1 312 ? -22.931 -8.414 34.195 1.00 92.75 312 THR A CA 1
ATOM 2547 C C . THR A 1 312 ? -24.283 -9.065 34.490 1.00 92.75 312 THR A C 1
ATOM 2549 O O . THR A 1 312 ? -24.738 -9.054 35.631 1.00 92.75 312 THR A O 1
ATOM 2552 N N . THR A 1 313 ? -24.906 -9.711 33.499 1.00 95.19 313 THR A N 1
ATOM 2553 C CA . THR A 1 313 ? -26.152 -10.470 33.682 1.00 95.19 313 THR A CA 1
ATOM 2554 C C . THR A 1 313 ? -25.959 -11.656 34.627 1.00 95.19 313 THR A C 1
ATOM 2556 O O . THR A 1 313 ? -26.845 -11.956 35.426 1.00 95.19 313 THR A O 1
ATOM 2559 N N . THR A 1 314 ? -24.805 -12.327 34.576 1.00 94.62 314 THR A N 1
ATOM 2560 C CA . THR A 1 314 ? -24.486 -13.425 35.503 1.00 94.62 314 THR A CA 1
ATOM 2561 C C . THR A 1 314 ? -24.403 -12.918 36.943 1.00 94.62 314 THR A C 1
ATOM 2563 O O . THR A 1 314 ? -25.044 -13.503 37.816 1.00 94.62 314 THR A O 1
ATOM 2566 N N . ALA A 1 315 ? -23.707 -11.802 37.177 1.00 92.62 315 ALA A N 1
ATOM 2567 C CA . ALA A 1 315 ? -23.619 -11.161 38.489 1.00 92.62 315 ALA A CA 1
ATOM 2568 C C . ALA A 1 315 ? -24.995 -10.701 39.007 1.00 92.62 315 ALA A C 1
ATOM 2570 O O . ALA A 1 315 ? -25.349 -10.922 40.167 1.00 92.62 315 ALA A O 1
ATOM 2571 N N . GLU A 1 316 ? -25.819 -10.112 38.134 1.00 93.31 316 GLU A N 1
ATOM 2572 C CA . GLU A 1 316 ? -27.179 -9.683 38.473 1.00 93.31 316 GLU A CA 1
ATOM 2573 C C . GLU A 1 316 ? -28.073 -10.872 38.864 1.00 93.31 316 GLU A C 1
ATOM 2575 O O . GLU A 1 316 ? -28.793 -10.822 39.864 1.00 93.31 316 GLU A O 1
ATOM 2580 N N . ASN A 1 317 ? -28.015 -11.966 38.101 1.00 94.25 317 ASN A N 1
ATOM 2581 C CA . ASN A 1 317 ? -28.768 -13.181 38.401 1.00 94.25 317 ASN A CA 1
ATOM 2582 C C . ASN A 1 317 ? -28.286 -13.835 39.697 1.00 94.25 317 ASN A C 1
ATOM 2584 O O . ASN A 1 317 ? -29.109 -14.236 40.520 1.00 94.25 317 ASN A O 1
ATOM 2588 N N . TRP A 1 318 ? -26.973 -13.892 39.919 1.00 92.94 318 TRP A N 1
ATOM 2589 C CA . TRP A 1 318 ? -26.404 -14.379 41.171 1.00 92.94 318 TRP A CA 1
ATOM 2590 C C . TRP A 1 318 ? -26.908 -13.565 42.372 1.00 92.94 318 TRP A C 1
ATOM 2592 O O . TRP A 1 318 ? -27.346 -14.159 43.362 1.00 92.94 318 TRP A O 1
ATOM 2602 N N . LEU A 1 319 ? -26.951 -12.230 42.267 1.00 88.88 319 LEU A N 1
ATOM 2603 C CA . LEU A 1 319 ? -27.466 -11.350 43.321 1.00 88.88 319 LEU A CA 1
ATOM 2604 C C . LEU A 1 319 ? -28.943 -11.634 43.630 1.00 88.88 319 LEU A C 1
ATOM 2606 O O . LEU A 1 319 ? -29.320 -11.720 44.798 1.00 88.88 319 LEU A O 1
ATOM 2610 N N . LYS A 1 320 ? -29.771 -11.845 42.597 1.00 89.56 320 LYS A N 1
ATOM 2611 C CA . LYS A 1 320 ? -31.196 -12.200 42.751 1.00 89.56 320 LYS A CA 1
ATOM 2612 C C . LYS A 1 320 ? -31.408 -13.534 43.473 1.00 89.56 320 LYS A C 1
ATOM 2614 O O . LYS A 1 320 ? -32.446 -13.716 44.102 1.00 89.56 320 LYS A O 1
ATOM 2619 N N . THR A 1 321 ? -30.450 -14.459 43.391 1.00 88.62 321 THR A N 1
ATOM 2620 C CA . THR A 1 321 ? -30.523 -15.769 44.066 1.00 88.62 321 THR A CA 1
ATOM 2621 C C . THR A 1 321 ? -30.052 -15.752 45.523 1.00 88.62 321 THR A C 1
ATOM 2623 O O . THR A 1 321 ? -30.191 -16.764 46.210 1.00 88.62 321 THR A O 1
ATOM 2626 N N . GLN A 1 322 ? -29.508 -14.634 46.021 1.00 84.12 322 GLN A N 1
ATOM 2627 C CA . GLN A 1 322 ? -29.010 -14.568 47.395 1.00 84.12 322 GLN A CA 1
ATOM 2628 C C . GLN A 1 322 ? -30.158 -14.522 48.426 1.00 84.12 322 GLN A C 1
ATOM 2630 O O . GLN A 1 322 ? -31.124 -13.778 48.241 1.00 84.12 322 GLN A O 1
ATOM 2635 N N . PRO A 1 323 ? -30.062 -15.262 49.549 1.00 78.88 323 PRO A N 1
ATOM 2636 C CA . PRO A 1 323 ? -31.051 -15.200 50.625 1.00 78.88 323 PRO A CA 1
ATOM 2637 C C . PRO A 1 323 ? -31.098 -13.806 51.271 1.00 78.88 323 PRO A C 1
ATOM 2639 O O . PRO A 1 323 ? -30.074 -13.299 51.722 1.00 78.88 323 PRO A O 1
ATOM 2642 N N . THR A 1 324 ? -32.286 -13.202 51.375 1.00 71.44 324 THR A N 1
ATOM 2643 C CA . THR A 1 324 ? -32.480 -11.835 51.909 1.00 71.44 324 THR A CA 1
ATOM 2644 C C . THR A 1 324 ? -32.656 -11.761 53.428 1.00 71.44 324 THR A C 1
ATOM 2646 O O . THR A 1 324 ? -32.553 -10.683 54.006 1.00 71.44 324 THR A O 1
ATOM 2649 N N . THR A 1 325 ? -32.913 -12.885 54.102 1.00 64.81 325 THR A N 1
ATOM 2650 C CA . THR A 1 325 ? -33.128 -12.947 55.557 1.00 64.81 325 THR A CA 1
ATOM 2651 C C . THR A 1 325 ? -32.345 -14.109 56.158 1.00 64.81 325 THR A C 1
ATOM 2653 O O . THR A 1 325 ? -32.621 -15.278 55.901 1.00 64.81 325 THR A O 1
ATOM 2656 N N . THR A 1 326 ? -31.322 -13.807 56.957 1.00 66.19 326 THR A N 1
ATOM 2657 C CA . THR A 1 326 ? -30.588 -14.805 57.746 1.00 66.19 326 THR A CA 1
ATOM 2658 C C . THR A 1 326 ? -30.130 -14.178 59.060 1.00 66.19 326 THR A C 1
ATOM 2660 O O . THR A 1 326 ? -29.540 -13.104 59.054 1.00 66.19 326 THR A O 1
ATOM 2663 N N . SER A 1 327 ? -30.410 -14.841 60.186 1.00 69.56 327 SER A N 1
ATOM 2664 C CA . SER A 1 327 ? -30.034 -14.380 61.538 1.00 69.56 327 SER A CA 1
ATOM 2665 C C . SER A 1 327 ? -28.791 -15.085 62.099 1.00 69.56 327 SER A C 1
ATOM 2667 O O . SER A 1 327 ? -28.353 -14.774 63.202 1.00 69.56 327 SER A O 1
ATOM 2669 N N . GLU A 1 328 ? -28.220 -16.030 61.348 1.00 82.81 328 GLU A N 1
ATOM 2670 C CA . GLU A 1 328 ? -27.051 -16.829 61.730 1.00 82.81 328 GLU A CA 1
ATOM 2671 C C . GLU A 1 328 ? -25.742 -16.059 61.437 1.00 82.81 328 GLU A C 1
ATOM 2673 O O . GLU A 1 328 ? -25.442 -15.782 60.267 1.00 82.81 328 GLU A O 1
ATOM 2678 N N . PRO A 1 329 ? -24.928 -15.700 62.454 1.00 83.12 329 PRO A N 1
ATOM 2679 C CA . PRO A 1 329 ? -23.735 -14.867 62.268 1.00 83.12 329 PRO A CA 1
ATOM 2680 C C . PRO A 1 329 ? -22.682 -15.471 61.330 1.00 83.12 329 PRO A C 1
ATOM 2682 O O . PRO A 1 329 ? -21.928 -14.737 60.684 1.00 83.12 329 PRO A O 1
ATOM 2685 N N . THR A 1 330 ? -22.599 -16.802 61.261 1.00 84.88 330 THR A N 1
ATOM 2686 C CA . THR A 1 330 ? -21.634 -17.502 60.401 1.00 84.88 330 THR A CA 1
ATOM 2687 C C . THR A 1 330 ? -22.015 -17.393 58.925 1.00 84.88 330 THR A C 1
ATOM 2689 O O . THR A 1 330 ? -21.167 -17.080 58.086 1.00 84.88 330 THR A O 1
ATOM 2692 N N . VAL A 1 331 ? -23.306 -17.542 58.622 1.00 84.69 331 VAL A N 1
ATOM 2693 C CA . VAL A 1 331 ? -23.858 -17.415 57.270 1.00 84.69 331 VAL A CA 1
ATOM 2694 C C . VAL A 1 331 ? -23.744 -15.974 56.771 1.00 84.69 331 VAL A C 1
ATOM 2696 O O . VAL A 1 331 ? -23.295 -15.762 55.645 1.00 84.69 331 VAL A O 1
ATOM 2699 N N . ILE A 1 332 ? -24.014 -14.981 57.628 1.00 84.00 332 ILE A N 1
ATOM 2700 C CA . ILE A 1 332 ? -23.845 -13.553 57.295 1.00 84.00 332 ILE A CA 1
ATOM 2701 C C . ILE A 1 332 ? -22.388 -13.240 56.913 1.00 84.00 332 ILE A C 1
ATOM 2703 O O . ILE A 1 332 ? -22.136 -12.551 55.923 1.00 84.00 332 ILE A O 1
ATOM 2707 N N . LYS A 1 333 ? -21.400 -13.759 57.661 1.00 87.69 333 LYS A N 1
ATOM 2708 C CA . LYS A 1 333 ? -19.974 -13.568 57.327 1.00 87.69 333 LYS A CA 1
ATOM 2709 C C . LYS A 1 333 ? -19.608 -14.190 55.978 1.00 87.69 333 LYS A C 1
ATOM 2711 O O . LYS A 1 333 ? -18.843 -13.585 55.227 1.00 87.69 333 LYS A O 1
ATOM 2716 N N . SER A 1 334 ? -20.143 -15.373 55.673 1.00 87.12 334 SER A N 1
ATOM 2717 C CA . SER A 1 334 ? -19.919 -16.044 54.388 1.00 87.12 334 SER A CA 1
ATOM 2718 C C . SER A 1 334 ? -20.532 -15.261 53.224 1.00 87.12 334 SER A C 1
ATOM 2720 O O . SER A 1 334 ? -19.853 -15.013 52.231 1.00 87.12 334 SER A O 1
ATOM 2722 N N . GLN A 1 335 ? -21.778 -14.800 53.369 1.00 86.50 335 GLN A N 1
ATOM 2723 C CA . GLN A 1 335 ? -22.453 -13.966 52.370 1.00 86.50 335 GLN A CA 1
ATOM 2724 C C . GLN A 1 335 ? -21.704 -12.654 52.129 1.00 86.50 335 GLN A C 1
ATOM 2726 O O . GLN A 1 335 ? -21.453 -12.290 50.985 1.00 86.50 335 GLN A O 1
ATOM 2731 N N . LEU A 1 336 ? -21.264 -11.974 53.194 1.00 88.38 336 LEU A N 1
ATOM 2732 C CA . LEU A 1 336 ? -20.468 -10.752 53.069 1.00 88.38 336 LEU A CA 1
ATOM 2733 C C . LEU A 1 336 ? -19.170 -10.992 52.289 1.00 88.38 336 LEU A C 1
ATOM 2735 O O . LEU A 1 336 ? -18.764 -10.132 51.509 1.00 88.38 336 LEU A O 1
ATOM 2739 N N . LYS A 1 337 ? -18.510 -12.137 52.499 1.00 91.94 337 LYS A N 1
ATOM 2740 C CA . LYS A 1 337 ? -17.313 -12.505 51.737 1.00 91.94 337 LYS A CA 1
ATOM 2741 C C . LYS A 1 337 ? -17.640 -12.678 50.254 1.00 91.94 337 LYS A C 1
ATOM 2743 O O . LYS A 1 337 ? -16.995 -12.037 49.436 1.00 91.94 337 LYS A O 1
ATOM 2748 N N . MET A 1 338 ? -18.675 -13.449 49.926 1.00 90.06 338 MET A N 1
ATOM 2749 C CA . MET A 1 338 ? -19.100 -13.651 48.538 1.00 90.06 338 MET A CA 1
ATOM 2750 C C . MET A 1 338 ? -19.487 -12.333 47.850 1.00 90.06 338 MET A C 1
ATOM 2752 O O . MET A 1 338 ? -19.038 -12.072 46.742 1.00 90.06 338 MET A O 1
ATOM 2756 N N . CYS A 1 339 ? -20.236 -11.453 48.524 1.00 89.88 339 CYS A N 1
ATOM 2757 C CA . CYS A 1 339 ? -20.566 -10.128 47.990 1.00 89.88 339 CYS A CA 1
ATOM 2758 C C . CYS A 1 339 ? -19.320 -9.266 47.754 1.00 89.88 339 CYS A C 1
ATOM 2760 O O . CYS A 1 339 ? -19.251 -8.542 46.765 1.00 89.88 339 CYS A O 1
ATOM 2762 N N . LYS A 1 340 ? -18.325 -9.323 48.651 1.00 92.56 340 LYS A N 1
ATOM 2763 C CA . LYS A 1 340 ? -17.053 -8.620 48.446 1.00 92.56 340 LYS A CA 1
ATOM 2764 C C . LYS A 1 340 ? -16.315 -9.167 47.232 1.00 92.56 340 LYS A C 1
ATOM 2766 O O . LYS A 1 340 ? -15.814 -8.364 46.452 1.00 92.56 340 LYS A O 1
ATOM 2771 N N . ASP A 1 341 ? -16.252 -10.483 47.073 1.00 93.25 341 ASP A N 1
ATOM 2772 C CA . ASP A 1 341 ? -15.589 -11.119 45.933 1.00 93.25 341 ASP A CA 1
ATOM 2773 C C . ASP A 1 341 ? -16.277 -10.715 44.612 1.00 93.25 341 ASP A C 1
ATOM 2775 O O . ASP A 1 341 ? -15.595 -10.306 43.672 1.00 93.25 341 ASP A O 1
ATOM 2779 N N . GLU A 1 342 ? -17.615 -10.688 44.578 1.00 92.25 342 GLU A N 1
ATOM 2780 C CA . GLU A 1 342 ? -18.399 -10.239 43.416 1.00 92.25 342 GLU A CA 1
ATOM 2781 C C . GLU A 1 342 ? -18.145 -8.760 43.075 1.00 92.25 342 GLU A C 1
ATOM 2783 O O . GLU A 1 342 ? -17.918 -8.402 41.919 1.00 92.25 342 GLU A O 1
ATOM 2788 N N . VAL A 1 343 ? -18.092 -7.881 44.085 1.00 93.38 343 VAL A N 1
ATOM 2789 C CA . VAL A 1 343 ? -17.745 -6.460 43.895 1.00 93.38 343 VAL A CA 1
ATOM 2790 C C . VAL A 1 343 ? -16.341 -6.305 43.310 1.00 93.38 343 VAL A C 1
ATOM 2792 O O . VAL A 1 343 ? -16.136 -5.459 42.436 1.00 93.38 343 VAL A O 1
ATOM 2795 N N . HIS A 1 344 ? -15.371 -7.110 43.754 1.00 93.94 344 HIS A N 1
ATOM 2796 C CA . HIS A 1 344 ? -14.024 -7.092 43.178 1.00 93.94 344 HIS A CA 1
ATOM 2797 C C . HIS A 1 344 ? -14.033 -7.562 41.720 1.00 93.94 344 HIS A C 1
ATOM 2799 O O . HIS A 1 344 ? -13.386 -6.925 40.887 1.00 93.94 344 HIS A O 1
ATOM 2805 N N . GLN A 1 345 ? -14.782 -8.621 41.393 1.00 93.56 345 GLN A N 1
ATOM 2806 C CA . GLN A 1 345 ? -14.908 -9.096 40.013 1.00 93.56 345 GLN A CA 1
ATOM 2807 C C . GLN A 1 345 ? -15.525 -8.037 39.096 1.00 93.56 345 GLN A C 1
ATOM 2809 O O . GLN A 1 345 ? -14.942 -7.729 38.059 1.00 93.56 345 GLN A O 1
ATOM 2814 N N . LEU A 1 346 ? -16.639 -7.417 39.496 1.00 93.12 346 LEU A N 1
ATOM 2815 C CA . LEU A 1 346 ? -17.270 -6.342 38.723 1.00 93.12 346 LEU A CA 1
ATOM 2816 C C . LEU A 1 346 ? -16.350 -5.123 38.575 1.00 93.12 346 LEU A C 1
ATOM 2818 O O . LEU A 1 346 ? -16.232 -4.561 37.487 1.00 93.12 346 LEU A O 1
ATOM 2822 N N . SER A 1 347 ? -15.632 -4.749 39.636 1.00 94.06 347 SER A N 1
ATOM 2823 C CA . SER A 1 347 ? -14.662 -3.646 39.588 1.00 94.06 347 SER A CA 1
ATOM 2824 C C . SER A 1 347 ? -13.517 -3.928 38.609 1.00 94.06 347 SER A C 1
ATOM 2826 O O . SER A 1 347 ? -13.037 -3.016 37.935 1.00 94.06 347 SER A O 1
ATOM 2828 N N . ALA A 1 348 ? -13.105 -5.192 38.470 1.00 93.88 348 ALA A N 1
ATOM 2829 C CA . ALA A 1 348 ? -12.080 -5.605 37.514 1.00 93.88 348 ALA A CA 1
ATOM 2830 C C . ALA A 1 348 ? -12.535 -5.513 36.042 1.00 93.88 348 ALA A C 1
ATOM 2832 O O . ALA A 1 348 ? -11.689 -5.531 35.144 1.00 93.88 348 ALA A O 1
ATOM 2833 N N . LEU A 1 349 ? -13.839 -5.368 35.773 1.00 94.00 349 LEU A N 1
ATOM 2834 C CA . LEU A 1 349 ? -14.367 -5.129 34.423 1.00 94.00 349 LEU A CA 1
ATOM 2835 C C . LEU A 1 349 ? -14.263 -3.664 33.993 1.00 94.00 349 LEU A C 1
ATOM 2837 O O . LEU A 1 349 ? -14.248 -3.387 32.792 1.00 94.00 349 LEU A O 1
ATOM 2841 N N . GLN A 1 350 ? -14.121 -2.726 34.936 1.00 93.31 350 GLN A N 1
ATOM 2842 C CA . GLN A 1 350 ? -14.075 -1.291 34.644 1.00 93.31 350 GLN A CA 1
ATOM 2843 C C . GLN A 1 350 ? -13.037 -0.917 33.566 1.00 93.31 350 GLN A C 1
ATOM 2845 O O . GLN A 1 350 ? -13.394 -0.197 32.631 1.00 93.31 350 GLN A O 1
ATOM 2850 N N . PRO A 1 351 ? -11.784 -1.420 33.592 1.00 94.19 351 PRO A N 1
ATOM 2851 C CA . PRO A 1 351 ? -10.805 -1.098 32.553 1.00 94.19 351 PRO A CA 1
ATOM 2852 C C . PRO A 1 351 ? -11.205 -1.608 31.160 1.00 94.19 351 PRO A C 1
ATOM 2854 O O . PRO A 1 351 ? -10.870 -0.982 30.154 1.00 94.19 351 PRO A O 1
ATOM 2857 N N . GLN A 1 352 ? -11.918 -2.737 31.085 1.00 93.00 352 GLN A N 1
ATOM 2858 C CA . GLN A 1 352 ? -12.401 -3.299 29.819 1.00 93.00 352 GLN A CA 1
ATOM 2859 C C . GLN A 1 352 ? -13.541 -2.452 29.247 1.00 93.00 352 GLN A C 1
ATOM 2861 O O . GLN A 1 352 ? -13.547 -2.163 28.052 1.00 93.00 352 GLN A O 1
ATOM 2866 N N . ILE A 1 353 ? -14.448 -1.983 30.109 1.00 93.75 353 ILE A N 1
ATOM 2867 C CA . ILE A 1 353 ? -15.526 -1.057 29.741 1.00 93.75 353 ILE A CA 1
ATOM 2868 C C . ILE A 1 353 ? -14.946 0.253 29.195 1.00 93.75 353 ILE A C 1
ATOM 2870 O O . ILE A 1 353 ? -15.367 0.714 28.136 1.00 93.75 353 ILE A O 1
ATOM 2874 N N . GLU A 1 354 ? -13.957 0.844 29.872 1.00 94.00 354 GLU A N 1
ATOM 2875 C CA . GLU A 1 354 ? -13.317 2.079 29.394 1.00 94.00 354 GLU A CA 1
ATOM 2876 C C . GLU A 1 354 ? -12.601 1.874 28.052 1.00 94.00 354 GLU A C 1
ATOM 2878 O O . GLU A 1 354 ? -12.729 2.697 27.144 1.00 94.00 354 GLU A O 1
ATOM 2883 N N . ARG A 1 355 ? -11.923 0.734 27.867 1.00 94.31 355 ARG A N 1
ATOM 2884 C CA . ARG A 1 355 ? -11.320 0.382 26.574 1.00 94.31 355 ARG A CA 1
ATOM 2885 C C . ARG A 1 355 ? -12.371 0.275 25.465 1.00 94.31 355 ARG A C 1
ATOM 2887 O O . ARG A 1 355 ? -12.159 0.821 24.383 1.00 94.31 355 ARG A O 1
ATOM 2894 N N . LEU A 1 356 ? -13.502 -0.381 25.727 1.00 94.56 356 LEU A N 1
ATOM 2895 C CA . LEU A 1 356 ? -14.595 -0.493 24.757 1.00 94.56 356 LEU A CA 1
ATOM 2896 C C . LEU A 1 356 ? -15.241 0.854 24.441 1.00 94.56 356 LEU A C 1
ATOM 2898 O O . LEU A 1 356 ? -15.596 1.089 23.289 1.00 94.56 356 LEU A O 1
ATOM 2902 N N . LYS A 1 357 ? -15.361 1.768 25.411 1.00 93.06 357 LYS A N 1
ATOM 2903 C CA . LYS A 1 357 ? -15.846 3.134 25.147 1.00 93.06 357 LYS A CA 1
ATOM 2904 C C . LYS A 1 357 ? -14.952 3.857 24.140 1.00 93.06 357 LYS A C 1
ATOM 2906 O O . LYS A 1 357 ? -15.470 4.410 23.173 1.00 93.06 357 LYS A O 1
ATOM 2911 N N . ILE A 1 358 ? -13.631 3.791 24.322 1.00 92.94 358 ILE A N 1
ATOM 2912 C CA . ILE A 1 358 ? -12.650 4.388 23.397 1.00 92.94 358 ILE A CA 1
ATOM 2913 C C . ILE A 1 358 ? -12.721 3.720 22.015 1.00 92.94 358 ILE A C 1
ATOM 2915 O O . ILE A 1 358 ? -12.686 4.385 20.980 1.00 92.94 358 ILE A O 1
ATOM 2919 N N . GLN A 1 359 ? -12.854 2.393 21.971 1.00 91.56 359 GLN A N 1
ATOM 2920 C CA . GLN A 1 359 ? -13.009 1.677 20.705 1.00 91.56 359 GLN A CA 1
ATOM 2921 C C . GLN A 1 359 ? -14.314 2.064 19.990 1.00 91.56 359 GLN A C 1
ATOM 2923 O O . GLN A 1 359 ? -14.318 2.243 18.775 1.00 91.56 359 GLN A O 1
ATOM 2928 N N . SER A 1 360 ? -15.407 2.244 20.736 1.00 91.00 360 SER A N 1
ATOM 2929 C CA . SER A 1 360 ? -16.709 2.672 20.214 1.00 91.00 360 SER A CA 1
ATOM 2930 C C . SER A 1 360 ? -16.639 4.060 19.580 1.00 91.00 360 SER A C 1
ATOM 2932 O O . SER A 1 360 ? -17.171 4.255 18.486 1.00 91.00 360 SER A O 1
ATOM 2934 N N . THR A 1 361 ? -15.953 5.019 20.214 1.00 89.69 361 THR A N 1
ATOM 2935 C CA . THR A 1 361 ? -15.752 6.354 19.629 1.00 89.69 361 THR A CA 1
ATOM 2936 C C . THR A 1 361 ? -14.936 6.274 18.342 1.00 89.69 361 THR A C 1
ATOM 2938 O O . THR A 1 361 ? -15.378 6.797 17.322 1.00 89.69 361 THR A O 1
ATOM 2941 N N . GLY A 1 362 ? -13.832 5.518 18.335 1.00 87.44 362 GLY A N 1
ATOM 2942 C CA . GLY A 1 362 ? -13.012 5.346 17.131 1.00 87.44 362 GLY A CA 1
ATOM 2943 C C . GLY A 1 362 ? -13.747 4.648 15.977 1.00 87.44 362 GLY A C 1
ATOM 2944 O O . GLY A 1 362 ? -13.590 5.025 14.816 1.00 87.44 362 GLY A O 1
ATOM 2945 N N . LEU A 1 363 ? -14.597 3.657 16.274 1.00 88.88 363 LEU A N 1
ATOM 2946 C CA . LEU A 1 363 ? -15.427 2.990 15.265 1.00 88.88 363 LEU A CA 1
ATOM 2947 C C . LEU A 1 363 ? -16.502 3.919 14.684 1.00 88.88 363 LEU A C 1
ATOM 2949 O O . LEU A 1 363 ? -16.779 3.833 13.487 1.00 88.88 363 LEU A O 1
ATOM 2953 N N . LYS A 1 364 ? -17.088 4.805 15.502 1.00 83.38 364 LYS A N 1
ATOM 2954 C CA . LYS A 1 364 ? -18.075 5.801 15.054 1.00 83.38 364 LYS A CA 1
ATOM 2955 C C . LYS A 1 364 ? -17.457 6.856 14.144 1.00 83.38 364 LYS A C 1
ATOM 2957 O O . LYS A 1 364 ? -18.046 7.163 13.115 1.00 83.38 364 LYS A O 1
ATOM 2962 N N . GLU A 1 365 ? -16.284 7.372 14.497 1.00 80.88 365 GLU A N 1
ATOM 2963 C CA . GLU A 1 365 ? -15.570 8.371 13.693 1.00 80.88 365 GLU A CA 1
ATOM 2964 C C . GLU A 1 365 ? -15.179 7.810 12.321 1.00 80.88 365 GLU A C 1
ATOM 2966 O O . GLU A 1 365 ? -15.411 8.454 11.301 1.00 80.88 365 GLU A O 1
ATOM 2971 N N . LYS A 1 366 ? -14.675 6.569 12.277 1.00 74.62 366 LYS A N 1
ATOM 2972 C CA . LYS A 1 366 ? -14.346 5.883 11.017 1.00 74.62 366 LYS A CA 1
ATOM 2973 C C . LYS A 1 366 ? -15.561 5.520 10.156 1.00 74.62 366 LYS A C 1
ATOM 2975 O O . LYS A 1 366 ? -15.385 5.320 8.967 1.00 74.62 366 LYS A O 1
ATOM 2980 N N . GLY A 1 367 ? -16.756 5.387 10.734 1.00 60.50 367 GLY A N 1
ATOM 2981 C CA . GLY A 1 367 ? -17.976 5.047 9.990 1.00 60.50 367 GLY A CA 1
ATOM 2982 C C . GLY A 1 367 ? -18.704 6.249 9.375 1.00 60.50 367 GLY A C 1
ATOM 2983 O O . GLY A 1 367 ? -19.697 6.053 8.680 1.00 60.50 367 GLY A O 1
ATOM 2984 N N . GLN A 1 368 ? -18.265 7.478 9.671 1.00 46.25 368 GLN A N 1
ATOM 2985 C CA . GLN A 1 368 ? -18.858 8.728 9.169 1.00 46.25 368 GLN A CA 1
ATOM 2986 C C . GLN A 1 368 ? -18.049 9.391 8.042 1.00 46.25 368 GLN A C 1
ATOM 2988 O O . GLN A 1 368 ? -18.530 10.366 7.463 1.00 46.25 368 GLN A O 1
ATOM 2993 N N . GLY A 1 369 ? -16.843 8.894 7.756 1.00 38.41 369 GLY A N 1
ATOM 2994 C CA . GLY A 1 369 ? -16.018 9.289 6.610 1.00 38.41 369 GLY A CA 1
ATOM 2995 C C . GLY A 1 369 ? -16.059 8.222 5.534 1.00 38.41 369 GLY A C 1
ATOM 2996 O O . GLY A 1 369 ? -15.996 8.616 4.351 1.00 38.41 369 GLY A O 1
#

Foldseek 3Di:
DVVVVVVVVVVVVVVVVVLVVQLVVLVVVLVVLLVVLVVVLVVLLVLLVPQDLDDDPDPVSLVVSVVSLVVSVVVLVVCPVSLVVSVVSLVSSVVSDPDPVVNVVSVVSSVVVVVSSVVSVVSSVVSVVSSVVVVVVPDDDDDDDDDDDDDDDDDDDDDDDDDDDDDDDDDDPDPVVVVVVVLVVLVVVLVVLLVVLVVLLVVLVVLLVPCVLVDQDLDDDPVVSVVSLVVNVVCLVVNVVSLVVSLVSLVVSCVVCVVVVHDSVVSVVSNVVSVVSNVVSVVSSVVSVVSVVLSVLSNVLSVLVVVLVVLVVVLVVVVVPDDPDDPDPVVVVVVVVVVVVSVVVNVVCVVVVVVSVVSVVVSVVVVVD

Sequence (369 aa):
VLGDRWASICRWTEDRWVLLQDVLLKWQRFTEEQCLFSAWLSEKEDAVNKIHTTGFKDQSEVLSSLQKLAALKTDLEKKKQTMDKLCSLNQDLLSALKNTLVAQKMEAWLDNFAQRWDNLVQKLEKSSAQISQAVTTAQPSLTQTTVMETVTMVTTREQILVKHAQEELPPPPPQKKRQIIVDSEIRKRLDVDITELHSWITRSEAVLQSPEFAIYRKEGNFSDLKEKVNAIEREKAEKFRKLQDASRSAQALVEQMVNEGVNADSIKQASEQLNSRWIEFCQLLSERLNWLEYQNNIITFYNQLQQLEQMTTTAENWLKTQPTTTSEPTVIKSQLKMCKDEVHQLSALQPQIERLKIQSTGLKEKGQG